Protein AF-A0A0G0YTD5-F1 (afdb_monomer_lite)

pLDDT: mean 90.12, std 12.74, range [32.41, 98.69]

Structure (mmCIF, N/CA/C/O backbone):
data_AF-A0A0G0YTD5-F1
#
_entry.id   AF-A0A0G0YTD5-F1
#
loop_
_atom_site.group_PDB
_atom_site.id
_atom_site.type_symbol
_atom_site.label_atom_id
_atom_site.label_alt_id
_atom_site.label_comp_id
_atom_site.label_asym_id
_atom_site.label_entity_id
_atom_site.label_seq_id
_atom_site.pdbx_PDB_ins_code
_atom_site.Cartn_x
_atom_site.Cartn_y
_atom_site.Cartn_z
_atom_site.occupancy
_atom_site.B_iso_or_equiv
_atom_site.auth_seq_id
_atom_site.auth_comp_id
_atom_site.auth_asym_id
_atom_site.auth_atom_id
_atom_site.pdbx_PDB_model_num
ATOM 1 N N . MET A 1 1 ? 0.284 -50.189 11.953 1.00 38.44 1 MET A N 1
ATOM 2 C CA . MET A 1 1 ? 1.566 -49.931 11.260 1.00 38.44 1 MET A CA 1
ATOM 3 C C . MET A 1 1 ? 2.025 -48.514 11.598 1.00 38.44 1 MET A C 1
ATOM 5 O O . MET A 1 1 ? 1.371 -47.568 11.178 1.00 38.44 1 MET A O 1
ATOM 9 N N . ARG A 1 2 ? 3.060 -48.342 12.434 1.00 32.41 2 ARG A N 1
ATOM 10 C CA . ARG A 1 2 ? 3.678 -47.027 12.683 1.00 32.41 2 ARG A CA 1
ATOM 11 C C . ARG A 1 2 ? 4.730 -46.815 11.596 1.00 32.41 2 ARG A C 1
ATOM 13 O O . ARG A 1 2 ? 5.692 -47.571 11.548 1.00 32.41 2 ARG A O 1
ATOM 20 N N . ILE A 1 3 ? 4.514 -45.845 10.711 1.00 34.03 3 ILE A 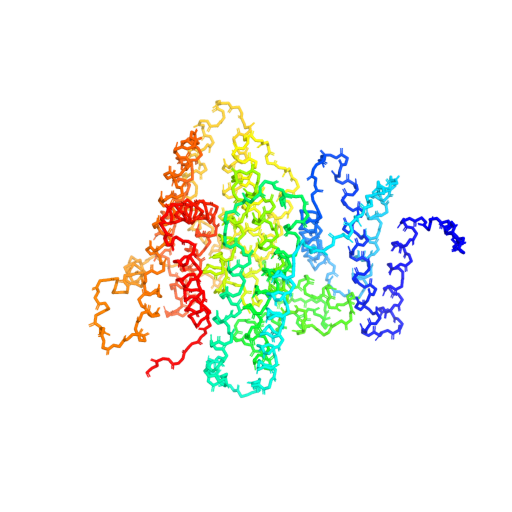N 1
ATOM 21 C CA . ILE A 1 3 ? 5.516 -45.447 9.717 1.00 34.03 3 ILE A CA 1
ATOM 22 C C . ILE A 1 3 ? 6.717 -44.890 10.499 1.00 34.03 3 ILE A C 1
ATOM 24 O O . ILE A 1 3 ? 6.512 -43.988 11.319 1.00 34.03 3 ILE A O 1
ATOM 28 N N . PRO A 1 4 ? 7.940 -45.417 10.316 1.00 35.38 4 PRO A N 1
ATOM 29 C CA . PRO A 1 4 ? 9.120 -44.849 10.945 1.00 35.38 4 PRO A CA 1
ATOM 30 C C . PRO A 1 4 ? 9.301 -43.421 10.428 1.00 35.38 4 PRO A C 1
ATOM 32 O O . PRO A 1 4 ? 9.495 -43.190 9.236 1.00 35.38 4 PRO A O 1
ATOM 35 N N . ILE A 1 5 ? 9.201 -42.451 11.336 1.00 36.78 5 ILE A N 1
ATOM 36 C CA . ILE A 1 5 ? 9.562 -41.067 11.047 1.00 36.78 5 ILE A CA 1
ATOM 37 C C . ILE A 1 5 ? 11.080 -41.068 10.898 1.00 36.78 5 ILE A C 1
ATOM 39 O O . ILE A 1 5 ? 11.810 -41.101 11.888 1.00 36.78 5 ILE A O 1
ATOM 43 N N . VAL A 1 6 ? 11.550 -41.092 9.653 1.00 32.97 6 VAL A N 1
ATOM 44 C CA . VAL A 1 6 ? 12.959 -40.878 9.334 1.00 32.97 6 VAL A CA 1
ATOM 45 C C . VAL A 1 6 ? 13.327 -39.503 9.886 1.00 32.97 6 VAL A C 1
ATOM 47 O O . VAL A 1 6 ? 12.803 -38.485 9.431 1.00 32.97 6 VAL A O 1
ATOM 50 N N . GLN A 1 7 ? 14.196 -39.468 10.900 1.00 37.16 7 GLN A N 1
ATOM 51 C CA . GLN A 1 7 ? 14.837 -38.233 11.341 1.00 37.16 7 GLN A CA 1
ATOM 52 C C . GLN A 1 7 ? 15.745 -37.756 10.207 1.00 37.16 7 GLN A C 1
ATOM 54 O O . GLN A 1 7 ? 16.910 -38.138 10.107 1.00 37.16 7 GLN A O 1
ATOM 59 N N . ILE A 1 8 ? 15.195 -36.940 9.311 1.00 42.12 8 ILE A N 1
ATOM 60 C CA . ILE A 1 8 ? 15.986 -36.193 8.340 1.00 42.12 8 ILE A CA 1
ATOM 61 C C . ILE A 1 8 ? 16.889 -35.277 9.170 1.00 42.12 8 ILE A C 1
ATOM 63 O O . ILE A 1 8 ? 16.388 -34.386 9.858 1.00 42.12 8 ILE A O 1
ATOM 67 N N . LYS A 1 9 ? 18.212 -35.511 9.146 1.00 48.00 9 LYS A N 1
ATOM 68 C CA . LYS A 1 9 ? 19.188 -34.562 9.701 1.00 48.00 9 LYS A CA 1
ATOM 69 C C . LYS A 1 9 ? 18.858 -33.194 9.114 1.00 48.00 9 LYS A C 1
ATOM 71 O O . LYS A 1 9 ? 18.883 -33.033 7.895 1.00 48.00 9 LYS A O 1
ATOM 76 N N . SER A 1 10 ? 18.502 -32.237 9.969 1.00 56.94 10 SER A N 1
ATOM 77 C CA . SER A 1 10 ? 18.113 -30.899 9.538 1.00 56.94 10 SER A CA 1
ATOM 78 C C . SER A 1 10 ? 19.255 -30.298 8.724 1.00 56.94 10 SER A C 1
ATOM 80 O O . SER A 1 10 ? 20.323 -30.017 9.273 1.00 56.94 10 SER A O 1
ATOM 82 N N . VAL A 1 11 ? 19.050 -30.133 7.415 1.00 64.00 11 VAL A N 1
ATOM 83 C CA . VAL A 1 11 ? 19.969 -29.371 6.565 1.00 64.00 11 VAL A CA 1
ATOM 84 C C . VAL A 1 11 ? 20.160 -28.014 7.232 1.00 64.00 11 VAL A C 1
ATOM 86 O O . VAL A 1 11 ? 19.181 -27.364 7.602 1.00 64.00 11 VAL A O 1
ATOM 89 N N . ASN A 1 12 ? 21.414 -27.607 7.435 1.00 84.69 12 ASN A N 1
ATOM 90 C CA . ASN A 1 12 ? 21.720 -26.330 8.067 1.00 84.69 12 ASN A CA 1
ATOM 91 C C . ASN A 1 12 ? 21.016 -25.209 7.280 1.00 84.69 12 ASN A C 1
ATOM 93 O O . ASN A 1 12 ? 21.238 -25.048 6.080 1.00 84.69 12 ASN A O 1
ATOM 97 N N . PHE A 1 13 ? 20.148 -24.452 7.955 1.00 85.44 13 PHE A N 1
ATOM 98 C CA . PHE A 1 13 ? 19.314 -23.412 7.351 1.00 85.44 13 PHE A CA 1
ATOM 99 C C . PHE A 1 13 ? 20.137 -22.377 6.560 1.00 85.44 13 PHE A C 1
ATOM 101 O O . PHE A 1 13 ? 19.677 -21.881 5.533 1.00 85.44 13 PHE A O 1
ATOM 108 N N . GLY A 1 14 ? 21.379 -22.096 6.975 1.00 89.44 14 GLY A N 1
ATOM 109 C CA . GLY A 1 14 ? 22.301 -21.241 6.220 1.00 89.44 14 GLY A CA 1
ATOM 110 C C . GLY A 1 14 ? 22.788 -21.869 4.906 1.00 89.44 14 GLY A C 1
ATOM 111 O O . GLY A 1 14 ? 22.855 -21.186 3.886 1.00 89.44 14 GLY A O 1
ATOM 112 N N . VAL A 1 15 ? 23.052 -23.182 4.894 1.00 91.88 15 VAL A N 1
ATOM 113 C CA . VAL A 1 15 ? 23.486 -23.921 3.691 1.00 91.88 15 VAL A CA 1
ATOM 114 C C . VAL A 1 15 ? 22.407 -23.877 2.612 1.00 91.88 15 VAL A C 1
ATOM 116 O O . VAL A 1 15 ? 22.723 -23.657 1.446 1.00 91.88 15 VAL A O 1
ATOM 119 N N . LEU A 1 16 ? 21.130 -23.997 2.993 1.00 91.50 16 LEU A N 1
ATOM 120 C CA . LEU A 1 16 ? 20.012 -23.870 2.052 1.00 91.50 16 LEU A CA 1
ATOM 121 C C . LEU A 1 16 ? 20.000 -22.496 1.355 1.00 91.50 16 LEU A C 1
ATOM 123 O O . LEU A 1 16 ? 19.803 -22.416 0.142 1.00 91.50 16 LEU A O 1
ATOM 127 N N . GLY A 1 17 ? 20.257 -21.421 2.101 1.00 93.94 17 GLY A N 1
ATOM 128 C CA . GLY A 1 17 ? 20.358 -20.067 1.554 1.00 93.94 17 GLY A CA 1
ATOM 129 C C . GLY A 1 17 ? 21.492 -19.886 0.555 1.00 93.94 17 GLY A C 1
ATOM 130 O O . GLY A 1 17 ? 21.302 -19.305 -0.510 1.00 93.94 17 GLY A O 1
ATOM 131 N N . VAL A 1 18 ? 22.667 -20.434 0.868 1.00 96.62 18 VAL A N 1
ATOM 132 C CA . VAL A 1 18 ? 23.833 -20.376 -0.027 1.00 96.62 18 VAL A CA 1
ATOM 133 C C . VAL A 1 18 ? 23.589 -21.179 -1.294 1.00 96.62 18 VAL A C 1
ATOM 135 O O . VAL A 1 18 ? 23.821 -20.668 -2.386 1.00 96.62 18 VAL A O 1
ATOM 138 N N . LEU A 1 19 ? 23.075 -22.405 -1.173 1.00 96.88 19 LEU A N 1
ATOM 139 C CA . LEU A 1 19 ? 22.784 -23.249 -2.331 1.00 96.88 19 LEU A CA 1
ATOM 140 C C . LEU A 1 19 ? 21.731 -22.611 -3.242 1.00 96.88 19 LEU A C 1
ATOM 142 O O . LEU A 1 19 ? 21.906 -22.604 -4.459 1.00 96.88 19 LEU A O 1
ATOM 146 N N . THR A 1 20 ? 20.671 -22.029 -2.674 1.00 96.38 20 THR A N 1
ATOM 147 C CA . THR A 1 20 ? 19.650 -21.316 -3.461 1.00 96.38 20 THR A CA 1
ATOM 148 C C . THR A 1 20 ? 20.210 -20.050 -4.115 1.00 96.38 20 THR A C 1
ATOM 150 O O . THR A 1 20 ? 19.963 -19.835 -5.300 1.00 96.38 20 THR A O 1
ATOM 153 N N . GLY A 1 21 ? 21.029 -19.264 -3.407 1.00 97.62 21 GLY A N 1
ATOM 154 C CA . GLY A 1 21 ? 21.710 -18.089 -3.963 1.00 97.62 21 GLY A CA 1
ATOM 155 C C . GLY A 1 21 ? 22.684 -18.430 -5.100 1.00 97.62 21 GLY A C 1
ATOM 156 O O . GLY A 1 21 ? 22.647 -17.800 -6.154 1.00 97.62 21 GLY A O 1
ATOM 157 N N . LEU A 1 22 ? 23.508 -19.471 -4.938 1.00 98.12 22 LEU A N 1
ATOM 158 C CA . LEU A 1 22 ? 24.411 -19.958 -5.990 1.00 98.12 22 LEU A CA 1
ATOM 159 C C . LEU A 1 22 ? 23.640 -20.521 -7.188 1.00 98.12 22 LEU A C 1
ATOM 161 O O . LEU A 1 22 ? 24.021 -20.271 -8.329 1.00 98.12 22 LEU A O 1
ATOM 165 N N . SER A 1 23 ? 22.531 -21.225 -6.945 1.00 98.19 23 SER A N 1
ATOM 166 C CA . SER A 1 23 ? 21.662 -21.737 -8.012 1.00 98.19 23 SER A CA 1
ATOM 167 C C . SER A 1 23 ? 21.022 -20.603 -8.815 1.00 98.19 23 SER A C 1
ATOM 169 O O . SER A 1 23 ? 20.915 -20.708 -10.035 1.00 98.19 23 SER A O 1
ATOM 171 N N . LEU A 1 24 ? 20.640 -19.497 -8.162 1.00 98.00 24 LEU A N 1
ATOM 172 C CA . LEU A 1 24 ? 20.171 -18.290 -8.849 1.00 98.00 24 LEU A CA 1
ATOM 173 C C . LEU A 1 24 ? 21.263 -17.691 -9.732 1.00 98.00 24 LEU A C 1
ATOM 175 O O . LEU A 1 24 ? 21.009 -17.405 -10.899 1.00 98.00 24 LEU A O 1
ATOM 179 N N . ILE A 1 25 ? 22.481 -17.544 -9.205 1.00 98.25 25 ILE A N 1
ATOM 180 C CA . ILE A 1 25 ? 23.622 -17.021 -9.968 1.00 98.25 25 ILE A CA 1
ATOM 181 C C . ILE A 1 25 ? 23.916 -17.919 -11.179 1.00 98.25 25 ILE A C 1
ATOM 183 O O . ILE A 1 25 ? 24.068 -17.413 -12.291 1.00 98.25 25 ILE A O 1
ATOM 187 N N . LEU A 1 26 ? 23.916 -19.243 -10.998 1.00 98.06 26 LEU A N 1
ATOM 188 C CA . LEU A 1 26 ? 24.080 -20.208 -12.088 1.00 98.06 26 LEU A CA 1
ATOM 189 C C . LEU A 1 26 ? 22.958 -20.091 -13.129 1.00 98.06 26 LEU A C 1
ATOM 191 O O . LEU A 1 26 ? 23.224 -20.146 -14.331 1.00 98.06 26 LEU A O 1
ATOM 195 N N . ASN A 1 27 ? 21.712 -19.895 -12.693 1.00 98.00 27 ASN A N 1
ATOM 196 C CA . ASN A 1 27 ? 20.595 -19.705 -13.611 1.00 98.00 27 ASN A CA 1
ATOM 197 C C . ASN A 1 27 ? 20.724 -18.402 -14.411 1.00 98.00 27 ASN A C 1
ATOM 199 O O . ASN A 1 27 ? 20.469 -18.406 -15.610 1.00 98.00 27 ASN A O 1
ATOM 203 N N . ILE A 1 28 ? 21.163 -17.310 -13.785 1.00 96.94 28 ILE A N 1
ATOM 204 C CA . ILE A 1 28 ? 21.374 -16.018 -14.457 1.00 96.94 28 ILE A CA 1
ATOM 205 C C . ILE A 1 28 ? 22.510 -16.109 -15.486 1.00 96.94 28 ILE A C 1
ATOM 207 O O . ILE A 1 28 ? 22.376 -15.604 -16.601 1.00 96.94 28 ILE A O 1
ATOM 211 N N . LEU A 1 29 ? 23.623 -16.750 -15.123 1.00 97.12 29 LEU A N 1
ATOM 212 C CA . LEU A 1 29 ? 24.815 -16.813 -15.970 1.00 97.12 29 LEU A CA 1
ATOM 213 C C . LEU A 1 29 ? 24.692 -17.839 -17.102 1.00 97.12 29 LEU A C 1
ATOM 215 O O . LEU A 1 29 ? 25.049 -17.525 -18.239 1.00 97.12 29 LEU A O 1
ATOM 219 N N . ALA A 1 30 ? 24.188 -19.039 -16.802 1.00 97.25 30 ALA A N 1
ATOM 220 C CA . ALA A 1 30 ? 24.264 -20.190 -17.701 1.00 97.25 30 ALA A CA 1
ATOM 221 C C . ALA A 1 30 ? 22.892 -20.705 -18.157 1.00 97.25 30 ALA A C 1
ATOM 223 O O . ALA A 1 30 ? 22.627 -20.737 -19.354 1.00 97.25 30 ALA A O 1
ATOM 224 N N . LEU A 1 31 ? 22.017 -21.111 -17.227 1.00 96.44 31 LEU A N 1
ATOM 225 C CA . LEU A 1 31 ? 20.825 -21.900 -17.585 1.00 96.44 31 LEU A CA 1
ATOM 226 C C . LEU A 1 31 ? 19.719 -21.067 -18.248 1.00 96.44 31 LEU A C 1
ATOM 228 O O . LEU A 1 31 ? 19.036 -21.553 -19.145 1.00 96.44 31 LEU A O 1
ATOM 232 N N . ARG A 1 32 ? 19.529 -19.824 -17.790 1.00 95.31 32 ARG A N 1
ATOM 233 C CA . ARG A 1 32 ? 18.530 -18.857 -18.274 1.00 95.31 32 ARG A CA 1
ATOM 234 C C . ARG A 1 32 ? 17.105 -19.422 -18.351 1.00 95.31 32 ARG A C 1
ATOM 236 O O . ARG A 1 32 ? 16.337 -19.046 -19.231 1.00 95.31 32 ARG A O 1
ATOM 243 N N . LEU A 1 33 ? 16.736 -20.308 -17.421 1.00 96.69 33 LEU A N 1
ATOM 244 C CA . LEU A 1 33 ? 15.407 -20.919 -17.361 1.00 96.69 33 LEU A CA 1
ATOM 245 C C . LEU A 1 33 ? 14.460 -20.036 -16.521 1.00 96.69 33 LEU A C 1
ATOM 247 O O . LEU A 1 33 ? 14.659 -19.935 -15.305 1.00 96.69 33 LEU A O 1
ATOM 251 N N . PRO A 1 34 ? 13.410 -19.418 -17.108 1.00 95.12 34 PRO A N 1
ATOM 252 C CA . PRO A 1 34 ? 12.546 -18.474 -16.387 1.00 95.12 34 PRO A CA 1
ATOM 253 C C . PRO A 1 34 ? 11.772 -19.113 -15.229 1.00 95.12 34 PRO A C 1
ATOM 255 O O . PRO A 1 34 ? 11.686 -18.557 -14.139 1.00 95.12 34 PRO A O 1
ATOM 258 N N . VAL A 1 35 ? 11.234 -20.319 -15.441 1.00 96.06 35 VAL A N 1
ATOM 259 C CA . VAL A 1 35 ? 10.453 -21.035 -14.417 1.00 96.06 35 VAL A CA 1
ATOM 260 C C . VAL A 1 35 ? 11.338 -21.421 -13.231 1.00 96.06 35 VAL A C 1
ATOM 262 O O . VAL A 1 35 ? 10.948 -21.228 -12.080 1.00 96.06 35 VAL A O 1
ATOM 265 N N . LEU A 1 36 ? 12.551 -21.914 -13.504 1.00 96.81 36 LEU A N 1
ATOM 266 C CA . LEU A 1 36 ? 13.523 -22.244 -12.465 1.00 96.81 36 LEU A CA 1
ATOM 267 C C . LEU A 1 36 ? 13.941 -20.990 -11.687 1.00 96.81 36 LEU A C 1
ATOM 269 O O . LEU A 1 36 ? 13.949 -21.017 -10.458 1.00 96.81 36 LEU A O 1
ATOM 273 N N . GLY A 1 37 ? 14.231 -19.888 -12.386 1.00 97.25 37 GLY A N 1
ATOM 274 C CA . GLY A 1 37 ? 14.576 -18.605 -11.771 1.00 97.25 37 GLY A CA 1
ATOM 275 C C . GLY A 1 37 ? 13.486 -18.096 -10.830 1.00 97.25 37 GLY A C 1
ATOM 276 O O . GLY A 1 37 ? 13.787 -17.699 -9.703 1.00 97.25 37 GLY A O 1
ATOM 277 N N . LEU A 1 38 ? 12.217 -18.185 -11.236 1.00 96.50 38 LEU A N 1
ATOM 278 C CA . LEU A 1 38 ? 11.080 -17.779 -10.414 1.00 96.50 38 LEU A CA 1
ATOM 279 C C . LEU A 1 38 ? 10.971 -18.631 -9.144 1.00 96.50 38 LEU A C 1
ATOM 281 O O . LEU A 1 38 ? 10.870 -18.085 -8.045 1.00 96.50 38 LEU A O 1
ATOM 285 N N . ILE A 1 39 ? 11.036 -19.958 -9.283 1.00 96.94 39 ILE A N 1
ATOM 286 C CA . ILE A 1 39 ? 10.968 -20.893 -8.151 1.00 96.94 39 ILE A CA 1
ATOM 287 C C . ILE A 1 39 ? 12.120 -20.632 -7.171 1.00 96.94 39 ILE A C 1
ATOM 289 O O . ILE A 1 39 ? 11.888 -20.456 -5.972 1.00 96.94 39 ILE A O 1
ATOM 293 N N . LEU A 1 40 ? 13.355 -20.553 -7.677 1.00 97.75 40 LEU A N 1
ATOM 294 C CA . LEU A 1 40 ? 14.539 -20.279 -6.864 1.00 97.75 40 LEU A CA 1
ATOM 295 C C . LEU A 1 40 ? 14.452 -18.913 -6.172 1.00 97.75 40 LEU A C 1
ATOM 297 O O . LEU A 1 40 ? 14.826 -18.804 -5.007 1.00 97.75 40 LEU A O 1
ATOM 301 N N . SER A 1 41 ? 13.909 -17.895 -6.843 1.00 97.38 41 SER A N 1
ATOM 302 C CA . SER A 1 41 ? 13.738 -16.552 -6.273 1.00 97.38 41 SER A CA 1
ATOM 303 C C . SER A 1 41 ? 12.755 -16.547 -5.115 1.00 97.38 41 SER A C 1
ATOM 305 O O . SER A 1 41 ? 13.023 -15.924 -4.091 1.00 97.38 41 SER A O 1
ATOM 307 N N . VAL A 1 42 ? 11.634 -17.264 -5.242 1.00 96.19 42 VAL A N 1
ATOM 308 C CA . VAL A 1 42 ? 10.650 -17.399 -4.160 1.00 96.19 42 VAL A CA 1
ATOM 309 C C . VAL A 1 42 ? 11.272 -18.100 -2.953 1.00 96.19 42 VAL A C 1
ATOM 311 O O . VAL A 1 42 ? 11.141 -17.604 -1.833 1.00 96.19 42 VAL A O 1
ATOM 314 N N . PHE A 1 43 ? 11.990 -19.207 -3.164 1.00 96.50 43 PHE A N 1
ATOM 315 C CA . PHE A 1 43 ? 12.671 -19.912 -2.074 1.00 96.50 43 PHE A CA 1
ATOM 316 C C . PHE A 1 43 ? 13.750 -19.055 -1.410 1.00 96.50 43 PHE A C 1
ATOM 318 O O . PHE A 1 43 ? 13.798 -18.975 -0.182 1.00 96.50 43 PHE A O 1
ATOM 325 N N . TRP A 1 44 ? 14.577 -18.382 -2.208 1.00 97.50 44 TRP A N 1
ATOM 326 C CA . TRP A 1 44 ? 15.647 -17.523 -1.715 1.00 97.50 44 TRP A CA 1
ATOM 327 C C . TRP A 1 44 ? 15.106 -16.313 -0.943 1.00 97.50 44 TRP A C 1
ATOM 329 O O . TRP A 1 44 ? 15.582 -16.026 0.154 1.00 97.50 44 TRP A O 1
ATOM 339 N N . LEU A 1 45 ? 14.055 -15.651 -1.439 1.00 96.38 45 LEU A N 1
ATOM 340 C CA . LEU A 1 45 ? 13.392 -14.551 -0.730 1.00 96.38 45 LEU A CA 1
ATOM 341 C C . LEU A 1 45 ? 12.736 -15.019 0.571 1.00 96.38 45 LEU A C 1
ATOM 343 O O . LEU A 1 45 ? 12.882 -14.357 1.599 1.00 96.38 45 LEU A O 1
ATOM 347 N N . ALA A 1 46 ? 12.037 -16.157 0.559 1.00 94.81 46 ALA A N 1
ATOM 348 C CA . ALA A 1 46 ? 11.426 -16.715 1.763 1.00 94.81 46 ALA A CA 1
ATOM 349 C C . ALA A 1 46 ? 12.484 -17.055 2.825 1.00 94.81 46 ALA A C 1
ATOM 351 O O . ALA A 1 46 ? 12.310 -16.723 4.003 1.00 94.81 46 ALA A O 1
ATOM 352 N N . TRP A 1 47 ? 13.602 -17.655 2.401 1.00 95.00 47 TRP A N 1
ATOM 353 C CA . TRP A 1 47 ? 14.759 -17.896 3.258 1.00 95.00 47 TRP A CA 1
ATOM 354 C C . TRP A 1 47 ? 15.333 -16.586 3.808 1.00 95.00 47 TRP A C 1
ATOM 356 O O . TRP A 1 47 ? 15.498 -16.462 5.023 1.00 95.00 47 TRP A O 1
ATOM 366 N N . PHE A 1 48 ? 15.567 -15.586 2.955 1.00 95.75 48 PHE A N 1
ATOM 367 C CA . PHE A 1 48 ? 16.151 -14.309 3.360 1.00 95.75 48 PHE A CA 1
ATOM 368 C C . PHE A 1 48 ? 15.257 -13.567 4.363 1.00 95.75 48 PHE A C 1
ATOM 370 O O . PHE A 1 48 ? 15.730 -13.118 5.406 1.00 95.75 48 PHE A O 1
ATOM 377 N N . VAL A 1 49 ? 13.941 -13.520 4.128 1.00 94.88 49 VAL A N 1
ATOM 378 C CA . VAL A 1 49 ? 12.972 -12.961 5.085 1.00 94.88 49 VAL A CA 1
ATOM 379 C C . VAL A 1 49 ? 13.026 -13.708 6.420 1.00 94.88 49 VAL A C 1
ATOM 381 O O . VAL A 1 49 ? 13.036 -13.076 7.477 1.00 94.88 49 VAL A O 1
ATOM 384 N N . ALA A 1 50 ? 13.081 -15.040 6.410 1.00 91.81 50 ALA A N 1
ATOM 385 C CA . ALA A 1 50 ? 13.183 -15.823 7.637 1.00 91.81 50 ALA A CA 1
ATOM 386 C C . ALA A 1 50 ? 14.512 -15.582 8.384 1.00 91.81 50 ALA A C 1
ATOM 388 O O . ALA A 1 50 ? 14.493 -15.432 9.609 1.00 91.81 50 ALA A O 1
ATOM 389 N N . ALA A 1 51 ? 15.630 -15.452 7.670 1.00 92.06 51 ALA A N 1
ATOM 390 C CA . ALA A 1 51 ? 16.935 -15.132 8.241 1.00 92.06 51 ALA A CA 1
ATOM 391 C C . ALA A 1 51 ? 16.970 -13.728 8.873 1.00 92.06 51 ALA A C 1
ATOM 393 O O . ALA A 1 51 ? 17.353 -13.569 10.034 1.00 92.06 51 ALA A O 1
ATOM 394 N N . ILE A 1 52 ? 16.472 -12.707 8.167 1.00 92.62 52 ILE A N 1
ATOM 395 C CA . ILE A 1 52 ? 16.360 -11.345 8.712 1.00 92.62 52 ILE A CA 1
ATOM 396 C C . ILE A 1 52 ? 15.397 -11.309 9.905 1.00 92.62 52 ILE A C 1
ATOM 398 O O . ILE A 1 52 ? 15.633 -10.583 10.873 1.00 92.62 52 ILE A O 1
ATOM 402 N N . LYS A 1 53 ? 14.334 -12.122 9.905 1.00 91.06 53 LYS A N 1
ATOM 403 C CA . LYS A 1 53 ? 13.418 -12.227 11.051 1.00 91.06 53 LYS A CA 1
ATOM 404 C C . LYS A 1 53 ? 14.142 -12.751 12.286 1.00 91.06 53 LYS A C 1
ATOM 406 O O . LYS A 1 53 ? 13.940 -12.204 13.367 1.00 91.06 53 LYS A O 1
ATOM 411 N N . GLN A 1 54 ? 14.958 -13.797 12.143 1.00 87.50 54 GLN A N 1
ATOM 412 C CA . GLN A 1 54 ? 15.757 -14.345 13.244 1.00 87.50 54 GLN A CA 1
ATOM 413 C C . GLN A 1 54 ? 16.735 -13.300 13.785 1.00 87.50 54 GLN A C 1
ATOM 415 O O . GLN A 1 54 ? 16.783 -13.083 14.997 1.00 87.50 54 GLN A O 1
ATOM 420 N N . TRP A 1 55 ? 17.419 -12.581 12.894 1.00 87.62 55 TRP A N 1
ATOM 421 C CA . TRP A 1 55 ? 18.321 -11.501 13.279 1.00 87.62 55 TRP A CA 1
ATOM 422 C C . TRP A 1 55 ? 17.605 -10.393 14.057 1.00 87.62 55 TRP A C 1
ATOM 424 O O . TRP A 1 55 ? 18.003 -10.039 15.167 1.00 87.62 55 TRP A O 1
ATOM 434 N N . LEU A 1 56 ? 16.495 -9.879 13.521 1.00 86.75 56 LEU A N 1
ATOM 435 C CA . LEU A 1 56 ? 15.769 -8.781 14.150 1.00 86.75 56 LEU A CA 1
ATOM 436 C C . LEU A 1 56 ? 15.028 -9.201 15.426 1.00 86.75 56 LEU A C 1
ATOM 438 O O . LEU A 1 56 ? 14.847 -8.362 16.310 1.00 86.75 56 LEU A O 1
ATOM 442 N N . LYS A 1 57 ? 14.633 -10.475 15.571 1.00 83.81 57 LYS A N 1
ATOM 443 C CA . LYS A 1 57 ? 14.045 -11.006 16.816 1.00 83.81 57 LYS A CA 1
ATOM 444 C C . LYS A 1 57 ? 14.965 -10.823 18.025 1.00 83.81 57 LYS A C 1
ATOM 446 O O . LYS A 1 57 ? 14.457 -10.648 19.130 1.00 83.81 57 LYS A O 1
ATOM 451 N N . LEU A 1 58 ? 16.288 -10.801 17.823 1.00 73.94 58 LEU A N 1
ATOM 452 C CA . LEU A 1 58 ? 17.257 -10.518 18.890 1.00 73.94 58 LEU A CA 1
ATOM 453 C C . LEU A 1 58 ? 17.066 -9.120 19.493 1.00 73.94 58 LEU A C 1
ATOM 455 O O . LEU A 1 58 ? 17.324 -8.924 20.677 1.00 73.94 58 LEU A O 1
ATOM 459 N N . LYS A 1 59 ? 16.588 -8.161 18.692 1.00 78.25 59 LYS A N 1
ATOM 460 C CA . LYS A 1 59 ? 16.368 -6.769 19.102 1.00 78.25 59 LYS A CA 1
ATOM 461 C C . LYS A 1 59 ? 14.895 -6.455 19.388 1.00 78.25 59 LYS A C 1
ATOM 463 O O . LYS A 1 59 ? 14.604 -5.631 20.251 1.00 78.25 59 LYS A O 1
ATOM 468 N N . TYR A 1 60 ? 13.963 -7.115 18.698 1.00 77.38 60 TYR A N 1
ATOM 469 C CA . TYR A 1 60 ? 12.523 -6.874 18.812 1.00 77.38 60 TYR A CA 1
ATOM 470 C C . TYR A 1 60 ? 11.764 -8.197 18.990 1.00 77.38 60 TYR A C 1
ATOM 472 O O . TYR A 1 60 ? 11.513 -8.925 18.029 1.00 77.38 60 TYR A O 1
ATOM 480 N N . LYS A 1 61 ? 11.340 -8.485 20.229 1.00 68.19 61 LYS A N 1
ATOM 481 C CA . LYS A 1 61 ? 10.738 -9.776 20.625 1.00 68.19 61 LYS A CA 1
ATOM 482 C C . LYS A 1 61 ? 9.503 -10.199 19.804 1.00 68.19 61 LYS A C 1
ATOM 484 O O . LYS A 1 61 ? 9.252 -11.390 19.678 1.00 68.19 61 LYS A O 1
ATOM 489 N N . ASN A 1 62 ? 8.767 -9.255 19.204 1.00 69.94 62 ASN A N 1
ATOM 490 C CA . ASN A 1 62 ? 7.463 -9.501 18.569 1.00 69.94 62 ASN A CA 1
ATOM 491 C C . ASN A 1 62 ? 7.401 -9.171 17.062 1.00 69.94 62 ASN A C 1
ATOM 493 O O . ASN A 1 62 ? 6.334 -8.825 16.554 1.00 69.94 62 ASN A O 1
ATOM 497 N N . LEU A 1 63 ? 8.514 -9.268 16.324 1.00 79.81 63 LEU A N 1
ATOM 498 C CA . LEU A 1 63 ? 8.495 -9.051 14.869 1.00 79.81 63 LEU A CA 1
ATOM 499 C C . LEU A 1 63 ? 7.751 -10.174 14.124 1.00 79.81 63 LEU A C 1
ATOM 501 O O . LEU A 1 63 ? 8.145 -11.347 14.136 1.00 79.81 63 LEU A O 1
ATOM 505 N N . GLY A 1 64 ? 6.666 -9.790 13.450 1.00 85.00 64 GLY A N 1
ATOM 506 C CA . GLY A 1 64 ? 5.900 -10.655 12.560 1.00 85.00 64 GLY A CA 1
ATOM 507 C C . GLY A 1 64 ? 6.607 -10.883 11.222 1.00 85.00 64 GLY A C 1
ATOM 508 O O . GLY A 1 64 ? 7.544 -10.178 10.859 1.00 85.00 64 GLY A O 1
ATOM 509 N N . ILE A 1 65 ? 6.139 -11.871 10.454 1.00 87.00 65 ILE A N 1
ATOM 510 C CA . ILE A 1 65 ? 6.668 -12.123 9.101 1.00 87.00 65 ILE A CA 1
ATOM 511 C C . ILE A 1 65 ? 6.416 -10.928 8.169 1.00 87.00 65 ILE A C 1
ATOM 513 O O . ILE A 1 65 ? 7.278 -10.572 7.373 1.00 87.00 65 ILE A O 1
ATOM 517 N N . THR A 1 66 ? 5.270 -10.261 8.322 1.00 88.12 66 THR A N 1
ATOM 518 C CA . THR A 1 66 ? 4.862 -9.123 7.493 1.00 88.12 66 THR A CA 1
ATOM 519 C C . THR A 1 66 ? 5.764 -7.910 7.700 1.00 88.12 66 THR A C 1
ATOM 521 O O . THR A 1 66 ? 6.232 -7.326 6.729 1.00 88.12 66 THR A O 1
ATOM 524 N N . THR A 1 67 ? 6.092 -7.573 8.952 1.00 90.38 67 THR A N 1
ATOM 525 C CA . THR A 1 67 ? 7.022 -6.476 9.263 1.00 90.38 67 THR A CA 1
ATOM 526 C C . THR A 1 67 ? 8.421 -6.767 8.742 1.00 90.38 67 THR A C 1
ATOM 528 O O . THR A 1 67 ? 9.048 -5.888 8.165 1.00 90.38 67 THR A O 1
ATOM 531 N N . THR A 1 68 ? 8.896 -8.009 8.876 1.00 92.25 68 THR A N 1
ATOM 532 C CA . THR A 1 68 ? 10.196 -8.393 8.315 1.00 92.25 68 THR A CA 1
ATOM 533 C C . THR A 1 68 ? 10.205 -8.335 6.790 1.00 92.25 68 THR A C 1
ATOM 535 O O . THR A 1 68 ? 11.169 -7.846 6.211 1.00 92.25 68 THR A O 1
ATOM 538 N N . SER A 1 69 ? 9.129 -8.783 6.138 1.00 93.50 69 SER A N 1
ATOM 539 C CA . SER A 1 69 ? 9.000 -8.716 4.677 1.00 93.50 69 SER A CA 1
ATOM 540 C C . SER A 1 69 ? 9.062 -7.269 4.187 1.00 93.50 69 SER A C 1
ATOM 542 O O . SER A 1 69 ? 9.742 -6.983 3.208 1.00 93.50 69 SER A O 1
ATOM 544 N N . LEU A 1 70 ? 8.435 -6.338 4.916 1.00 94.69 70 LEU A N 1
ATOM 545 C CA . LEU A 1 70 ? 8.523 -4.906 4.631 1.00 94.69 70 LEU A CA 1
ATOM 546 C C . LEU A 1 70 ? 9.944 -4.358 4.813 1.00 94.69 70 LEU A C 1
ATOM 548 O O . LEU A 1 70 ? 10.400 -3.573 3.983 1.00 94.69 70 LEU A O 1
ATOM 552 N N . THR A 1 71 ? 10.659 -4.763 5.870 1.00 94.31 71 THR A N 1
ATOM 553 C CA . THR A 1 71 ? 12.068 -4.375 6.057 1.00 94.31 71 THR A CA 1
ATOM 554 C C . THR A 1 71 ? 12.932 -4.865 4.896 1.00 94.31 71 THR A C 1
ATOM 556 O O . THR A 1 71 ? 13.716 -4.087 4.361 1.00 94.31 71 THR A O 1
ATOM 559 N N . VAL A 1 72 ? 12.756 -6.120 4.471 1.00 95.81 72 VAL A N 1
ATOM 560 C CA . VAL A 1 72 ? 13.467 -6.696 3.318 1.00 95.81 72 VAL A CA 1
ATOM 561 C C . VAL A 1 72 ? 13.142 -5.935 2.035 1.00 95.81 72 VAL A C 1
ATOM 563 O O . VAL A 1 72 ? 14.060 -5.528 1.330 1.00 95.81 72 VAL A O 1
ATOM 566 N N . LEU A 1 73 ? 11.862 -5.664 1.768 1.00 97.56 73 LEU A N 1
ATOM 567 C CA . LEU A 1 73 ? 11.437 -4.875 0.610 1.00 97.56 73 LEU A CA 1
ATOM 568 C C . LEU A 1 73 ? 12.065 -3.472 0.617 1.00 97.56 73 LEU A C 1
ATOM 570 O O . LEU A 1 73 ? 12.597 -3.025 -0.394 1.00 97.56 73 LEU A O 1
ATOM 574 N N . SER A 1 74 ? 12.063 -2.806 1.776 1.00 97.88 74 SER A N 1
ATOM 575 C CA . SER A 1 74 ? 12.681 -1.484 1.946 1.00 97.88 74 SER A CA 1
ATOM 576 C C . SER A 1 74 ? 14.186 -1.535 1.662 1.00 97.88 74 SER A C 1
ATOM 578 O O . SER A 1 74 ? 14.729 -0.653 1.001 1.00 97.88 74 SER A O 1
ATOM 580 N N . PHE A 1 75 ? 14.858 -2.596 2.117 1.00 96.38 75 PHE A N 1
ATOM 581 C CA . PHE A 1 75 ? 16.280 -2.805 1.866 1.00 96.38 75 PHE A CA 1
ATOM 582 C C . PHE A 1 75 ? 16.574 -3.049 0.381 1.00 96.38 75 PHE A C 1
ATOM 584 O O . PHE A 1 75 ? 17.534 -2.493 -0.142 1.00 96.38 75 PHE A O 1
ATOM 591 N N . PHE A 1 76 ? 15.724 -3.808 -0.317 1.00 97.62 76 PHE A N 1
ATOM 592 C CA . PHE A 1 76 ? 15.845 -4.046 -1.759 1.00 97.62 76 PHE A CA 1
ATOM 593 C C . PHE A 1 76 ? 15.741 -2.742 -2.553 1.00 97.62 76 PHE A C 1
ATOM 595 O O . PHE A 1 76 ? 16.573 -2.495 -3.422 1.00 97.62 76 PHE A O 1
ATOM 602 N N . ILE A 1 77 ? 14.771 -1.890 -2.211 1.00 98.31 77 ILE A N 1
ATOM 603 C CA . ILE A 1 77 ? 14.568 -0.581 -2.844 1.00 98.31 77 ILE A CA 1
ATOM 604 C C . ILE A 1 77 ? 15.791 0.322 -2.643 1.00 98.31 77 ILE A C 1
ATOM 606 O O . ILE A 1 77 ? 16.331 0.863 -3.608 1.00 98.31 77 ILE A O 1
ATOM 610 N N . ILE A 1 78 ? 16.251 0.474 -1.396 1.00 97.56 78 ILE A N 1
ATOM 611 C CA . ILE A 1 78 ? 17.381 1.356 -1.072 1.00 97.56 78 ILE A CA 1
ATOM 612 C C . ILE A 1 78 ? 18.662 0.837 -1.717 1.00 97.56 78 ILE A C 1
ATOM 614 O O . ILE A 1 78 ? 19.351 1.577 -2.414 1.00 97.56 78 ILE A O 1
ATOM 618 N N . PHE A 1 79 ? 18.986 -0.437 -1.500 1.00 97.12 79 PHE A N 1
ATOM 619 C CA . PHE A 1 79 ? 20.240 -1.000 -1.979 1.00 97.12 79 PHE A CA 1
ATOM 620 C C . PHE A 1 79 ? 20.265 -1.099 -3.509 1.00 97.12 79 PHE A C 1
ATOM 622 O O . PHE A 1 79 ? 21.283 -0.782 -4.117 1.00 97.12 79 PHE A O 1
ATOM 629 N N . GLY A 1 80 ? 19.136 -1.429 -4.145 1.00 97.00 80 GLY A N 1
ATOM 630 C CA . GLY A 1 80 ? 18.988 -1.372 -5.600 1.00 97.00 80 GLY A CA 1
ATOM 631 C C . GLY A 1 80 ? 19.200 0.032 -6.166 1.00 97.00 80 GLY A C 1
ATOM 632 O O . GLY A 1 80 ? 19.919 0.193 -7.152 1.00 97.00 80 GLY A O 1
ATOM 633 N N . SER A 1 81 ? 18.652 1.053 -5.503 1.00 97.06 81 SER A N 1
ATOM 634 C CA . SER A 1 81 ? 18.854 2.456 -5.889 1.00 97.06 81 SER A CA 1
ATOM 635 C C . SER A 1 81 ? 20.317 2.881 -5.745 1.00 97.06 81 SER A C 1
ATOM 637 O O . SER A 1 81 ? 20.872 3.503 -6.649 1.00 97.06 81 SER A O 1
ATOM 639 N N . ILE A 1 82 ? 20.970 2.508 -4.639 1.00 96.25 82 ILE A N 1
ATOM 640 C CA . ILE A 1 82 ? 22.392 2.801 -4.403 1.00 96.25 82 ILE A CA 1
ATOM 641 C C . ILE A 1 82 ? 23.265 2.133 -5.469 1.00 96.25 82 ILE A C 1
ATOM 643 O O . ILE A 1 82 ? 24.122 2.800 -6.049 1.00 96.25 82 ILE A O 1
ATOM 647 N N . LEU A 1 83 ? 23.034 0.848 -5.765 1.00 96.00 83 LEU A N 1
ATOM 648 C CA . LEU A 1 83 ? 23.772 0.135 -6.812 1.00 96.00 83 LEU A CA 1
ATOM 649 C C . LEU A 1 83 ? 23.599 0.806 -8.175 1.00 96.00 83 LEU A C 1
ATOM 651 O O . LEU A 1 83 ? 24.587 0.999 -8.875 1.00 96.00 83 LEU A O 1
ATOM 655 N N . PHE A 1 84 ? 22.382 1.228 -8.524 1.00 96.00 84 PHE A N 1
ATOM 656 C CA . PHE A 1 84 ? 22.144 1.974 -9.757 1.00 96.00 84 PHE A CA 1
ATOM 657 C C . PHE A 1 84 ? 22.971 3.267 -9.828 1.00 96.00 84 PHE A C 1
ATOM 659 O O . PHE A 1 84 ? 23.634 3.523 -10.837 1.00 96.00 84 PHE A O 1
ATOM 666 N N . TYR A 1 85 ? 22.961 4.090 -8.776 1.00 95.25 85 TYR A N 1
ATOM 667 C CA . TYR A 1 85 ? 23.707 5.349 -8.807 1.00 95.25 85 TYR A CA 1
ATOM 668 C C . TYR A 1 85 ? 25.214 5.125 -8.852 1.00 95.25 85 TYR A C 1
ATOM 670 O O . TYR A 1 85 ? 25.885 5.794 -9.640 1.00 95.25 85 TYR A O 1
ATOM 678 N N . ALA A 1 86 ? 25.721 4.190 -8.049 1.00 95.75 86 ALA A N 1
ATOM 679 C CA . ALA A 1 86 ? 27.151 3.960 -7.896 1.00 95.75 86 ALA A CA 1
ATOM 680 C C . ALA A 1 86 ? 27.761 3.171 -9.063 1.00 95.75 86 ALA A C 1
ATOM 682 O O . ALA A 1 86 ? 28.851 3.500 -9.517 1.00 95.75 86 ALA A O 1
ATOM 683 N N . LEU A 1 87 ? 27.076 2.125 -9.533 1.00 95.06 87 LEU A N 1
ATOM 684 C CA . LEU A 1 87 ? 27.664 1.082 -10.381 1.00 95.06 87 LEU A CA 1
ATOM 685 C C . LEU A 1 87 ? 26.804 0.704 -11.594 1.00 95.06 87 LEU A C 1
ATOM 687 O O . LEU A 1 87 ? 27.188 -0.215 -12.318 1.00 95.06 87 LEU A O 1
ATOM 691 N N . ASN A 1 88 ? 25.669 1.379 -11.823 1.00 95.00 88 ASN A N 1
ATOM 692 C CA . ASN A 1 88 ? 24.630 0.955 -12.768 1.00 95.00 88 ASN A CA 1
ATOM 693 C C . ASN A 1 88 ? 24.027 -0.421 -12.375 1.00 95.00 88 ASN A C 1
ATOM 695 O O . ASN A 1 88 ? 24.402 -1.032 -11.378 1.00 95.00 88 ASN A O 1
ATOM 699 N N . LEU A 1 89 ? 23.032 -0.909 -13.113 1.00 95.06 89 LEU A N 1
ATOM 700 C CA . LEU A 1 89 ? 22.251 -2.111 -12.782 1.00 95.06 89 LEU A CA 1
ATOM 701 C C . LEU A 1 89 ? 22.412 -3.224 -13.840 1.00 95.06 89 LEU A C 1
ATOM 703 O O . LEU A 1 89 ? 21.445 -3.789 -14.368 1.00 95.06 89 LEU A O 1
ATOM 707 N N . GLY A 1 90 ? 23.669 -3.527 -14.174 1.00 94.88 90 GLY A N 1
ATOM 708 C CA . GLY A 1 90 ? 24.058 -4.630 -15.057 1.00 94.88 90 GLY A CA 1
ATOM 709 C C . GLY A 1 90 ? 24.019 -6.001 -14.368 1.00 94.88 90 GLY A C 1
ATOM 710 O O . GLY A 1 90 ? 23.765 -6.113 -13.171 1.00 94.88 90 GLY A O 1
ATOM 711 N N . THR A 1 91 ? 24.278 -7.075 -15.123 1.00 95.12 91 THR A N 1
ATOM 712 C CA . THR A 1 91 ? 24.238 -8.464 -14.614 1.00 95.12 91 THR A CA 1
ATOM 713 C C . THR A 1 91 ? 25.206 -8.690 -13.451 1.00 95.12 91 THR A C 1
ATOM 715 O O . THR A 1 91 ? 24.840 -9.324 -12.462 1.00 95.12 91 THR A O 1
ATOM 718 N N . THR A 1 92 ? 26.410 -8.117 -13.518 1.00 95.81 92 THR A N 1
ATOM 719 C CA . THR A 1 92 ? 27.410 -8.198 -12.442 1.00 95.81 92 THR A CA 1
ATOM 720 C C . THR A 1 92 ? 26.887 -7.595 -11.140 1.00 95.81 92 THR A C 1
ATOM 722 O O . THR A 1 92 ? 27.075 -8.175 -10.073 1.00 95.81 92 THR A O 1
ATOM 725 N N . GLN A 1 93 ? 26.168 -6.472 -11.210 1.00 96.38 93 GLN A N 1
ATOM 726 C CA . GLN A 1 93 ? 25.586 -5.825 -10.035 1.00 96.38 93 GLN A CA 1
ATOM 727 C C . GLN A 1 93 ? 24.409 -6.623 -9.459 1.00 96.38 93 GLN A C 1
ATOM 729 O O . GLN A 1 93 ? 24.248 -6.653 -8.241 1.00 96.38 93 GLN A O 1
ATOM 734 N N . ILE A 1 94 ? 23.636 -7.339 -10.286 1.00 96.94 94 ILE A N 1
ATOM 735 C CA . ILE A 1 94 ? 22.615 -8.288 -9.801 1.00 96.94 94 ILE A CA 1
ATOM 736 C C . ILE A 1 94 ? 23.263 -9.457 -9.050 1.00 96.94 94 ILE A C 1
ATOM 738 O O . ILE A 1 94 ? 22.782 -9.854 -7.990 1.00 96.94 94 ILE A O 1
ATOM 742 N N . ILE A 1 95 ? 24.374 -9.994 -9.557 1.00 97.44 95 ILE A N 1
ATOM 743 C CA . ILE A 1 95 ? 25.112 -11.069 -8.876 1.00 97.44 95 ILE A CA 1
ATOM 744 C C . ILE A 1 95 ? 25.672 -10.563 -7.546 1.00 97.44 95 ILE A C 1
ATOM 746 O O . ILE A 1 95 ? 25.462 -11.202 -6.515 1.00 97.44 95 ILE A O 1
ATOM 750 N N . LEU A 1 96 ? 26.297 -9.380 -7.543 1.00 96.88 96 LEU A N 1
ATOM 751 C CA . LEU A 1 96 ? 26.778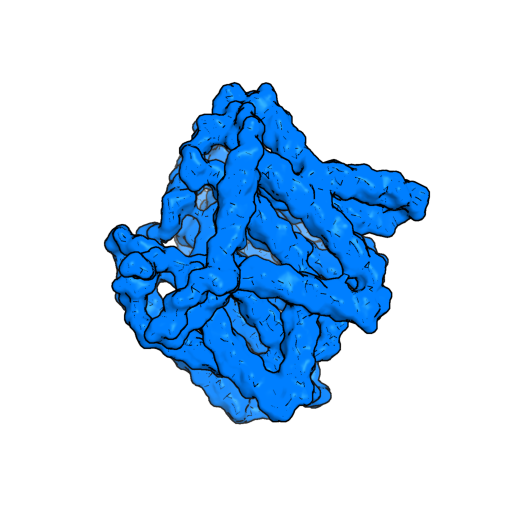 -8.730 -6.324 1.00 96.88 96 LEU A CA 1
ATOM 752 C C . LEU A 1 96 ? 25.638 -8.513 -5.320 1.00 96.88 96 LEU A C 1
ATOM 754 O O . LEU A 1 96 ? 25.820 -8.746 -4.124 1.00 96.88 96 LEU A O 1
ATOM 758 N N . PHE A 1 97 ? 24.454 -8.122 -5.797 1.00 97.25 97 PHE A N 1
ATOM 759 C CA . PHE A 1 97 ? 23.255 -7.992 -4.977 1.00 97.25 97 PHE A CA 1
ATOM 760 C C . PHE A 1 97 ? 22.873 -9.325 -4.324 1.00 97.25 97 PHE A C 1
ATOM 762 O O . PHE A 1 97 ? 22.758 -9.383 -3.099 1.00 97.25 97 PHE A O 1
ATOM 769 N N . ILE A 1 98 ? 22.738 -10.408 -5.099 1.00 97.88 98 ILE A N 1
ATOM 770 C CA . ILE A 1 98 ? 22.392 -11.741 -4.571 1.00 97.88 98 ILE A CA 1
ATOM 771 C C . ILE A 1 98 ? 23.439 -12.207 -3.556 1.00 97.88 98 ILE A C 1
ATOM 773 O O . ILE A 1 98 ? 23.073 -12.683 -2.479 1.00 97.88 98 ILE A O 1
ATOM 777 N N . MET A 1 99 ? 24.730 -12.044 -3.859 1.00 97.62 99 MET A N 1
ATOM 778 C CA . MET A 1 99 ? 25.822 -12.422 -2.956 1.00 97.62 99 MET A CA 1
ATOM 779 C C . MET A 1 99 ? 25.768 -11.632 -1.647 1.00 97.62 99 MET A C 1
ATOM 781 O O . MET A 1 99 ? 25.826 -12.228 -0.573 1.00 97.62 99 MET A O 1
ATOM 785 N N . THR A 1 100 ? 25.587 -10.312 -1.726 1.00 96.62 100 THR A N 1
ATOM 786 C CA . THR A 1 100 ? 25.503 -9.432 -0.551 1.00 96.62 100 THR A CA 1
ATOM 787 C C . THR A 1 100 ? 24.308 -9.796 0.324 1.00 96.62 100 THR A C 1
ATOM 789 O O . THR A 1 100 ? 24.455 -9.981 1.531 1.00 96.62 100 THR A O 1
ATOM 792 N N . MET A 1 101 ? 23.127 -9.968 -0.272 1.00 96.31 101 MET A N 1
ATOM 793 C CA . MET A 1 101 ? 21.920 -10.364 0.459 1.00 96.31 101 MET A CA 1
ATOM 794 C C . MET A 1 101 ? 22.056 -11.764 1.066 1.00 96.31 101 MET A C 1
ATOM 796 O O . MET A 1 101 ? 21.682 -11.976 2.216 1.00 96.31 101 MET A O 1
ATOM 800 N N . THR A 1 102 ? 22.653 -12.714 0.345 1.00 96.56 102 THR A N 1
ATOM 801 C CA . THR A 1 102 ? 22.904 -14.064 0.871 1.00 96.56 102 THR A CA 1
ATOM 802 C C . THR A 1 102 ? 23.876 -14.020 2.048 1.00 96.56 102 THR A C 1
ATOM 804 O O . THR A 1 102 ? 23.627 -14.638 3.079 1.00 96.56 102 THR A O 1
ATOM 807 N N . PHE A 1 103 ? 24.939 -13.224 1.957 1.00 95.94 103 PHE A N 1
ATOM 808 C CA . PHE A 1 103 ? 25.872 -13.028 3.063 1.00 95.94 103 PHE A CA 1
ATOM 809 C C . PHE A 1 103 ? 25.193 -12.400 4.293 1.00 95.94 103 PHE A C 1
ATOM 811 O O . PHE A 1 103 ? 25.342 -12.900 5.408 1.00 95.94 103 PHE A O 1
ATOM 818 N N . LEU A 1 104 ? 24.370 -11.364 4.102 1.00 94.06 104 LEU A N 1
ATOM 819 C CA . LEU A 1 104 ? 23.592 -10.761 5.192 1.00 94.06 104 LEU A CA 1
ATOM 820 C C . LEU A 1 104 ? 22.592 -11.752 5.812 1.00 94.06 104 LEU A C 1
ATOM 822 O O . LEU A 1 104 ? 22.425 -11.786 7.033 1.00 94.06 104 LEU A O 1
ATOM 826 N N . GLY A 1 105 ? 21.954 -12.591 4.992 1.00 93.31 105 GLY A N 1
ATOM 827 C CA . GLY A 1 105 ? 21.069 -13.658 5.456 1.00 93.31 105 GLY A CA 1
ATOM 828 C C . GLY A 1 105 ? 21.812 -14.705 6.289 1.00 93.31 105 GLY A C 1
ATOM 829 O O . GLY A 1 105 ? 21.318 -15.125 7.334 1.00 93.31 105 GLY A O 1
ATOM 830 N N . LEU A 1 106 ? 23.038 -15.069 5.902 1.00 93.25 106 LEU A N 1
ATOM 831 C CA . LEU A 1 106 ? 23.873 -15.989 6.678 1.00 93.25 106 LEU A CA 1
ATOM 832 C C . LEU A 1 106 ? 24.159 -15.467 8.088 1.00 93.25 106 LEU A C 1
ATOM 834 O O . LEU A 1 106 ? 23.977 -16.217 9.049 1.00 93.25 106 LEU A O 1
ATOM 838 N N . ILE A 1 107 ? 24.508 -14.183 8.225 1.00 90.62 107 ILE A N 1
ATOM 839 C CA . ILE A 1 107 ? 24.714 -13.539 9.535 1.00 90.62 107 ILE A CA 1
ATOM 840 C C . ILE A 1 107 ? 23.455 -13.671 10.408 1.00 90.62 107 ILE A C 1
ATOM 842 O O . ILE A 1 107 ? 23.548 -13.927 11.609 1.00 90.62 107 ILE A O 1
ATOM 846 N N . GLY A 1 108 ? 22.268 -13.542 9.807 1.00 85.81 108 GLY A N 1
ATOM 847 C CA . GLY A 1 108 ? 20.995 -13.679 10.514 1.00 85.81 108 GLY A CA 1
ATOM 848 C C . GLY A 1 108 ? 20.589 -15.113 10.866 1.00 85.81 108 GLY A C 1
ATOM 849 O O . GLY A 1 108 ? 19.822 -15.306 11.807 1.00 85.81 108 GLY A O 1
ATOM 850 N N . SER A 1 109 ? 21.115 -16.108 10.146 1.00 84.38 109 SER A N 1
ATOM 851 C CA . SER A 1 109 ? 20.727 -17.525 10.246 1.00 84.38 109 SER A CA 1
ATOM 852 C C . SER A 1 109 ? 21.380 -18.310 11.395 1.00 84.38 109 SER A C 1
ATOM 854 O O . SER A 1 109 ? 21.008 -19.453 11.649 1.00 84.38 109 SER A O 1
ATOM 856 N N . GLY A 1 110 ? 22.351 -17.719 12.103 1.00 70.19 110 GLY A N 1
ATOM 857 C CA . GLY A 1 110 ? 23.218 -18.412 13.069 1.00 70.19 110 GLY A CA 1
ATOM 858 C C . GLY A 1 110 ? 22.564 -18.899 14.372 1.00 70.19 110 GLY A C 1
ATOM 859 O O . GLY A 1 110 ? 23.280 -19.312 15.282 1.00 70.19 110 GLY A O 1
ATOM 860 N N . LYS A 1 111 ? 21.234 -18.839 14.518 1.00 64.94 111 LYS A N 1
ATOM 861 C CA . LYS A 1 111 ? 20.521 -19.296 15.722 1.00 64.94 111 LYS A CA 1
ATOM 862 C C . LYS A 1 111 ? 19.331 -20.154 15.315 1.00 64.94 111 LYS A C 1
ATOM 864 O O . LYS A 1 111 ? 18.480 -19.709 14.550 1.00 64.94 111 LYS A O 1
ATOM 869 N N . THR A 1 112 ? 19.310 -21.390 15.810 1.00 56.28 112 THR A N 1
ATOM 870 C CA . THR A 1 112 ? 18.325 -22.421 15.467 1.00 56.28 112 THR A CA 1
ATOM 871 C C . THR A 1 112 ? 16.898 -21.881 15.523 1.00 56.28 112 THR A C 1
ATOM 873 O O . THR A 1 112 ? 16.500 -21.185 16.459 1.00 56.28 112 THR A O 1
ATOM 876 N N . ALA A 1 113 ? 16.136 -22.175 14.468 1.00 56.44 113 ALA A N 1
ATOM 877 C CA . ALA A 1 113 ? 14.734 -21.816 14.376 1.00 56.44 113 ALA A CA 1
ATOM 878 C C . ALA A 1 113 ? 13.953 -22.535 15.482 1.00 56.44 113 ALA A C 1
ATOM 880 O O . ALA A 1 113 ? 14.075 -23.741 15.658 1.00 56.44 113 ALA A O 1
ATOM 881 N N . ASP A 1 114 ? 13.154 -21.775 1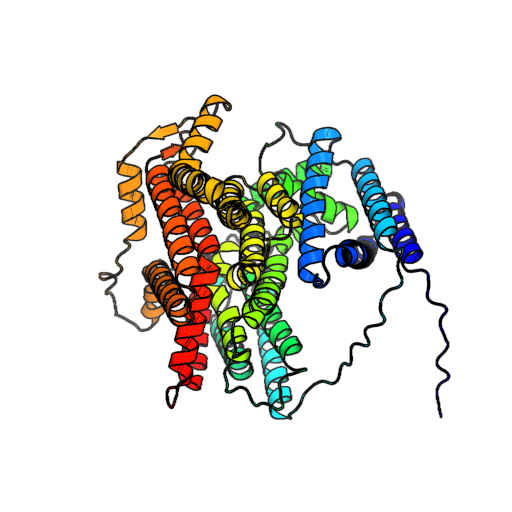6.221 1.00 56.91 114 ASP A N 1
ATOM 882 C CA . ASP A 1 114 ? 12.193 -22.323 17.169 1.00 56.91 114 ASP A CA 1
ATOM 883 C C . ASP A 1 114 ? 11.112 -23.070 16.367 1.00 56.91 114 ASP A C 1
ATOM 885 O O . ASP A 1 114 ? 10.418 -22.452 15.546 1.00 56.91 114 ASP A O 1
ATOM 889 N N . ASP A 1 115 ? 11.016 -24.391 16.550 1.00 50.94 115 ASP A N 1
ATOM 890 C CA . ASP A 1 115 ? 10.088 -25.278 15.838 1.00 50.94 115 ASP A CA 1
ATOM 891 C C . ASP A 1 115 ? 8.641 -24.975 16.250 1.00 50.94 115 ASP A C 1
ATOM 893 O O . ASP A 1 115 ? 8.020 -25.637 17.088 1.00 50.94 115 ASP A O 1
ATOM 897 N N . GLN A 1 116 ? 8.056 -23.945 15.641 1.00 52.31 116 GLN A N 1
ATOM 898 C CA . GLN A 1 116 ? 6.632 -23.683 15.778 1.00 52.31 116 GLN A CA 1
ATOM 899 C C . GLN A 1 116 ? 5.853 -24.697 14.941 1.00 52.31 116 GLN A C 1
ATOM 901 O O . GLN A 1 116 ? 5.673 -24.533 13.734 1.00 52.31 116 GLN A O 1
ATOM 906 N N . LYS A 1 117 ? 5.338 -25.740 15.601 1.00 48.81 117 LYS A N 1
ATOM 907 C CA . LYS A 1 117 ? 4.345 -26.644 15.011 1.00 48.81 117 LYS A CA 1
ATOM 908 C C . LYS A 1 117 ? 3.085 -25.854 14.655 1.00 48.81 117 LYS A C 1
ATOM 910 O O . LYS A 1 117 ? 2.295 -25.484 15.526 1.00 48.81 117 LYS A O 1
ATOM 915 N N . ILE A 1 118 ? 2.879 -25.603 13.364 1.00 48.59 118 ILE A N 1
ATOM 916 C CA . ILE A 1 118 ? 1.629 -25.033 12.862 1.00 48.59 118 ILE A CA 1
ATOM 917 C C . ILE A 1 118 ? 0.598 -26.163 12.815 1.00 48.59 118 ILE A C 1
ATOM 919 O O . ILE A 1 118 ? 0.591 -26.987 11.906 1.00 48.59 118 ILE A O 1
ATOM 923 N N . ASN A 1 119 ? -0.279 -26.223 13.814 1.00 43.59 119 ASN A N 1
ATOM 924 C CA . ASN A 1 119 ? -1.378 -27.186 13.827 1.00 43.59 119 ASN A CA 1
ATOM 925 C C . ASN A 1 119 ? -2.503 -26.730 12.880 1.00 43.59 119 ASN A C 1
ATOM 927 O O . ASN A 1 119 ? -3.379 -25.955 13.271 1.00 43.59 119 ASN A O 1
ATOM 931 N N . PHE A 1 120 ? -2.507 -27.252 11.651 1.00 49.00 120 PHE A N 1
ATOM 932 C CA . PHE A 1 120 ? -3.593 -27.099 10.676 1.00 49.00 120 PHE A CA 1
ATOM 933 C C . PHE A 1 120 ? -4.766 -28.021 11.045 1.00 49.00 120 PHE A C 1
ATOM 935 O O . PHE A 1 120 ? -4.883 -29.136 10.556 1.00 49.00 120 PHE A O 1
ATOM 942 N N . THR A 1 121 ? -5.648 -27.574 11.937 1.00 48.38 121 THR A N 1
ATOM 943 C CA . THR A 1 121 ? -6.946 -28.239 12.173 1.00 48.38 121 THR A CA 1
ATOM 944 C C . THR A 1 121 ? -8.038 -27.259 11.789 1.00 48.38 121 THR A C 1
ATOM 946 O O . THR A 1 121 ? 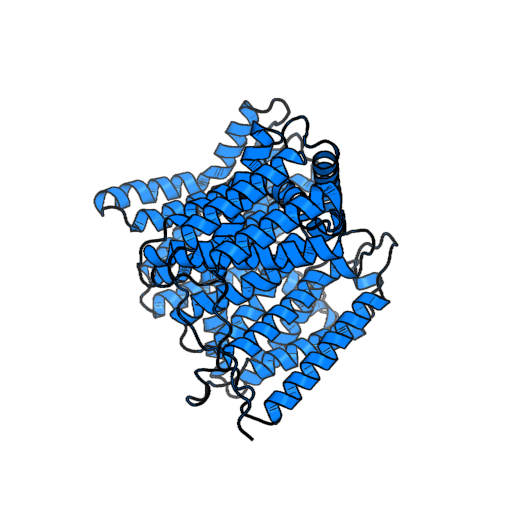-8.167 -26.203 12.410 1.00 48.38 121 THR A O 1
ATOM 949 N N . TYR A 1 122 ? -8.754 -27.572 10.710 1.00 61.31 122 TYR A N 1
ATOM 950 C CA . TYR A 1 122 ? -9.535 -26.596 9.963 1.00 61.31 122 TYR A CA 1
ATOM 951 C C . TYR A 1 122 ? -11.015 -26.988 9.849 1.00 61.31 122 TYR A C 1
ATOM 953 O O . TYR A 1 122 ? -11.346 -28.126 9.530 1.00 61.31 122 TYR A O 1
ATOM 961 N N . PHE A 1 123 ? -11.871 -25.981 10.073 1.00 58.69 123 PHE A N 1
ATOM 962 C CA . PHE A 1 123 ? -13.344 -25.959 10.034 1.00 58.69 123 PHE A CA 1
ATOM 963 C C . PHE A 1 123 ? -14.072 -26.508 11.265 1.00 58.69 123 PHE A C 1
ATOM 965 O O . PHE A 1 123 ? -13.947 -27.674 11.620 1.00 58.69 123 PHE A O 1
ATOM 972 N N . ALA A 1 124 ? -14.897 -25.650 11.878 1.00 62.25 124 ALA A N 1
ATOM 973 C CA . ALA A 1 124 ? -15.682 -25.984 13.066 1.00 62.25 124 ALA A CA 1
ATOM 974 C C . ALA A 1 124 ? -17.113 -26.449 12.733 1.00 62.25 124 ALA A C 1
ATOM 976 O O . ALA A 1 124 ? -17.731 -27.123 13.549 1.00 62.25 124 ALA A O 1
ATOM 977 N N . SER A 1 125 ? -17.658 -26.114 11.551 1.00 80.25 125 SER A N 1
ATOM 978 C CA . SER A 1 125 ? -19.036 -26.478 11.175 1.00 80.25 125 SER A CA 1
ATOM 979 C C . SER A 1 125 ? -19.232 -26.740 9.675 1.00 80.25 125 SER A C 1
ATOM 981 O O . SER A 1 125 ? -18.513 -26.204 8.831 1.00 80.25 125 SER A O 1
ATOM 983 N N . ILE A 1 126 ? -20.257 -27.532 9.340 1.00 86.31 126 ILE A N 1
ATOM 984 C CA . ILE A 1 126 ? -20.683 -27.823 7.957 1.00 86.31 126 ILE A CA 1
ATOM 985 C C . ILE A 1 126 ? -21.091 -26.539 7.219 1.00 86.31 126 ILE A C 1
ATOM 987 O O . ILE A 1 126 ? -20.680 -26.335 6.081 1.00 86.31 126 ILE A O 1
ATOM 991 N N . LYS A 1 127 ? -21.813 -25.623 7.885 1.00 86.06 127 LYS A N 1
ATOM 992 C CA . LYS A 1 127 ? -22.228 -24.331 7.305 1.00 86.06 127 LYS A CA 1
ATOM 993 C C . LYS A 1 127 ? -21.037 -23.518 6.787 1.00 86.06 127 LYS A C 1
ATOM 995 O O . LYS A 1 127 ? -21.091 -22.972 5.694 1.00 86.06 127 LYS A O 1
ATOM 1000 N N . GLN A 1 128 ? -19.934 -23.484 7.538 1.00 84.00 128 GLN A N 1
ATOM 1001 C CA . GLN A 1 128 ? -18.720 -22.771 7.126 1.00 84.00 128 GLN A CA 1
ATOM 1002 C C . GLN A 1 128 ? -18.054 -23.404 5.902 1.00 84.00 128 GLN A C 1
ATOM 1004 O O . GLN A 1 128 ? -17.555 -22.677 5.049 1.00 84.00 128 GLN A O 1
ATOM 1009 N N . LYS A 1 129 ? -18.064 -24.740 5.798 1.00 88.88 129 LYS A N 1
ATOM 1010 C CA . LYS A 1 129 ? -17.563 -25.438 4.605 1.00 88.88 129 LYS A CA 1
ATOM 1011 C C . LYS A 1 129 ? -18.415 -25.101 3.382 1.00 88.88 129 LYS A C 1
ATOM 1013 O O . LYS A 1 129 ? -17.857 -24.803 2.335 1.00 88.88 129 LYS A O 1
ATOM 1018 N N . ILE A 1 130 ? -19.740 -25.077 3.537 1.00 91.06 130 ILE A N 1
ATOM 1019 C CA . ILE A 1 130 ? -20.675 -24.701 2.468 1.00 91.06 130 ILE A CA 1
ATOM 1020 C C . ILE A 1 130 ? -20.405 -23.268 1.992 1.00 91.06 130 ILE A C 1
ATOM 1022 O O . ILE A 1 130 ? -20.204 -23.056 0.800 1.00 91.06 130 ILE A O 1
ATOM 1026 N N . TYR A 1 131 ? -20.319 -22.292 2.904 1.00 90.94 131 TYR A N 1
ATOM 1027 C CA . TYR A 1 131 ? -20.004 -20.909 2.526 1.00 90.94 131 TYR A CA 1
ATOM 1028 C C . TYR A 1 131 ? -18.634 -20.767 1.867 1.00 90.94 131 TYR A C 1
ATOM 1030 O O . TYR A 1 131 ? -18.508 -20.005 0.915 1.00 90.94 131 TYR A O 1
ATOM 1038 N N . LEU A 1 132 ? -17.622 -21.510 2.324 1.00 92.25 132 LEU A N 1
ATOM 1039 C CA . LEU A 1 132 ? -16.315 -21.519 1.672 1.00 92.25 132 LEU A CA 1
ATOM 1040 C C . LEU A 1 132 ? -16.400 -22.073 0.244 1.00 92.25 132 LEU A C 1
ATOM 1042 O O . LEU A 1 132 ? -15.818 -21.485 -0.660 1.00 92.25 132 LEU A O 1
ATOM 1046 N N . ILE A 1 133 ? -17.125 -23.174 0.031 1.00 94.88 133 ILE A N 1
ATOM 1047 C CA . ILE A 1 133 ? -17.321 -23.755 -1.305 1.00 94.88 133 ILE A CA 1
ATOM 1048 C C . ILE A 1 133 ? -18.016 -22.745 -2.221 1.00 94.88 133 ILE A C 1
ATOM 1050 O O . ILE A 1 133 ? -17.528 -22.498 -3.320 1.00 94.88 133 ILE A O 1
ATOM 1054 N N . PHE A 1 134 ? -19.100 -22.112 -1.760 1.00 96.19 134 PHE A N 1
ATOM 1055 C CA . PHE A 1 134 ? -19.782 -21.074 -2.538 1.00 96.19 134 PHE A CA 1
ATOM 1056 C C . PHE A 1 134 ? -18.880 -19.869 -2.809 1.00 96.19 134 PHE A C 1
ATOM 1058 O O . PHE A 1 134 ? -18.831 -19.397 -3.941 1.00 96.19 134 PHE A O 1
ATOM 1065 N N . TYR A 1 135 ? -18.122 -19.401 -1.813 1.00 96.94 135 TYR A N 1
ATOM 1066 C CA . TYR A 1 135 ? -17.156 -18.323 -2.008 1.00 96.94 135 TYR A CA 1
ATOM 1067 C C . TYR A 1 135 ? -16.148 -18.686 -3.102 1.00 96.94 135 TYR A C 1
ATOM 1069 O O . TYR A 1 135 ? -15.959 -17.911 -4.033 1.00 96.94 135 TYR A O 1
ATOM 1077 N N . LEU A 1 136 ? -15.531 -19.870 -3.024 1.00 97.62 136 LEU A N 1
ATOM 1078 C CA . LEU A 1 136 ? -14.552 -20.322 -4.013 1.00 97.62 136 LEU A CA 1
ATOM 1079 C C . LEU A 1 136 ? -15.184 -20.460 -5.402 1.00 97.62 136 LEU A C 1
ATOM 1081 O O . LEU A 1 136 ? -14.581 -20.024 -6.378 1.00 97.62 136 LEU A O 1
ATOM 1085 N N . LEU A 1 137 ? -16.405 -20.992 -5.496 1.00 97.94 137 LEU A N 1
ATOM 1086 C CA . LEU A 1 137 ? -17.142 -21.100 -6.755 1.00 97.94 137 LEU A CA 1
ATOM 1087 C C . LEU A 1 137 ? -17.338 -19.726 -7.412 1.00 97.94 137 LEU A C 1
ATOM 1089 O O . LEU A 1 137 ? -16.937 -19.540 -8.561 1.00 97.94 137 LEU A O 1
ATOM 1093 N N . PHE A 1 138 ? -17.899 -18.750 -6.691 1.00 98.44 138 PHE A N 1
ATOM 1094 C CA . PHE A 1 138 ? -18.104 -17.396 -7.223 1.00 98.44 138 PHE A CA 1
ATOM 1095 C C . PHE A 1 138 ? -16.778 -16.673 -7.488 1.00 98.44 138 PHE A C 1
ATOM 1097 O O . PHE A 1 138 ? -16.665 -15.964 -8.484 1.00 98.44 138 PHE A O 1
ATOM 1104 N N . TYR A 1 139 ? -15.755 -16.896 -6.661 1.00 98.56 139 TYR A N 1
ATOM 1105 C CA . TYR A 1 139 ? -14.417 -16.339 -6.849 1.00 98.56 139 TYR A CA 1
ATOM 1106 C C . TYR A 1 139 ? -13.777 -16.823 -8.154 1.00 98.56 139 TYR A C 1
ATOM 1108 O O . TYR A 1 139 ? -13.353 -16.009 -8.974 1.00 98.56 139 TYR A O 1
ATOM 1116 N N . PHE A 1 140 ? -13.742 -18.138 -8.389 1.00 98.44 140 PHE A N 1
ATOM 1117 C CA . PHE A 1 140 ? -13.198 -18.695 -9.629 1.00 98.44 140 PHE A CA 1
ATOM 1118 C C . PHE A 1 140 ? -14.055 -18.337 -10.843 1.00 98.44 140 PHE A C 1
ATOM 1120 O O . PHE A 1 140 ? -13.503 -18.075 -11.909 1.00 98.44 140 PHE A O 1
ATOM 1127 N N . THR A 1 141 ? -15.377 -18.243 -10.679 1.00 98.62 141 THR A N 1
ATOM 1128 C CA . THR A 1 141 ? -16.274 -17.759 -11.740 1.00 98.62 141 THR A CA 1
ATOM 1129 C C . THR A 1 141 ? -15.960 -16.305 -12.104 1.00 98.62 141 THR A C 1
ATOM 1131 O O . THR A 1 141 ? -15.877 -15.983 -13.285 1.00 98.62 141 THR A O 1
ATOM 1134 N N . ALA A 1 142 ? -15.714 -15.431 -11.122 1.00 98.56 142 ALA A N 1
ATOM 1135 C CA . ALA A 1 142 ? -15.322 -14.044 -11.371 1.00 98.56 142 ALA A CA 1
ATOM 1136 C C . ALA A 1 142 ? -14.012 -13.964 -12.167 1.00 98.56 142 ALA A C 1
ATOM 1138 O O . ALA A 1 142 ? -13.950 -13.272 -13.181 1.00 98.56 142 ALA A O 1
ATOM 1139 N N . TRP A 1 143 ? -12.988 -14.720 -11.758 1.00 98.56 143 TRP A N 1
ATOM 1140 C CA . TRP A 1 143 ? -11.725 -14.812 -12.496 1.00 98.56 143 TRP A CA 1
ATOM 1141 C C . TRP A 1 143 ? -11.915 -15.337 -13.918 1.00 98.56 143 TRP A C 1
ATOM 1143 O O . TRP A 1 143 ? -11.357 -14.774 -14.855 1.00 98.56 143 TRP A O 1
ATOM 1153 N N . PHE A 1 144 ? -12.721 -16.383 -14.092 1.00 98.44 144 PHE A N 1
ATOM 1154 C CA . PHE A 1 144 ? -13.040 -16.939 -15.403 1.00 98.44 144 PHE A CA 1
ATOM 1155 C C . PHE A 1 144 ? -13.684 -15.894 -16.326 1.00 98.44 144 PHE A C 1
ATOM 1157 O O . PHE A 1 144 ? -13.245 -15.741 -17.466 1.00 98.44 144 PHE A O 1
ATOM 1164 N N . VAL A 1 145 ? -14.645 -15.113 -15.817 1.00 98.50 145 VAL A N 1
ATOM 1165 C CA . VAL A 1 145 ? -15.242 -13.989 -16.556 1.00 98.50 145 VAL A CA 1
ATOM 1166 C C . VAL A 1 145 ? -14.174 -12.955 -16.928 1.00 98.50 145 VAL A C 1
ATOM 1168 O O . VAL A 1 145 ? -14.077 -12.594 -18.097 1.00 98.50 145 VAL A O 1
ATOM 1171 N N . LEU A 1 146 ? -13.316 -12.529 -15.992 1.00 98.12 146 LEU A N 1
ATOM 1172 C CA . LEU A 1 146 ? -12.239 -11.575 -16.301 1.00 98.12 146 LEU A CA 1
ATOM 1173 C C . LEU A 1 146 ? -11.307 -12.079 -17.417 1.00 98.12 146 LEU A C 1
ATOM 1175 O O . LEU A 1 146 ? -10.924 -11.307 -18.294 1.00 98.12 146 LEU A O 1
ATOM 1179 N N . PHE A 1 147 ? -10.947 -13.366 -17.408 1.00 97.94 147 PHE A N 1
ATOM 1180 C CA . PHE A 1 147 ? -10.048 -13.940 -18.412 1.00 97.94 147 PHE A CA 1
ATOM 1181 C C . PHE A 1 147 ? -10.689 -14.092 -19.795 1.00 97.94 147 PHE A C 1
ATOM 1183 O O . PHE A 1 147 ? -9.994 -13.884 -20.791 1.00 97.94 147 PHE A O 1
ATOM 1190 N N . ILE A 1 148 ? -11.977 -14.443 -19.870 1.00 98.25 148 ILE A N 1
ATOM 1191 C CA . ILE A 1 148 ? -12.696 -14.580 -21.148 1.00 98.25 148 ILE A CA 1
ATOM 1192 C C . ILE A 1 148 ? -12.885 -13.226 -21.829 1.00 98.25 148 ILE A C 1
ATOM 1194 O O . ILE A 1 148 ? -12.707 -13.124 -23.039 1.00 98.25 148 ILE A O 1
ATOM 1198 N N . TYR A 1 149 ? -13.209 -12.191 -21.057 1.00 97.88 149 TYR A N 1
ATOM 1199 C CA . TYR A 1 149 ? -13.562 -10.869 -21.583 1.00 97.88 149 TYR A CA 1
ATOM 1200 C C . TYR A 1 149 ? -12.376 -9.902 -21.664 1.00 97.88 149 TYR A C 1
ATOM 1202 O O . TYR A 1 149 ? -12.553 -8.698 -21.830 1.00 97.88 149 TYR A O 1
ATOM 1210 N N . ARG A 1 150 ? -11.143 -10.407 -21.572 1.00 97.38 150 ARG A N 1
ATOM 1211 C CA . ARG A 1 150 ? -9.955 -9.576 -21.774 1.00 97.38 150 ARG A CA 1
ATOM 1212 C C . ARG A 1 150 ? -9.851 -9.103 -23.223 1.00 97.38 150 ARG A C 1
ATOM 1214 O O . ARG A 1 150 ? -10.138 -9.853 -24.155 1.00 97.38 150 ARG A O 1
ATOM 1221 N N . THR A 1 151 ? -9.313 -7.909 -23.429 1.00 97.12 151 THR A N 1
ATOM 1222 C CA . THR A 1 151 ? -9.150 -7.334 -24.765 1.00 97.12 151 THR A CA 1
ATOM 1223 C C . THR A 1 151 ? -7.755 -6.759 -24.994 1.00 97.12 151 THR A C 1
ATOM 1225 O O . THR A 1 151 ? -7.015 -6.433 -24.062 1.00 97.12 151 THR A O 1
ATOM 1228 N N . ALA A 1 152 ? -7.378 -6.677 -26.269 1.00 96.56 152 ALA A N 1
ATOM 1229 C CA . ALA A 1 152 ? -6.235 -5.901 -26.744 1.00 96.56 152 ALA A CA 1
ATOM 1230 C C . ALA A 1 152 ? -6.664 -4.568 -27.383 1.00 96.56 152 ALA A C 1
ATOM 1232 O O . ALA A 1 152 ? -5.800 -3.777 -27.751 1.00 96.56 152 ALA A O 1
ATOM 1233 N N . ALA A 1 153 ? -7.973 -4.338 -27.534 1.00 95.44 153 ALA A N 1
ATOM 1234 C CA . ALA A 1 153 ? -8.507 -3.101 -28.079 1.00 95.44 153 ALA A CA 1
ATOM 1235 C C . ALA A 1 153 ? -8.278 -1.925 -27.108 1.00 95.44 153 ALA A C 1
ATOM 1237 O O . ALA A 1 153 ? -8.279 -2.134 -25.889 1.00 95.44 153 ALA A O 1
ATOM 1238 N N . PRO A 1 154 ? -8.106 -0.697 -27.627 1.00 93.12 154 PRO A N 1
ATOM 1239 C CA . PRO A 1 154 ? -7.943 0.506 -26.816 1.00 93.12 154 PRO A CA 1
ATOM 1240 C C . PRO A 1 154 ? -9.298 0.973 -26.257 1.00 93.12 154 PRO A C 1
ATOM 1242 O O . PRO A 1 154 ? -9.865 1.960 -26.714 1.00 93.12 154 PRO A O 1
ATOM 1245 N N . ILE A 1 155 ? -9.834 0.233 -25.286 1.00 94.69 155 ILE A N 1
ATOM 1246 C CA . ILE A 1 155 ? -11.075 0.584 -24.575 1.00 94.69 155 ILE A CA 1
ATOM 1247 C C . ILE A 1 155 ? -10.801 1.618 -23.474 1.00 94.69 155 ILE A C 1
ATOM 1249 O O . ILE A 1 155 ? -9.731 1.603 -22.854 1.00 94.69 155 ILE A O 1
ATOM 1253 N N . ARG A 1 156 ? -11.766 2.499 -23.198 1.00 92.56 156 ARG A N 1
ATOM 1254 C CA . ARG A 1 156 ? -11.636 3.558 -22.181 1.00 92.56 156 ARG A CA 1
ATOM 1255 C C . ARG A 1 156 ? -11.879 3.013 -20.778 1.00 92.56 156 ARG A C 1
ATOM 1257 O O . ARG A 1 156 ? -11.182 3.410 -19.848 1.00 92.56 156 ARG A O 1
ATOM 1264 N N . ALA A 1 157 ? -12.788 2.050 -20.641 1.00 94.81 157 ALA A N 1
ATOM 1265 C CA . ALA A 1 157 ? -13.141 1.425 -19.370 1.00 94.81 157 ALA A CA 1
ATOM 1266 C C . ALA A 1 157 ? -13.123 -0.112 -19.449 1.00 94.81 157 ALA A C 1
ATOM 1268 O O . ALA A 1 157 ? -13.605 -0.668 -20.436 1.00 94.81 157 ALA A O 1
ATOM 1269 N N . PRO A 1 158 ? -12.695 -0.841 -18.391 1.00 95.25 158 PRO A N 1
ATOM 1270 C CA . PRO A 1 158 ? -12.801 -2.306 -18.367 1.00 95.25 158 PRO A CA 1
ATOM 1271 C C . PRO A 1 158 ? -14.261 -2.781 -18.471 1.00 95.25 158 PRO A C 1
ATOM 1273 O O . PRO A 1 158 ? -14.537 -3.902 -18.899 1.00 95.25 158 PRO A O 1
ATOM 1276 N N . TRP A 1 159 ? -15.204 -1.909 -18.115 1.00 96.12 159 TRP A N 1
ATOM 1277 C CA . TRP A 1 159 ? -16.641 -2.156 -18.138 1.00 96.12 159 TRP A CA 1
ATOM 1278 C C . TRP A 1 159 ? -17.236 -2.248 -19.548 1.00 96.12 159 TRP A C 1
ATOM 1280 O O . TRP A 1 159 ? -18.310 -2.818 -19.695 1.00 96.12 159 TRP A O 1
ATOM 1290 N N . GLU A 1 160 ? -16.542 -1.760 -20.584 1.00 95.56 160 GLU A N 1
ATOM 1291 C CA . GLU A 1 160 ? -16.991 -1.883 -21.983 1.00 95.56 160 GLU A CA 1
ATOM 1292 C C . GLU A 1 160 ? -16.982 -3.334 -22.478 1.00 95.56 160 GLU A C 1
ATOM 1294 O O . GLU A 1 160 ? -17.732 -3.701 -23.380 1.00 95.56 160 GLU A O 1
ATOM 1299 N N . THR A 1 161 ? -16.123 -4.169 -21.892 1.00 95.94 161 THR A N 1
ATOM 1300 C CA . THR A 1 161 ? -15.972 -5.577 -22.284 1.00 95.94 161 THR A CA 1
ATOM 1301 C C . THR A 1 161 ? -16.547 -6.531 -21.253 1.00 95.94 161 THR A C 1
ATOM 1303 O O . THR A 1 161 ? -17.058 -7.587 -21.618 1.00 95.94 161 THR A O 1
ATOM 1306 N N . LEU A 1 162 ? -16.501 -6.176 -19.967 1.00 97.31 162 LEU A N 1
ATOM 1307 C CA . LEU A 1 162 ? -17.024 -7.036 -18.916 1.00 97.31 162 LEU A CA 1
ATOM 1308 C C . LEU A 1 162 ? -18.559 -7.060 -18.909 1.00 97.31 162 LEU A C 1
ATOM 1310 O O . LEU A 1 162 ? -19.202 -6.014 -18.826 1.00 97.31 162 LEU A O 1
ATOM 1314 N N . PRO A 1 163 ? -19.185 -8.250 -18.909 1.00 97.06 163 PRO A N 1
ATOM 1315 C CA . PRO A 1 163 ? -20.634 -8.350 -18.865 1.00 97.06 163 PRO A CA 1
ATOM 1316 C C . PRO A 1 163 ? -21.166 -7.917 -17.493 1.00 97.06 163 PRO A C 1
ATOM 1318 O O . PRO A 1 163 ? -20.564 -8.203 -16.456 1.00 97.06 163 PRO A O 1
ATOM 1321 N N . LYS A 1 164 ? -22.369 -7.326 -17.462 1.00 95.44 164 LYS A N 1
ATOM 1322 C CA . LYS A 1 164 ? -23.031 -6.853 -16.225 1.00 95.44 164 LYS A CA 1
ATOM 1323 C C . LYS A 1 164 ? -23.154 -7.933 -15.136 1.00 95.44 164 LYS A C 1
ATOM 1325 O O . LYS A 1 164 ? -23.141 -7.612 -13.950 1.00 95.44 164 LYS A O 1
ATOM 1330 N N . ILE A 1 165 ? -23.219 -9.213 -15.522 1.00 97.56 165 ILE A N 1
ATOM 1331 C CA . ILE A 1 165 ? -23.241 -10.357 -14.594 1.00 97.56 165 ILE A CA 1
ATOM 1332 C C . ILE A 1 165 ? -22.007 -10.402 -13.678 1.00 97.56 165 ILE A C 1
ATOM 1334 O O . ILE A 1 165 ? -22.102 -10.915 -12.565 1.00 97.56 165 ILE A O 1
ATOM 1338 N N . PHE A 1 166 ? -20.875 -9.819 -14.089 1.00 98.12 166 PHE A N 1
ATOM 1339 C CA . PHE A 1 166 ? -19.684 -9.702 -13.251 1.00 98.12 166 PHE A CA 1
ATOM 1340 C C . PHE A 1 166 ? -19.976 -8.960 -11.940 1.00 98.12 166 PHE A C 1
ATOM 1342 O O . PHE A 1 166 ? -19.566 -9.423 -10.880 1.00 98.12 166 PHE A O 1
ATOM 1349 N N . PHE A 1 167 ? -20.753 -7.872 -11.978 1.00 96.94 167 PHE A N 1
ATOM 1350 C CA . PHE A 1 167 ? -21.121 -7.126 -10.770 1.00 96.94 167 PHE A CA 1
ATOM 1351 C C . PHE A 1 167 ? -22.067 -7.913 -9.862 1.00 96.94 167 PHE A C 1
ATOM 1353 O O . PHE A 1 167 ? -21.972 -7.800 -8.645 1.00 96.94 167 PHE A O 1
ATOM 1360 N N . VAL A 1 168 ? -22.935 -8.757 -10.429 1.00 97.94 168 VAL A N 1
ATOM 1361 C CA . VAL A 1 168 ? -23.799 -9.662 -9.650 1.00 97.94 168 VAL A CA 1
ATOM 1362 C C . VAL A 1 168 ? -22.959 -10.738 -8.960 1.00 97.94 168 VAL A C 1
ATOM 1364 O O . VAL A 1 168 ? -23.125 -10.981 -7.767 1.00 97.94 168 VAL A O 1
ATOM 1367 N N . ILE A 1 169 ? -22.017 -11.345 -9.688 1.00 98.38 169 ILE A N 1
ATOM 1368 C CA . ILE A 1 169 ? -21.055 -12.314 -9.144 1.00 98.38 169 ILE A CA 1
ATOM 1369 C C . ILE A 1 169 ? -20.236 -11.668 -8.023 1.00 98.38 169 ILE A C 1
ATOM 1371 O O . ILE A 1 169 ? -20.110 -12.253 -6.948 1.00 98.38 169 ILE A O 1
ATOM 1375 N N . TYR A 1 170 ? -19.715 -10.462 -8.258 1.00 98.19 170 TYR A N 1
ATOM 1376 C CA . TYR A 1 170 ? -18.940 -9.715 -7.275 1.00 98.19 170 TYR A CA 1
ATOM 1377 C C . TYR A 1 170 ? -19.779 -9.394 -6.037 1.00 98.19 170 TYR A C 1
ATOM 1379 O O . TYR A 1 170 ? -19.359 -9.720 -4.934 1.00 98.19 170 TYR A O 1
ATOM 1387 N N . PHE A 1 171 ? -20.999 -8.879 -6.206 1.00 98.06 171 PHE A N 1
ATOM 1388 C CA . PHE A 1 171 ? -21.922 -8.603 -5.106 1.00 98.06 171 PHE A CA 1
ATOM 1389 C C . PHE A 1 171 ? -22.210 -9.849 -4.256 1.00 98.06 171 PHE A C 1
ATOM 1391 O O . PHE A 1 171 ? -22.132 -9.789 -3.029 1.00 98.06 171 PHE A O 1
ATOM 1398 N N . ILE A 1 172 ? -22.504 -10.994 -4.887 1.00 98.31 172 ILE A N 1
ATOM 1399 C CA . ILE A 1 172 ? -22.744 -12.261 -4.176 1.00 98.31 172 ILE A CA 1
ATOM 1400 C C . ILE A 1 172 ? -21.476 -12.719 -3.446 1.00 98.31 172 ILE A C 1
ATOM 1402 O O . ILE A 1 172 ? -21.548 -13.152 -2.294 1.00 98.31 172 ILE A O 1
ATOM 1406 N N . LEU A 1 173 ? -20.308 -12.591 -4.078 1.00 97.69 173 LEU A N 1
ATOM 1407 C CA . LEU A 1 173 ? -19.023 -12.910 -3.461 1.00 97.69 173 LEU A CA 1
ATOM 1408 C C . LEU A 1 173 ? -18.775 -12.050 -2.212 1.00 97.69 173 LEU A C 1
ATOM 1410 O O . LEU A 1 173 ? -18.393 -12.584 -1.165 1.00 97.69 173 LEU A O 1
ATOM 1414 N N . THR A 1 174 ? -19.035 -10.742 -2.294 1.00 97.62 174 THR A N 1
ATOM 1415 C CA . THR A 1 174 ? -18.948 -9.819 -1.158 1.00 97.62 174 THR A CA 1
ATOM 1416 C C . THR A 1 174 ? -19.943 -10.189 -0.067 1.00 97.62 174 THR A C 1
ATOM 1418 O O . THR A 1 174 ? -19.578 -10.227 1.107 1.00 97.62 174 THR A O 1
ATOM 1421 N N . LEU A 1 175 ? -21.173 -10.539 -0.441 1.00 97.44 175 LEU A N 1
ATOM 1422 C CA . LEU A 1 175 ? -22.225 -10.945 0.485 1.00 97.44 175 LEU A CA 1
ATOM 1423 C C . LEU A 1 175 ? -21.826 -12.201 1.262 1.00 97.44 175 LEU A C 1
ATOM 1425 O O . LEU A 1 175 ? -21.931 -12.215 2.488 1.00 97.44 175 LEU A O 1
ATOM 1429 N N . ILE A 1 176 ? -21.287 -13.223 0.591 1.00 95.88 176 ILE A N 1
ATOM 1430 C CA . ILE A 1 176 ? -20.782 -14.440 1.247 1.00 95.88 176 ILE A CA 1
ATOM 1431 C C . ILE A 1 176 ? -19.602 -14.106 2.169 1.00 95.88 176 ILE A C 1
ATOM 1433 O O . ILE A 1 176 ? -19.560 -14.573 3.311 1.00 95.88 176 ILE A O 1
ATOM 1437 N N . LEU A 1 177 ? -18.661 -13.273 1.708 1.00 95.25 177 LEU A N 1
ATOM 1438 C CA . LEU A 1 177 ? -17.516 -12.839 2.510 1.00 95.25 177 LEU A CA 1
ATOM 1439 C C . LEU A 1 177 ? -17.968 -12.107 3.780 1.00 95.25 177 LEU A C 1
ATOM 1441 O O . LEU A 1 177 ? -17.443 -12.369 4.865 1.00 95.25 177 LEU A O 1
ATOM 1445 N N . LEU A 1 178 ? -18.949 -11.211 3.665 1.00 94.75 178 LEU A N 1
ATOM 1446 C CA . LEU A 1 178 ? -19.501 -10.486 4.801 1.00 94.75 178 LEU A CA 1
ATOM 1447 C C . LEU A 1 178 ? -20.343 -11.393 5.696 1.00 94.75 178 LEU A C 1
ATOM 1449 O O . LEU A 1 178 ? -20.220 -11.256 6.900 1.00 94.75 178 LEU A O 1
ATOM 1453 N N . ILE A 1 179 ? -21.093 -12.378 5.195 1.00 92.25 179 ILE A N 1
ATOM 1454 C CA . ILE A 1 179 ? -21.740 -13.398 6.051 1.00 92.25 179 ILE A CA 1
ATOM 1455 C C . ILE A 1 179 ? -20.694 -14.155 6.880 1.00 92.25 179 ILE A C 1
ATOM 1457 O O . ILE A 1 179 ? -20.908 -14.442 8.058 1.00 92.25 179 ILE A O 1
ATOM 1461 N N . PHE A 1 180 ? -19.543 -14.463 6.280 1.00 87.44 180 PHE A N 1
ATOM 1462 C CA . PHE A 1 180 ? -18.467 -15.189 6.951 1.00 87.44 180 PHE A CA 1
ATOM 1463 C C . PHE A 1 180 ? -17.805 -14.377 8.078 1.00 87.44 180 PHE A C 1
ATOM 1465 O O . PHE A 1 180 ? -17.298 -14.950 9.048 1.00 87.44 180 PHE A O 1
ATOM 1472 N N . ASN A 1 181 ? -17.808 -13.044 7.956 1.00 87.62 181 ASN A N 1
ATOM 1473 C CA . ASN A 1 181 ? -17.083 -12.127 8.840 1.00 87.62 181 ASN A CA 1
ATOM 1474 C C . ASN A 1 181 ? -17.980 -11.265 9.741 1.00 87.62 181 ASN A C 1
ATOM 1476 O O . ASN A 1 181 ? -17.532 -10.851 10.804 1.00 87.62 181 ASN A O 1
ATOM 1480 N N . ALA A 1 182 ? -19.227 -11.007 9.365 1.00 82.00 182 ALA A N 1
ATOM 1481 C CA . ALA A 1 182 ? -20.205 -10.257 10.138 1.00 82.00 182 ALA A CA 1
ATOM 1482 C C . ALA A 1 182 ? -20.985 -11.238 11.011 1.00 82.00 182 ALA A C 1
ATOM 1484 O O . ALA A 1 182 ? -21.666 -12.129 10.513 1.00 82.00 182 ALA A O 1
ATOM 1485 N N . GLY A 1 183 ? -20.877 -11.094 12.325 1.00 71.38 183 GLY A N 1
ATOM 1486 C CA . GLY A 1 183 ? -21.635 -11.879 13.292 1.00 71.38 183 GLY A CA 1
ATOM 1487 C C . GLY A 1 183 ? -21.048 -11.732 14.685 1.00 71.38 183 GLY A C 1
ATOM 1488 O O . GLY A 1 183 ? -19.899 -11.309 14.836 1.00 71.38 183 GLY A O 1
ATOM 1489 N N . GLU A 1 184 ? -21.824 -12.095 15.700 1.00 64.50 184 GLU A N 1
ATOM 1490 C CA . GLU A 1 184 ? -21.340 -12.056 17.075 1.00 64.50 184 GLU A CA 1
ATOM 1491 C C . GLU A 1 184 ? -20.182 -13.039 17.287 1.00 64.50 184 GLU A C 1
ATOM 1493 O O . GLU A 1 184 ? -20.048 -14.090 16.636 1.00 64.50 184 GLU A O 1
ATOM 1498 N N . GLU A 1 185 ? -19.260 -12.629 18.148 1.00 64.56 185 GLU A N 1
ATOM 1499 C CA . GLU A 1 185 ? -18.080 -13.400 18.499 1.00 64.56 185 GLU A CA 1
ATOM 1500 C C . GLU A 1 185 ? -18.503 -14.438 19.544 1.00 64.56 185 GLU A C 1
ATOM 1502 O O . GLU A 1 185 ? -18.822 -14.094 20.673 1.00 64.56 185 GLU A O 1
ATOM 1507 N N . SER A 1 186 ? -18.567 -15.716 19.159 1.00 56.41 186 SER A N 1
ATOM 1508 C CA . SER A 1 186 ? -18.771 -16.798 20.127 1.00 56.41 186 SER A CA 1
ATOM 1509 C C . SER A 1 186 ? -17.434 -17.123 20.794 1.00 56.41 186 SER A C 1
ATOM 1511 O O . SER A 1 186 ? -16.461 -17.427 20.090 1.00 56.41 186 SER A O 1
ATOM 1513 N N . GLU A 1 187 ? -17.404 -17.104 22.131 1.00 54.72 187 GLU A N 1
ATOM 1514 C CA . GLU A 1 187 ? -16.218 -17.326 22.981 1.00 54.72 187 GLU A CA 1
ATOM 1515 C C . GLU A 1 187 ? -15.427 -18.602 22.628 1.00 54.72 187 GLU A C 1
ATOM 1517 O O . GLU A 1 187 ? -14.207 -18.645 22.761 1.00 54.72 187 GLU A O 1
ATOM 1522 N N . ARG A 1 188 ? -16.072 -19.645 22.085 1.00 51.38 188 ARG A N 1
ATOM 1523 C CA . ARG A 1 188 ? -15.391 -20.901 21.703 1.00 51.38 188 ARG A CA 1
ATOM 1524 C C . ARG A 1 188 ? -14.576 -20.825 20.403 1.00 51.38 188 ARG A C 1
ATOM 1526 O O . ARG A 1 188 ? -13.792 -21.731 20.124 1.00 51.38 188 ARG A O 1
ATOM 1533 N N . THR A 1 189 ? -14.718 -19.770 19.601 1.00 53.16 189 THR A N 1
ATOM 1534 C CA . THR A 1 189 ? -14.136 -19.686 18.239 1.00 53.16 189 THR A CA 1
ATOM 1535 C C . THR A 1 189 ? -12.776 -18.968 18.171 1.00 53.16 189 THR A C 1
ATOM 1537 O O . THR A 1 189 ? -12.188 -18.845 17.094 1.00 53.16 189 THR A O 1
ATOM 1540 N N . GLU A 1 190 ? -12.245 -18.508 19.308 1.00 50.91 190 GLU A N 1
ATOM 1541 C CA . GLU A 1 190 ? -11.219 -17.456 19.400 1.00 50.91 190 GLU A CA 1
ATOM 1542 C C . GLU A 1 190 ? -9.842 -17.728 18.767 1.00 50.91 190 GLU A C 1
ATOM 1544 O O . GLU A 1 190 ? -9.155 -16.768 18.402 1.00 50.91 190 GLU A O 1
ATOM 1549 N N . LYS A 1 191 ? -9.379 -18.985 18.674 1.00 52.16 191 LYS A N 1
ATOM 1550 C CA . LYS A 1 191 ? -7.934 -19.253 18.481 1.00 52.16 191 LYS A CA 1
ATOM 1551 C C . LYS A 1 191 ? -7.496 -19.672 17.074 1.00 52.16 191 LYS A C 1
ATOM 1553 O O . LYS A 1 191 ? -6.327 -19.491 16.751 1.00 52.16 191 LYS A O 1
ATOM 1558 N N . LYS A 1 192 ? -8.382 -20.213 16.227 1.00 55.16 192 LYS A N 1
ATOM 1559 C CA . LYS A 1 192 ? -7.982 -20.826 14.933 1.00 55.16 192 LYS A CA 1
ATOM 1560 C C . LYS A 1 192 ? -8.681 -20.249 13.696 1.00 55.16 192 LYS A C 1
ATOM 1562 O O . LYS A 1 192 ? -8.246 -20.499 12.579 1.00 55.16 192 LYS A O 1
ATOM 1567 N N . PHE A 1 193 ? -9.719 -19.435 13.887 1.00 58.31 193 PHE A N 1
ATOM 1568 C CA . PHE A 1 193 ? -10.549 -18.904 12.804 1.00 58.31 193 PHE A CA 1
ATOM 1569 C C . PHE A 1 193 ? -10.000 -17.721 11.972 1.00 58.31 193 PHE A C 1
ATOM 1571 O O . PHE A 1 193 ? -10.422 -17.578 10.827 1.00 58.31 193 PHE A O 1
ATOM 1578 N N . PRO A 1 194 ? -9.060 -16.873 12.440 1.00 70.38 194 PRO A N 1
ATOM 1579 C CA . PRO A 1 194 ? -8.765 -15.639 11.714 1.00 70.38 194 PRO A CA 1
ATOM 1580 C C . PRO A 1 194 ? -7.925 -15.836 10.447 1.00 70.38 194 PRO A C 1
ATOM 1582 O O . PRO A 1 194 ? -7.915 -14.949 9.606 1.00 70.38 194 PRO A O 1
ATOM 1585 N N . ILE A 1 195 ? -7.231 -16.968 10.284 1.00 81.69 195 ILE A N 1
ATOM 1586 C CA . ILE A 1 195 ? -6.325 -17.176 9.143 1.00 81.69 195 ILE A CA 1
ATOM 1587 C C . ILE A 1 195 ? -7.101 -17.440 7.846 1.00 81.69 195 ILE A C 1
ATOM 1589 O O . ILE A 1 195 ? -6.783 -16.811 6.843 1.00 81.69 195 ILE A O 1
ATOM 1593 N N . ILE A 1 196 ? -8.136 -18.300 7.855 1.00 86.06 196 ILE A N 1
ATOM 1594 C CA . ILE A 1 196 ? -8.986 -18.485 6.660 1.00 86.06 196 ILE A CA 1
ATOM 1595 C C . ILE A 1 196 ? -9.662 -17.174 6.307 1.00 86.06 196 ILE A C 1
ATOM 1597 O O . ILE A 1 196 ? -9.569 -16.758 5.162 1.00 86.06 196 ILE A O 1
ATOM 1601 N N . ASN A 1 197 ? -10.322 -16.522 7.270 1.00 88.69 197 ASN A N 1
ATOM 1602 C CA . ASN A 1 197 ? -11.036 -15.274 7.011 1.00 88.69 197 ASN A CA 1
ATOM 1603 C C . ASN A 1 197 ? -10.111 -14.246 6.363 1.00 88.69 197 ASN A C 1
ATOM 1605 O O . ASN A 1 197 ? -10.469 -13.637 5.363 1.00 88.69 197 ASN A O 1
ATOM 1609 N N . LEU A 1 198 ? -8.899 -14.108 6.895 1.00 90.69 198 LEU A N 1
ATOM 1610 C CA . LEU A 1 198 ? -7.897 -13.213 6.347 1.00 90.69 198 LEU A CA 1
ATOM 1611 C C . LEU A 1 198 ? -7.436 -13.647 4.949 1.00 90.69 198 LEU A C 1
ATOM 1613 O O . LEU A 1 198 ? -7.281 -12.792 4.087 1.00 90.69 198 LEU A O 1
ATOM 1617 N N . GLY A 1 199 ? -7.292 -14.950 4.694 1.00 93.50 199 GLY A N 1
ATOM 1618 C CA . GLY A 1 199 ? -7.037 -15.494 3.358 1.00 93.50 199 GLY A CA 1
ATOM 1619 C C . GLY A 1 199 ? -8.146 -15.168 2.352 1.00 93.50 199 GLY A C 1
ATOM 1620 O O . GLY A 1 199 ? -7.837 -14.765 1.236 1.00 93.50 199 GLY A O 1
ATOM 1621 N N . LEU A 1 200 ? -9.418 -15.257 2.760 1.00 94.88 200 LEU A N 1
ATOM 1622 C CA . LEU A 1 200 ? -10.571 -14.879 1.931 1.00 94.88 200 LEU A CA 1
ATOM 1623 C C . LEU A 1 200 ? -10.610 -13.371 1.654 1.00 94.88 200 LEU A C 1
ATOM 1625 O O . LEU A 1 200 ? -10.962 -12.940 0.560 1.00 94.88 200 LEU A O 1
ATOM 1629 N N . ILE A 1 201 ? -10.234 -12.547 2.633 1.00 95.88 201 ILE A N 1
ATOM 1630 C CA . ILE A 1 201 ? -10.126 -11.096 2.435 1.00 95.88 201 ILE A CA 1
ATOM 1631 C C . ILE A 1 201 ? -8.978 -10.780 1.475 1.00 95.88 201 ILE A C 1
ATOM 1633 O O . ILE A 1 201 ? -9.167 -10.004 0.547 1.00 95.88 201 ILE A O 1
ATOM 1637 N N . VAL A 1 202 ? -7.816 -11.414 1.643 1.00 96.88 202 VAL A N 1
ATOM 1638 C CA . VAL A 1 202 ? -6.670 -11.265 0.732 1.00 96.88 202 VAL A CA 1
ATOM 1639 C C . VAL A 1 202 ? -7.044 -11.673 -0.694 1.00 96.88 202 VAL A C 1
ATOM 1641 O O . VAL A 1 202 ? -6.749 -10.931 -1.628 1.00 96.88 202 VAL A O 1
ATOM 1644 N N . SER A 1 203 ? -7.732 -12.805 -0.891 1.00 97.75 203 SER A N 1
ATOM 1645 C CA . SER A 1 203 ? -8.188 -13.208 -2.228 1.00 97.75 203 SER A CA 1
ATOM 1646 C C . SER A 1 203 ? -9.206 -12.224 -2.802 1.00 97.75 203 SER A C 1
ATOM 1648 O O . SER A 1 203 ? -9.128 -11.877 -3.976 1.00 97.75 203 SER A O 1
ATOM 1650 N N . TYR A 1 204 ? -10.120 -11.706 -1.980 1.00 98.00 204 TYR A N 1
ATOM 1651 C CA . TYR A 1 204 ? -11.086 -10.694 -2.411 1.00 98.00 204 TYR A CA 1
ATOM 1652 C C . TYR A 1 204 ? -10.418 -9.373 -2.828 1.00 98.00 204 TYR A C 1
ATOM 1654 O O . TYR A 1 204 ? -10.762 -8.811 -3.870 1.00 98.00 204 TYR A O 1
ATOM 1662 N N . PHE A 1 205 ? -9.425 -8.904 -2.066 1.00 98.19 205 PHE A N 1
ATOM 1663 C CA . PHE A 1 205 ? -8.592 -7.764 -2.454 1.00 98.19 205 PHE A CA 1
ATOM 1664 C C . PHE A 1 205 ? -7.864 -8.041 -3.771 1.00 98.19 205 PHE A C 1
ATOM 1666 O O . PHE A 1 205 ? -7.849 -7.180 -4.646 1.00 98.19 205 PHE A O 1
ATOM 1673 N N . LEU A 1 206 ? -7.300 -9.241 -3.933 1.00 98.25 206 LEU A N 1
ATOM 1674 C CA . LEU A 1 206 ? -6.592 -9.622 -5.151 1.00 98.25 206 LEU A CA 1
ATOM 1675 C C . LEU A 1 206 ? -7.512 -9.553 -6.374 1.00 98.25 206 LEU A C 1
ATOM 1677 O O . LEU A 1 206 ? -7.138 -8.939 -7.365 1.00 98.25 206 LEU A O 1
ATOM 1681 N N . LEU A 1 207 ? -8.724 -10.113 -6.293 1.00 98.31 207 LEU A N 1
ATOM 1682 C CA . LEU A 1 207 ? -9.718 -9.991 -7.365 1.00 98.31 207 LEU A CA 1
ATOM 1683 C C . LEU A 1 207 ? -10.041 -8.519 -7.660 1.00 98.31 207 LEU A C 1
ATOM 1685 O O . LEU A 1 207 ? -10.071 -8.124 -8.818 1.00 98.31 207 LEU A O 1
ATOM 1689 N N . THR A 1 208 ? -10.248 -7.711 -6.617 1.00 98.19 208 THR A N 1
ATOM 1690 C CA . THR A 1 208 ? -10.652 -6.299 -6.737 1.00 98.19 208 THR A CA 1
ATOM 1691 C C . THR A 1 208 ? -9.570 -5.432 -7.385 1.00 98.19 208 THR A C 1
ATOM 1693 O O . THR A 1 208 ? -9.893 -4.584 -8.211 1.00 98.19 208 THR A O 1
ATOM 1696 N N . LEU A 1 209 ? -8.295 -5.641 -7.045 1.00 97.94 209 LEU A N 1
ATOM 1697 C CA . LEU A 1 209 ? -7.173 -4.826 -7.532 1.00 97.94 209 LEU A CA 1
ATOM 1698 C C . LEU A 1 209 ? -6.587 -5.314 -8.868 1.00 97.94 209 LEU A C 1
ATOM 1700 O O . LEU A 1 209 ? -5.823 -4.588 -9.492 1.00 97.94 209 LEU A O 1
ATOM 1704 N N . MET A 1 210 ? -6.920 -6.530 -9.317 1.00 97.56 210 MET A N 1
ATOM 1705 C CA . MET A 1 210 ? -6.344 -7.126 -10.533 1.00 97.56 210 MET A CA 1
ATOM 1706 C C . MET A 1 210 ? -7.196 -6.947 -11.797 1.00 97.56 210 MET A C 1
ATOM 1708 O O . MET A 1 210 ? -6.766 -7.375 -12.867 1.00 97.56 210 MET A O 1
ATOM 1712 N N . ILE A 1 211 ? -8.373 -6.315 -11.726 1.00 97.69 211 ILE A N 1
ATOM 1713 C CA . ILE A 1 211 ? -9.302 -6.235 -12.870 1.00 97.69 211 ILE A CA 1
ATOM 1714 C C . ILE A 1 211 ? -8.637 -5.580 -14.082 1.00 97.69 211 ILE A C 1
ATOM 1716 O O . ILE A 1 211 ? -8.606 -6.194 -15.147 1.00 97.69 211 ILE A O 1
ATOM 1720 N N . ALA A 1 212 ? -8.036 -4.393 -13.931 1.00 95.06 212 ALA A N 1
ATOM 1721 C CA . ALA A 1 212 ? -7.373 -3.731 -15.059 1.00 95.06 212 ALA A CA 1
ATOM 1722 C C . ALA A 1 212 ? -6.219 -4.573 -15.628 1.00 95.06 212 ALA A C 1
ATOM 1724 O O . ALA A 1 212 ? -6.058 -4.674 -16.840 1.00 95.06 212 ALA A O 1
ATOM 1725 N N . ILE A 1 213 ? -5.438 -5.234 -14.775 1.00 94.75 213 ILE A N 1
ATOM 1726 C CA . ILE A 1 213 ? -4.299 -6.051 -15.217 1.00 94.75 213 ILE A CA 1
ATOM 1727 C C . ILE A 1 213 ? -4.746 -7.240 -16.068 1.00 94.75 213 ILE A C 1
ATOM 1729 O O . ILE A 1 213 ? -4.049 -7.615 -17.013 1.00 94.75 213 ILE A O 1
ATOM 1733 N N . VAL A 1 214 ? -5.884 -7.842 -15.725 1.00 97.00 214 VAL A N 1
ATOM 1734 C CA . VAL A 1 214 ? -6.405 -9.028 -16.411 1.00 97.00 214 VAL A CA 1
ATOM 1735 C C . VAL A 1 214 ? -7.157 -8.645 -17.681 1.00 97.00 214 VAL A C 1
ATOM 1737 O O . VAL A 1 214 ? -6.921 -9.254 -18.726 1.00 97.00 214 VAL A O 1
ATOM 1740 N N . VAL A 1 215 ? -8.031 -7.636 -17.600 1.00 97.19 215 VAL A N 1
ATOM 1741 C CA . VAL A 1 215 ? -8.883 -7.200 -18.717 1.00 97.19 215 VAL A CA 1
ATOM 1742 C C . VAL A 1 215 ? -8.048 -6.556 -19.822 1.00 97.19 215 VAL A C 1
ATOM 1744 O O . VAL A 1 215 ? -8.221 -6.891 -20.994 1.00 97.19 215 VAL A O 1
ATOM 1747 N N . TYR A 1 216 ? -7.093 -5.689 -19.473 1.00 95.88 216 TYR A N 1
ATOM 1748 C CA . TYR A 1 216 ? -6.213 -5.051 -20.450 1.00 95.88 216 TYR A CA 1
ATOM 1749 C C . TYR A 1 216 ? -4.994 -5.930 -20.743 1.00 95.88 216 TYR A C 1
ATOM 1751 O O . TYR A 1 216 ? -3.954 -5.862 -20.075 1.00 95.88 216 TYR A O 1
ATOM 1759 N N . LYS A 1 217 ? -5.084 -6.735 -21.809 1.00 93.12 217 LYS A N 1
ATOM 1760 C CA . LYS A 1 217 ? -4.035 -7.696 -22.196 1.00 93.12 217 LYS A CA 1
ATOM 1761 C C . LYS A 1 217 ? -2.663 -7.026 -22.364 1.00 93.12 217 LYS A C 1
ATOM 1763 O O . LYS A 1 217 ? -1.648 -7.571 -21.922 1.00 93.12 217 LYS A O 1
ATOM 1768 N N . ILE A 1 218 ? -2.625 -5.843 -22.981 1.00 90.19 218 ILE A N 1
ATOM 1769 C CA . ILE A 1 218 ? -1.382 -5.111 -23.274 1.00 90.19 218 ILE A CA 1
ATOM 1770 C C . ILE A 1 218 ? -0.923 -4.303 -22.057 1.00 90.19 218 ILE A C 1
ATOM 1772 O O . ILE A 1 218 ? 0.203 -4.472 -21.584 1.00 90.19 218 ILE A O 1
ATOM 1776 N N . GLY A 1 219 ? -1.798 -3.482 -21.491 1.00 88.19 219 GLY A N 1
ATOM 1777 C CA . GLY A 1 219 ? -1.515 -2.621 -20.348 1.00 88.19 219 GLY A CA 1
ATOM 1778 C C . GLY A 1 219 ? -2.612 -1.579 -20.179 1.00 88.19 219 GLY A C 1
ATOM 1779 O O . GLY A 1 219 ? -3.489 -1.469 -21.029 1.00 88.19 219 GLY A O 1
ATOM 1780 N N . TYR A 1 220 ? -2.557 -0.848 -19.075 1.00 89.69 220 TYR A N 1
ATOM 1781 C CA . TYR A 1 220 ? -3.596 0.082 -18.663 1.00 89.69 220 TYR A CA 1
ATOM 1782 C C . TYR A 1 220 ? -2.964 1.413 -18.237 1.00 89.69 220 TYR A C 1
ATOM 1784 O O . TYR A 1 220 ? -1.969 1.394 -17.513 1.00 89.69 220 TYR A O 1
ATOM 1792 N N . GLY A 1 221 ? -3.573 2.529 -18.654 1.00 89.56 221 GLY A N 1
ATOM 1793 C CA . GLY A 1 221 ? -3.151 3.894 -18.321 1.00 89.56 221 GLY A CA 1
ATOM 1794 C C . GLY A 1 221 ? -1.905 4.368 -19.077 1.00 89.56 221 GLY A C 1
ATOM 1795 O O . GLY A 1 221 ? -1.107 3.554 -19.528 1.00 89.56 221 GLY A O 1
ATOM 1796 N N . PHE A 1 222 ? -1.732 5.686 -19.204 1.00 89.94 222 PHE A N 1
ATOM 1797 C CA . PHE A 1 222 ? -0.551 6.301 -19.826 1.00 89.94 222 PHE A CA 1
ATOM 1798 C C . PHE A 1 222 ? 0.697 6.180 -18.933 1.00 89.94 222 PHE A C 1
ATOM 1800 O O . PHE A 1 222 ? 1.703 5.616 -19.369 1.00 89.94 222 PHE A O 1
ATOM 1807 N N . ASP A 1 223 ? 0.608 6.615 -17.667 1.00 90.75 223 ASP A N 1
ATOM 1808 C CA . ASP A 1 223 ? 1.738 6.644 -16.723 1.00 90.75 223 ASP A CA 1
ATOM 1809 C C . ASP A 1 223 ? 2.483 5.296 -16.616 1.00 90.75 223 ASP A C 1
ATOM 1811 O O . ASP A 1 223 ? 3.715 5.291 -16.722 1.00 90.75 223 ASP A O 1
ATOM 1815 N N . PRO A 1 224 ? 1.812 4.128 -16.484 1.00 94.56 224 PRO A N 1
ATOM 1816 C CA . PRO A 1 224 ? 2.518 2.849 -16.412 1.00 94.56 224 PRO A CA 1
ATOM 1817 C C . PRO A 1 224 ? 3.371 2.538 -17.648 1.00 94.56 224 PRO A C 1
ATOM 1819 O O . PRO A 1 224 ? 4.416 1.904 -17.516 1.00 94.56 224 PRO A O 1
ATOM 1822 N N . PHE A 1 225 ? 2.983 2.979 -18.852 1.00 94.62 225 PHE A N 1
ATOM 1823 C CA . PHE A 1 225 ? 3.814 2.773 -20.045 1.00 94.62 225 PHE A CA 1
ATOM 1824 C C . PHE A 1 225 ? 5.074 3.639 -20.028 1.00 94.62 225 PHE A C 1
ATOM 1826 O O . PHE A 1 225 ? 6.138 3.146 -20.405 1.00 94.62 225 PHE A O 1
ATOM 1833 N N . VAL A 1 226 ? 4.979 4.886 -19.555 1.00 94.12 226 VAL A N 1
ATOM 1834 C CA . VAL A 1 226 ? 6.136 5.789 -19.423 1.00 94.12 226 VAL A CA 1
ATOM 1835 C C . VAL A 1 226 ? 7.154 5.207 -18.441 1.00 94.12 226 VAL A C 1
ATOM 1837 O O . VAL A 1 226 ? 8.340 5.093 -18.757 1.00 94.12 226 VAL A O 1
ATOM 1840 N N . HIS A 1 227 ? 6.688 4.756 -17.276 1.00 96.06 227 HIS A N 1
ATOM 1841 C CA . HIS A 1 227 ? 7.550 4.133 -16.272 1.00 96.06 227 HIS A CA 1
ATOM 1842 C C . HIS A 1 227 ? 8.154 2.815 -16.770 1.00 96.06 227 HIS A C 1
ATOM 1844 O O . HIS A 1 227 ? 9.365 2.613 -16.656 1.00 96.06 227 HIS A O 1
ATOM 1850 N N . ARG A 1 228 ? 7.358 1.963 -17.427 1.00 96.00 228 ARG A N 1
ATOM 1851 C CA . ARG A 1 228 ? 7.853 0.706 -18.002 1.00 96.00 228 ARG A CA 1
ATOM 1852 C C . ARG A 1 228 ? 8.902 0.930 -19.090 1.00 96.00 228 ARG A C 1
ATOM 1854 O O . ARG A 1 228 ? 9.812 0.115 -19.224 1.00 96.00 228 ARG A O 1
ATOM 1861 N N . ALA A 1 229 ? 8.805 2.007 -19.870 1.00 96.12 229 ALA A N 1
ATOM 1862 C CA . ALA A 1 229 ? 9.825 2.344 -20.860 1.00 96.12 229 ALA A CA 1
ATOM 1863 C C . ALA A 1 229 ? 11.177 2.639 -20.187 1.00 96.12 229 ALA A C 1
ATOM 1865 O O . ALA A 1 229 ? 12.198 2.092 -20.605 1.00 96.12 229 ALA A O 1
ATOM 1866 N N . ALA A 1 230 ? 11.182 3.415 -19.098 1.00 96.19 230 ALA A N 1
ATOM 1867 C CA . ALA A 1 230 ? 12.391 3.659 -18.311 1.00 96.19 230 ALA A CA 1
ATOM 1868 C C . ALA A 1 230 ? 12.930 2.367 -17.669 1.00 96.19 230 ALA A C 1
ATOM 1870 O O . ALA A 1 230 ? 14.126 2.088 -17.729 1.00 96.19 230 ALA A O 1
ATOM 1871 N N . GLU A 1 231 ? 12.058 1.531 -17.109 1.00 97.62 231 GLU A N 1
ATOM 1872 C CA . GLU A 1 231 ? 12.442 0.232 -16.546 1.00 97.62 231 GLU A CA 1
ATOM 1873 C C . GLU A 1 231 ? 13.039 -0.704 -17.603 1.00 97.62 231 GLU A C 1
ATOM 1875 O O . GLU A 1 231 ? 14.014 -1.402 -17.324 1.00 97.62 231 GLU A O 1
ATOM 1880 N N . LYS A 1 232 ? 12.501 -0.696 -18.829 1.00 97.31 232 LYS A N 1
ATOM 1881 C CA . LYS A 1 232 ? 13.025 -1.470 -19.958 1.00 97.31 232 LYS A CA 1
ATOM 1882 C C . LYS A 1 232 ? 14.413 -0.982 -20.369 1.00 97.31 232 LYS A C 1
ATOM 1884 O O . LYS A 1 232 ? 15.324 -1.803 -20.461 1.00 97.31 232 LYS A O 1
ATOM 1889 N N . SER A 1 233 ? 14.602 0.328 -20.527 1.00 96.50 233 SER A N 1
ATOM 1890 C CA . SER A 1 233 ? 15.920 0.909 -20.813 1.00 96.50 233 SER A CA 1
ATOM 1891 C C . SER A 1 233 ? 16.935 0.566 -19.720 1.00 96.50 233 SER A C 1
ATOM 1893 O O . SER A 1 233 ? 18.048 0.139 -20.020 1.00 96.50 233 SER A O 1
ATOM 1895 N N . LEU A 1 234 ? 16.538 0.654 -18.445 1.00 96.81 234 LEU A N 1
ATOM 1896 C CA . LEU A 1 234 ? 17.384 0.257 -17.319 1.00 96.81 234 LEU A CA 1
ATOM 1897 C C . LEU A 1 234 ? 17.697 -1.248 -17.328 1.00 96.81 234 LEU A C 1
ATOM 1899 O O . LEU A 1 234 ? 18.815 -1.653 -17.011 1.00 96.81 234 LEU A O 1
ATOM 1903 N N . PHE A 1 235 ? 16.726 -2.089 -17.680 1.00 97.69 235 PHE A N 1
ATOM 1904 C CA . PHE A 1 235 ? 16.908 -3.535 -17.767 1.00 97.69 235 PHE A CA 1
ATOM 1905 C C . PHE A 1 235 ? 17.923 -3.916 -18.853 1.00 97.69 235 PHE A C 1
ATOM 1907 O O . PHE A 1 235 ? 18.823 -4.716 -18.576 1.00 97.69 235 PHE A O 1
ATOM 1914 N N . GLU A 1 236 ? 17.795 -3.326 -20.044 1.00 96.81 236 GLU A N 1
ATOM 1915 C CA . GLU A 1 236 ? 18.607 -3.623 -21.231 1.00 96.81 236 GLU A CA 1
ATOM 1916 C C . GLU A 1 236 ? 20.009 -3.005 -21.150 1.00 96.81 236 GLU A C 1
ATOM 1918 O O . GLU A 1 236 ? 21.001 -3.704 -21.348 1.00 96.81 236 GLU A O 1
ATOM 1923 N N . LEU A 1 237 ? 20.104 -1.718 -20.808 1.00 96.25 237 LEU A N 1
ATOM 1924 C CA . LEU A 1 237 ? 21.364 -0.965 -20.818 1.00 96.25 237 LEU A CA 1
ATOM 1925 C C . LEU A 1 237 ? 22.086 -0.987 -19.466 1.00 96.25 237 LEU A C 1
ATOM 1927 O O . LEU A 1 237 ? 23.287 -0.738 -19.386 1.00 96.25 237 LEU A O 1
ATOM 1931 N N . GLY A 1 238 ? 21.359 -1.245 -18.378 1.00 95.19 238 GLY A N 1
ATOM 1932 C CA . GLY A 1 238 ? 21.867 -1.120 -17.014 1.00 95.19 238 GLY A CA 1
ATOM 1933 C C . GLY A 1 238 ? 21.891 0.317 -16.485 1.00 95.19 238 GLY A C 1
ATOM 1934 O O . GLY A 1 238 ? 22.139 0.498 -15.299 1.00 95.19 238 GLY A O 1
ATOM 1935 N N . TYR A 1 239 ? 21.607 1.344 -17.288 1.00 94.12 239 TYR A N 1
ATOM 1936 C CA . TYR A 1 239 ? 21.626 2.746 -16.851 1.00 94.12 239 TYR A CA 1
ATOM 1937 C C . TYR A 1 239 ? 20.480 3.573 -17.455 1.00 94.12 239 TYR A C 1
ATOM 1939 O O . TYR A 1 239 ? 19.798 3.132 -18.375 1.00 94.12 239 TYR A O 1
ATOM 1947 N N . LEU A 1 240 ? 20.282 4.784 -16.920 1.00 94.06 240 LEU A N 1
ATOM 1948 C CA . LEU A 1 240 ? 19.348 5.804 -17.411 1.00 94.06 240 LEU A CA 1
ATOM 1949 C C . LEU A 1 240 ? 20.043 7.171 -17.400 1.00 94.06 240 LEU A C 1
ATOM 1951 O O . LEU A 1 240 ? 20.682 7.510 -16.401 1.00 94.06 240 LEU A O 1
ATOM 1955 N N . TRP A 1 241 ? 19.901 7.944 -18.480 1.00 88.62 241 TRP A N 1
ATOM 1956 C CA . TRP A 1 241 ? 20.394 9.322 -18.579 1.00 88.62 241 TRP A CA 1
ATOM 1957 C C . TRP A 1 241 ? 19.267 10.279 -19.005 1.00 88.62 241 TRP A C 1
ATOM 1959 O O . TRP A 1 241 ? 18.568 9.964 -19.967 1.00 88.62 241 TRP A O 1
ATOM 1969 N N . PRO A 1 242 ? 19.103 11.435 -18.330 1.00 89.44 242 PRO A N 1
ATOM 1970 C CA . PRO A 1 242 ? 19.741 11.793 -17.058 1.00 89.44 242 PRO A CA 1
ATOM 1971 C C . PRO A 1 242 ? 19.317 10.840 -15.927 1.00 89.44 242 PRO A C 1
ATOM 1973 O O . PRO A 1 242 ? 18.234 10.259 -15.973 1.00 89.44 242 PRO A O 1
ATOM 1976 N N . LYS A 1 243 ? 20.173 10.646 -14.911 1.00 88.88 243 LYS A N 1
ATOM 1977 C CA . LYS A 1 243 ? 19.815 9.805 -13.757 1.00 88.88 243 LYS A CA 1
ATOM 1978 C C . LYS A 1 243 ? 18.681 10.495 -12.988 1.00 88.88 243 LYS A C 1
ATOM 1980 O O . LYS A 1 243 ? 18.921 11.567 -12.429 1.00 88.88 243 LYS A O 1
ATOM 1985 N N . PRO A 1 244 ? 17.465 9.924 -12.940 1.00 86.75 244 PRO A N 1
ATOM 1986 C CA . PRO A 1 244 ? 16.348 10.591 -12.290 1.00 86.75 244 PRO A CA 1
ATOM 1987 C C . PRO A 1 244 ? 16.581 10.600 -10.779 1.00 86.75 244 PRO A C 1
ATOM 1989 O O . PRO A 1 244 ? 17.055 9.608 -10.233 1.00 86.75 244 PRO A O 1
ATOM 1992 N N . PHE A 1 245 ? 16.263 11.704 -10.099 1.00 80.56 245 PHE A N 1
ATOM 1993 C CA . PHE A 1 245 ? 16.349 11.791 -8.632 1.00 80.56 245 PHE A CA 1
ATOM 1994 C C . PHE A 1 245 ? 15.218 11.031 -7.928 1.00 80.56 245 PHE A C 1
ATOM 1996 O O . PHE A 1 245 ? 15.382 10.552 -6.810 1.00 80.56 245 PHE A O 1
ATOM 2003 N N . TYR A 1 246 ? 14.067 10.928 -8.588 1.00 82.81 246 TYR A N 1
ATOM 2004 C CA . TYR A 1 246 ? 12.858 10.272 -8.104 1.00 82.81 246 TYR A CA 1
ATOM 2005 C C . TYR A 1 246 ? 12.547 9.023 -8.952 1.00 82.81 246 TYR A C 1
ATOM 2007 O O . TYR A 1 246 ? 13.112 8.832 -10.026 1.00 82.81 246 TYR A O 1
ATOM 2015 N N . TYR A 1 247 ? 11.674 8.141 -8.461 1.00 95.25 247 TYR A N 1
ATOM 2016 C CA . TYR A 1 247 ? 11.205 6.894 -9.103 1.00 95.25 247 TYR A CA 1
ATOM 2017 C C . TYR A 1 247 ? 12.204 5.737 -9.149 1.00 95.25 247 TYR A C 1
ATOM 2019 O O . TYR A 1 247 ? 11.795 4.580 -9.286 1.00 95.25 247 TYR A O 1
ATOM 2027 N N . ILE A 1 248 ? 13.496 6.007 -8.956 1.00 96.50 248 ILE A N 1
ATOM 2028 C CA . ILE A 1 248 ? 14.546 4.992 -9.063 1.00 96.50 248 ILE A CA 1
ATOM 2029 C C . ILE A 1 248 ? 14.375 3.822 -8.089 1.00 96.50 248 ILE A C 1
ATOM 2031 O O . ILE A 1 248 ? 14.740 2.688 -8.408 1.00 96.50 248 ILE A O 1
ATOM 2035 N N . GLY A 1 249 ? 13.750 4.065 -6.936 1.00 97.50 249 GLY A N 1
ATOM 2036 C CA . GLY A 1 249 ? 13.397 3.021 -5.984 1.00 97.50 249 GLY A CA 1
ATOM 2037 C C . GLY A 1 249 ? 12.480 1.950 -6.572 1.00 97.50 249 GLY A C 1
ATOM 2038 O O . GLY A 1 249 ? 12.721 0.764 -6.357 1.00 97.50 249 GLY A O 1
ATOM 2039 N N . GLN A 1 250 ? 11.470 2.342 -7.357 1.00 97.94 250 GLN A N 1
ATOM 2040 C CA . GLN A 1 250 ? 10.625 1.372 -8.057 1.00 97.94 250 GLN A CA 1
ATOM 2041 C C . GLN A 1 250 ? 11.381 0.749 -9.231 1.00 97.94 250 GLN A C 1
ATOM 2043 O O . GLN A 1 250 ? 11.380 -0.473 -9.360 1.00 97.94 250 GLN A O 1
ATOM 2048 N N . TYR A 1 251 ? 12.044 1.560 -10.061 1.00 98.06 251 TYR A N 1
ATOM 2049 C CA . TYR A 1 251 ? 12.685 1.048 -11.275 1.00 98.06 251 TYR A CA 1
ATOM 2050 C C . TYR A 1 251 ? 13.751 -0.001 -10.955 1.00 98.06 251 TYR A C 1
ATOM 2052 O O . TYR A 1 251 ? 13.778 -1.077 -11.553 1.00 98.06 251 TYR A O 1
ATOM 2060 N N . SER A 1 252 ? 14.600 0.281 -9.965 1.00 97.62 252 SER A N 1
ATOM 2061 C CA . SER A 1 252 ? 15.618 -0.665 -9.509 1.00 97.62 252 SER A CA 1
ATOM 2062 C C . SER A 1 252 ? 14.994 -1.930 -8.924 1.00 97.62 252 SER A C 1
ATOM 2064 O O . SER A 1 252 ? 15.465 -3.023 -9.231 1.00 97.62 252 SER A O 1
ATOM 2066 N N . LEU A 1 253 ? 13.906 -1.814 -8.155 1.00 98.50 253 LEU A N 1
ATOM 2067 C CA . LEU A 1 253 ? 13.183 -2.963 -7.614 1.00 98.50 253 LEU A CA 1
ATOM 2068 C C . LEU A 1 253 ? 12.599 -3.849 -8.726 1.00 98.50 253 LEU A C 1
ATOM 2070 O O . LEU A 1 253 ? 12.803 -5.063 -8.692 1.00 98.50 253 LEU A O 1
ATOM 2074 N N . VAL A 1 254 ? 11.914 -3.271 -9.717 1.00 98.44 254 VAL A N 1
ATOM 2075 C CA . VAL A 1 254 ? 11.327 -4.022 -10.841 1.00 98.44 254 VAL A CA 1
ATOM 2076 C C . VAL A 1 254 ? 12.417 -4.734 -11.644 1.00 98.44 254 VAL A C 1
ATOM 2078 O O . VAL A 1 254 ? 12.303 -5.933 -11.911 1.00 98.44 254 VAL A O 1
ATOM 2081 N N . VAL A 1 255 ? 13.508 -4.037 -11.977 1.00 98.19 255 VAL A N 1
ATOM 2082 C CA . VAL A 1 255 ? 14.625 -4.625 -12.731 1.00 98.19 255 VAL A CA 1
ATOM 2083 C C . VAL A 1 255 ? 15.340 -5.711 -11.924 1.00 98.19 255 VAL A C 1
ATOM 2085 O O . VAL A 1 255 ? 15.642 -6.764 -12.485 1.00 98.19 255 VAL A O 1
ATOM 2088 N N . LEU A 1 256 ? 15.561 -5.509 -10.620 1.00 98.00 256 LEU A N 1
ATOM 2089 C CA . LEU A 1 256 ? 16.123 -6.529 -9.729 1.00 98.00 256 LEU A CA 1
ATOM 2090 C C . LEU A 1 256 ? 15.253 -7.784 -9.716 1.00 98.00 256 LEU A C 1
ATOM 2092 O O . LEU A 1 256 ? 15.746 -8.874 -9.992 1.00 98.00 256 LEU A O 1
ATOM 2096 N N . LEU A 1 257 ? 13.957 -7.639 -9.441 1.00 98.00 257 LEU A N 1
ATOM 2097 C CA . LEU A 1 257 ? 13.034 -8.771 -9.385 1.00 98.00 257 LEU A CA 1
ATOM 2098 C C . LEU A 1 257 ? 12.963 -9.506 -10.730 1.00 98.00 257 LEU A C 1
ATOM 2100 O O . LEU A 1 257 ? 13.007 -10.736 -10.748 1.00 98.00 257 LEU A O 1
ATOM 2104 N N . SER A 1 258 ? 12.923 -8.774 -11.844 1.00 98.06 258 SER A N 1
ATOM 2105 C CA . SER A 1 258 ? 12.937 -9.333 -13.201 1.00 98.06 258 SER A CA 1
ATOM 2106 C C . SER A 1 258 ? 14.226 -10.115 -13.487 1.00 98.06 258 SER A C 1
ATOM 2108 O O . SER A 1 258 ? 14.167 -11.284 -13.865 1.00 98.06 258 SER A O 1
ATOM 2110 N N . LYS A 1 259 ? 15.408 -9.535 -13.224 1.00 97.38 259 LYS A N 1
ATOM 2111 C CA . LYS A 1 259 ? 16.701 -10.194 -13.490 1.00 97.38 259 LYS A CA 1
ATOM 2112 C C . LYS A 1 259 ? 16.979 -11.379 -12.560 1.00 97.38 259 LYS A C 1
ATOM 2114 O O . LYS A 1 259 ? 17.555 -12.361 -13.013 1.00 97.38 259 LYS A O 1
ATOM 2119 N N . ILE A 1 260 ? 16.570 -11.310 -11.290 1.00 97.31 260 ILE A N 1
ATOM 2120 C CA . ILE A 1 260 ? 16.758 -12.408 -10.325 1.00 97.31 260 ILE A CA 1
ATOM 2121 C C . ILE A 1 260 ? 15.824 -13.582 -10.661 1.00 97.31 260 ILE A C 1
ATOM 2123 O O . ILE A 1 260 ? 16.263 -14.730 -10.691 1.00 97.31 260 ILE A O 1
ATOM 2127 N N . SER A 1 261 ? 14.551 -13.300 -10.959 1.00 97.25 261 SER A N 1
ATOM 2128 C CA . SER A 1 261 ? 13.555 -14.343 -11.245 1.00 97.25 261 SER A CA 1
ATOM 2129 C C . SER A 1 261 ? 13.568 -14.858 -12.678 1.00 97.25 261 SER A C 1
ATOM 2131 O O . SER A 1 261 ? 13.073 -15.952 -12.931 1.00 97.25 261 SER A O 1
ATOM 2133 N N . GLY A 1 262 ? 14.093 -14.091 -13.630 1.00 96.19 262 GLY A N 1
ATOM 2134 C CA . GLY A 1 262 ? 13.916 -14.365 -15.055 1.00 96.19 262 GLY A CA 1
ATOM 2135 C C . GLY A 1 262 ? 12.476 -14.158 -15.543 1.00 96.19 262 GLY A C 1
ATOM 2136 O O . GLY A 1 262 ? 12.172 -14.502 -16.685 1.00 96.19 262 GLY A O 1
ATOM 2137 N N . ALA A 1 263 ? 11.577 -13.622 -14.709 1.00 96.75 263 ALA A N 1
ATOM 2138 C CA . ALA A 1 263 ? 10.221 -13.290 -15.123 1.00 96.75 263 ALA A CA 1
ATOM 2139 C C . ALA A 1 263 ? 10.225 -12.070 -16.063 1.00 96.75 263 ALA A C 1
ATOM 2141 O O . ALA A 1 263 ? 11.024 -11.155 -15.869 1.00 96.75 263 ALA A O 1
ATOM 2142 N N . PRO A 1 264 ? 9.312 -11.999 -17.051 1.00 96.56 264 PRO A N 1
ATOM 2143 C CA . PRO A 1 264 ? 9.200 -10.830 -17.914 1.00 96.56 264 PRO A CA 1
ATOM 2144 C C . PRO A 1 264 ? 9.004 -9.538 -17.112 1.00 96.56 264 PRO A C 1
ATOM 2146 O O . PRO A 1 264 ? 8.108 -9.462 -16.268 1.00 96.56 264 PRO A O 1
ATOM 2149 N N . LEU A 1 265 ? 9.780 -8.499 -17.442 1.00 96.81 265 LEU A N 1
ATOM 2150 C CA . LEU A 1 265 ? 9.725 -7.181 -16.794 1.00 96.81 265 LEU A CA 1
ATOM 2151 C C . LEU A 1 265 ? 8.286 -6.652 -16.686 1.00 96.81 265 LEU A C 1
ATOM 2153 O O . LEU A 1 265 ? 7.853 -6.240 -15.618 1.00 96.81 265 LEU A O 1
ATOM 2157 N N . ALA A 1 266 ? 7.521 -6.746 -17.778 1.00 95.62 266 ALA A N 1
ATOM 2158 C CA . ALA A 1 266 ? 6.140 -6.275 -17.829 1.00 95.62 266 ALA A CA 1
ATOM 2159 C C . ALA A 1 266 ? 5.201 -7.007 -16.852 1.00 95.62 266 ALA A C 1
ATOM 2161 O O . ALA A 1 266 ? 4.203 -6.429 -16.434 1.00 95.62 266 ALA A O 1
ATOM 2162 N N . ILE A 1 267 ? 5.483 -8.267 -16.498 1.00 95.69 267 ILE A N 1
ATOM 2163 C CA . ILE A 1 267 ? 4.690 -9.009 -15.507 1.00 95.69 267 ILE A CA 1
ATOM 2164 C C . ILE A 1 267 ? 5.020 -8.509 -14.101 1.00 95.69 267 ILE A C 1
ATOM 2166 O O . ILE A 1 267 ? 4.101 -8.275 -13.319 1.00 95.69 267 ILE A O 1
ATOM 2170 N N . ILE A 1 268 ? 6.308 -8.318 -13.796 1.00 97.38 268 ILE A N 1
ATOM 2171 C CA . ILE A 1 268 ? 6.746 -7.774 -12.505 1.00 97.38 268 ILE A CA 1
ATOM 2172 C C . ILE A 1 268 ? 6.167 -6.376 -12.298 1.00 97.38 268 ILE A C 1
ATOM 2174 O O . ILE A 1 268 ? 5.519 -6.154 -11.281 1.00 97.38 268 ILE A O 1
ATOM 2178 N N . ASP A 1 269 ? 6.338 -5.480 -13.272 1.00 96.56 269 ASP A N 1
ATOM 2179 C CA . ASP A 1 269 ? 5.790 -4.122 -13.240 1.00 96.56 269 ASP A CA 1
ATOM 2180 C C . ASP A 1 269 ? 4.275 -4.145 -12.988 1.00 96.56 269 ASP A C 1
ATOM 2182 O O . ASP A 1 269 ? 3.816 -3.658 -11.959 1.00 96.56 269 ASP A O 1
ATOM 2186 N N . LYS A 1 270 ? 3.489 -4.825 -13.837 1.00 95.56 270 LYS A N 1
ATOM 2187 C CA . LYS A 1 270 ? 2.026 -4.882 -13.672 1.00 95.56 270 LYS A CA 1
ATOM 2188 C C . LYS A 1 270 ? 1.604 -5.406 -12.302 1.00 95.56 270 LYS A C 1
ATOM 2190 O O . LYS A 1 270 ? 0.706 -4.839 -11.696 1.00 95.56 270 LYS A O 1
ATOM 2195 N N . LEU A 1 271 ? 2.214 -6.487 -11.818 1.00 96.94 271 LEU A N 1
ATOM 2196 C CA . LEU A 1 271 ? 1.747 -7.159 -10.604 1.00 96.94 271 LEU A CA 1
ATOM 2197 C C . LEU A 1 271 ? 2.246 -6.515 -9.311 1.00 96.94 271 LEU A C 1
ATOM 2199 O O . LEU A 1 271 ? 1.616 -6.739 -8.279 1.00 96.94 271 LEU A O 1
ATOM 2203 N N . LEU A 1 272 ? 3.347 -5.755 -9.339 1.00 98.00 272 LEU A N 1
ATOM 2204 C CA . LEU A 1 272 ? 4.065 -5.337 -8.133 1.00 98.00 272 LEU A CA 1
ATOM 2205 C C . LEU A 1 272 ? 3.150 -4.683 -7.092 1.00 98.00 272 LEU A C 1
ATOM 2207 O O . LEU A 1 272 ? 3.021 -5.204 -5.983 1.00 98.00 272 LEU A O 1
ATOM 2211 N N . VAL A 1 273 ? 2.510 -3.562 -7.427 1.00 98.19 273 VAL A N 1
ATOM 2212 C CA . VAL A 1 273 ? 1.694 -2.826 -6.453 1.00 98.19 273 VAL A CA 1
ATOM 2213 C C . VAL A 1 273 ? 0.386 -3.551 -6.139 1.00 98.19 273 VAL A C 1
ATOM 2215 O O . VAL A 1 273 ? 0.132 -3.757 -4.951 1.00 98.19 273 VAL A O 1
ATOM 2218 N N . PRO A 1 274 ? -0.420 -4.009 -7.116 1.00 98.00 274 PRO A N 1
ATOM 2219 C CA . PRO A 1 274 ? -1.716 -4.616 -6.804 1.00 98.00 274 PRO A CA 1
ATOM 2220 C C . PRO A 1 274 ? -1.595 -5.909 -5.997 1.00 98.00 274 PRO A C 1
ATOM 2222 O O . PRO A 1 274 ? -2.389 -6.150 -5.084 1.00 98.00 274 PRO A O 1
ATOM 2225 N N . LEU A 1 275 ? -0.556 -6.714 -6.254 1.00 97.81 275 LEU A N 1
ATOM 2226 C CA . LEU A 1 275 ? -0.282 -7.919 -5.473 1.00 97.81 275 LEU A CA 1
ATOM 2227 C C . LEU A 1 275 ? 0.180 -7.574 -4.053 1.00 97.81 275 LEU A C 1
ATOM 2229 O O . LEU A 1 275 ? -0.336 -8.138 -3.084 1.00 97.81 275 LEU A O 1
ATOM 2233 N N . LEU A 1 276 ? 1.130 -6.642 -3.908 1.00 98.19 276 LEU A N 1
ATOM 2234 C CA . LEU A 1 276 ? 1.605 -6.220 -2.589 1.00 98.19 276 LEU A CA 1
ATOM 2235 C C . LEU A 1 276 ? 0.490 -5.559 -1.774 1.00 98.19 276 LEU A C 1
ATOM 2237 O O . LEU A 1 276 ? 0.389 -5.825 -0.580 1.00 98.19 276 LEU A O 1
ATOM 2241 N N . ALA A 1 277 ? -0.367 -4.748 -2.390 1.00 98.38 277 ALA A N 1
ATOM 2242 C CA . ALA A 1 277 ? -1.501 -4.113 -1.729 1.00 98.38 277 ALA A CA 1
ATOM 2243 C C . ALA A 1 277 ? -2.533 -5.147 -1.262 1.00 98.38 277 ALA A C 1
ATOM 2245 O O . ALA A 1 277 ? -2.941 -5.114 -0.098 1.00 98.38 277 ALA A O 1
ATOM 2246 N N . ALA A 1 278 ? -2.886 -6.112 -2.120 1.00 97.81 278 ALA A N 1
ATOM 2247 C CA . ALA A 1 278 ? -3.827 -7.174 -1.773 1.00 97.81 278 ALA A CA 1
ATOM 2248 C C . ALA A 1 278 ? -3.349 -8.048 -0.607 1.00 97.81 278 ALA A C 1
ATOM 2250 O O . ALA A 1 278 ? -4.155 -8.507 0.204 1.00 97.81 278 ALA A O 1
ATOM 2251 N N . LEU A 1 279 ? -2.035 -8.254 -0.499 1.00 96.00 279 LEU A N 1
ATOM 2252 C CA . LEU A 1 279 ? -1.426 -8.994 0.599 1.00 96.00 279 LEU A CA 1
ATOM 2253 C C . LEU A 1 279 ? -1.269 -8.119 1.848 1.00 96.00 279 LEU A C 1
ATOM 2255 O O . LEU A 1 279 ? -1.774 -8.452 2.916 1.00 96.00 279 LEU A O 1
ATOM 2259 N N . LEU A 1 280 ? -0.544 -7.008 1.752 1.00 96.62 280 LEU A N 1
ATOM 2260 C CA . LEU A 1 280 ? -0.065 -6.272 2.919 1.00 96.62 280 LEU A CA 1
ATOM 2261 C C . LEU A 1 280 ? -1.175 -5.492 3.625 1.00 96.62 280 LEU A C 1
ATOM 2263 O O . LEU A 1 280 ? -1.189 -5.492 4.856 1.00 96.62 280 LEU A O 1
ATOM 2267 N N . ILE A 1 281 ? -2.106 -4.867 2.898 1.00 96.75 281 ILE A N 1
ATOM 2268 C CA . ILE A 1 281 ? -3.134 -4.006 3.506 1.00 96.75 281 ILE A CA 1
ATOM 2269 C C . ILE A 1 281 ? -3.998 -4.788 4.508 1.00 96.75 281 ILE A C 1
ATOM 2271 O O . ILE A 1 281 ? -3.977 -4.432 5.691 1.00 96.75 281 ILE A O 1
ATOM 2275 N N . PRO A 1 282 ? -4.708 -5.868 4.120 1.00 95.19 282 PRO A N 1
ATOM 2276 C CA . PRO A 1 282 ? -5.553 -6.594 5.065 1.00 95.19 282 PRO A CA 1
ATOM 2277 C C . PRO A 1 282 ? -4.735 -7.298 6.155 1.00 95.19 282 PRO A C 1
ATOM 2279 O O . PRO A 1 282 ? -5.153 -7.305 7.316 1.00 95.19 282 PRO A O 1
ATOM 2282 N N . LEU A 1 283 ? -3.553 -7.845 5.828 1.00 93.44 283 LEU A N 1
ATOM 2283 C CA . LEU A 1 283 ? -2.688 -8.517 6.806 1.00 93.44 283 LEU A CA 1
ATOM 2284 C C . LEU A 1 283 ? -2.234 -7.560 7.915 1.00 93.44 283 LEU A C 1
ATOM 2286 O O . LEU A 1 283 ? -2.332 -7.900 9.097 1.00 93.44 283 LEU A O 1
ATOM 2290 N N . VAL A 1 284 ? -1.743 -6.376 7.545 1.00 94.38 284 VAL A N 1
ATOM 2291 C CA . VAL A 1 284 ? -1.223 -5.382 8.492 1.00 94.38 284 VAL A CA 1
ATOM 2292 C C . VAL A 1 284 ? -2.362 -4.709 9.248 1.00 94.38 284 VAL A C 1
ATOM 2294 O O . VAL A 1 284 ? -2.289 -4.623 10.475 1.00 94.38 284 VAL A O 1
ATOM 2297 N N . ALA A 1 285 ? -3.441 -4.317 8.562 1.00 94.19 285 ALA A N 1
ATOM 2298 C CA . ALA A 1 285 ? -4.624 -3.751 9.209 1.00 94.19 285 ALA A CA 1
ATOM 2299 C C . ALA A 1 285 ? -5.165 -4.702 10.285 1.00 94.19 285 ALA A C 1
ATOM 2301 O O . ALA A 1 285 ? -5.310 -4.328 11.449 1.00 94.19 285 ALA A O 1
ATOM 2302 N N . TYR A 1 286 ? -5.378 -5.975 9.950 1.00 92.25 286 TYR A N 1
ATOM 2303 C CA . TYR A 1 286 ? -5.847 -6.939 10.938 1.00 92.25 286 TYR A CA 1
ATOM 2304 C C . TYR A 1 286 ? -4.828 -7.151 12.068 1.00 92.25 286 TYR A C 1
ATOM 2306 O O . TYR A 1 286 ? -5.198 -7.154 13.244 1.00 92.25 286 TYR A O 1
ATOM 2314 N N . ALA A 1 287 ? -3.541 -7.323 11.745 1.00 89.81 287 ALA A N 1
ATOM 2315 C CA . ALA A 1 287 ? -2.508 -7.612 12.737 1.00 89.81 287 ALA A CA 1
ATOM 2316 C C . ALA A 1 287 ? -2.326 -6.496 13.777 1.00 89.81 287 ALA A C 1
ATOM 2318 O O . ALA A 1 287 ? -2.087 -6.804 14.949 1.00 89.81 287 ALA A O 1
ATOM 2319 N N . GLU A 1 288 ? -2.447 -5.238 13.363 1.00 90.31 288 GLU A N 1
ATOM 2320 C CA . GLU A 1 288 ? -2.203 -4.075 14.214 1.00 90.31 288 GLU A CA 1
ATOM 2321 C C . GLU A 1 288 ? -3.443 -3.651 14.988 1.00 90.31 288 GLU A C 1
ATOM 2323 O O . GLU A 1 288 ? -3.387 -3.486 16.209 1.00 90.31 288 GLU A O 1
ATOM 2328 N N . PHE A 1 289 ? -4.591 -3.572 14.320 1.00 92.19 289 PHE A N 1
ATOM 2329 C CA . PHE A 1 289 ? -5.809 -3.068 14.943 1.00 92.19 289 PHE A CA 1
ATOM 2330 C C . PHE A 1 289 ? -6.484 -4.097 15.858 1.00 92.19 289 PHE A C 1
ATOM 2332 O O . PHE A 1 289 ? -7.145 -3.706 16.822 1.00 92.19 289 PHE A O 1
ATOM 2339 N N . LYS A 1 290 ? -6.246 -5.408 15.674 1.00 90.50 290 LYS A N 1
ATOM 2340 C CA . LYS A 1 290 ? -6.749 -6.438 16.612 1.00 90.50 290 LYS A CA 1
ATOM 2341 C C . LYS A 1 290 ? -6.152 -6.311 18.015 1.00 90.50 290 LYS A C 1
ATOM 2343 O O . LYS A 1 290 ? -6.668 -6.900 18.955 1.00 90.50 290 LYS A O 1
ATOM 2348 N N . LYS A 1 291 ? -5.027 -5.595 18.155 1.00 88.00 291 LYS A N 1
ATOM 2349 C CA . LYS A 1 291 ? -4.393 -5.318 19.453 1.00 88.00 291 LYS A CA 1
ATOM 2350 C C . LYS A 1 291 ? -5.164 -4.258 20.247 1.00 88.00 291 LYS A C 1
ATOM 2352 O O . LYS A 1 291 ? -4.915 -4.121 21.440 1.00 88.00 291 LYS A O 1
ATOM 2357 N N . PHE A 1 292 ? -6.037 -3.497 19.586 1.00 87.69 292 PHE A N 1
ATOM 2358 C CA . PHE A 1 292 ? -6.782 -2.378 20.161 1.00 87.69 292 PHE A CA 1
ATOM 2359 C C . PHE A 1 292 ? -8.293 -2.627 20.193 1.00 87.69 292 PHE A C 1
ATOM 2361 O O . PHE A 1 292 ? -8.972 -2.270 21.157 1.00 87.69 292 PHE A O 1
ATOM 2368 N N . PHE A 1 293 ? -8.836 -3.249 19.149 1.00 88.12 293 PHE A N 1
ATOM 2369 C CA . PHE A 1 293 ? -10.257 -3.546 19.059 1.00 88.12 293 PHE A CA 1
ATOM 2370 C C . PHE A 1 293 ? -10.599 -4.901 19.670 1.00 88.12 293 PHE A C 1
ATOM 2372 O O . PHE A 1 293 ? -9.926 -5.895 19.423 1.00 88.12 293 PHE A O 1
ATOM 2379 N N . GLY A 1 294 ? -11.690 -4.931 20.439 1.00 81.62 294 GLY A N 1
ATOM 2380 C CA . GLY A 1 294 ? -12.162 -6.145 21.104 1.00 81.62 294 GLY A CA 1
ATOM 2381 C C . GLY A 1 294 ? -12.846 -7.144 20.170 1.00 81.62 294 GLY A C 1
ATOM 2382 O O . GLY A 1 294 ? -12.657 -8.335 20.360 1.00 81.62 294 GLY A O 1
ATOM 2383 N N . ASN A 1 295 ? -13.602 -6.679 19.163 1.00 85.44 295 ASN A N 1
ATOM 2384 C CA . ASN A 1 295 ? -14.340 -7.568 18.262 1.00 85.44 295 ASN A CA 1
ATOM 2385 C C . ASN A 1 295 ? -13.552 -7.832 16.969 1.00 85.44 295 ASN A C 1
ATOM 2387 O O . ASN A 1 295 ? -13.479 -6.969 16.084 1.00 85.44 295 ASN A O 1
ATOM 2391 N N . LYS A 1 296 ? -12.978 -9.034 16.842 1.00 87.19 296 LYS A N 1
ATOM 2392 C CA . LYS A 1 296 ? -12.121 -9.395 15.694 1.00 87.19 296 LYS A CA 1
ATOM 2393 C C . LYS A 1 296 ? -12.906 -9.508 14.387 1.00 87.19 296 LYS A C 1
ATOM 2395 O O . LYS A 1 296 ? -12.381 -9.168 13.331 1.00 87.19 296 LYS A O 1
ATOM 2400 N N . LYS A 1 297 ? -14.159 -9.960 14.451 1.00 85.31 297 LYS A N 1
ATOM 2401 C CA . LYS A 1 297 ? -15.057 -10.105 13.296 1.00 85.31 297 LYS A CA 1
ATOM 2402 C C . LYS A 1 297 ? -15.446 -8.750 12.707 1.00 85.31 297 LYS A C 1
ATOM 2404 O O . LYS A 1 297 ? -15.275 -8.525 11.512 1.00 85.31 297 LYS A O 1
ATOM 2409 N N . THR A 1 298 ? -15.857 -7.807 13.555 1.00 87.19 298 THR A N 1
ATOM 2410 C CA . THR A 1 298 ? -16.122 -6.421 13.139 1.00 87.19 298 THR A CA 1
ATOM 2411 C C . THR A 1 298 ? -14.877 -5.773 12.542 1.00 8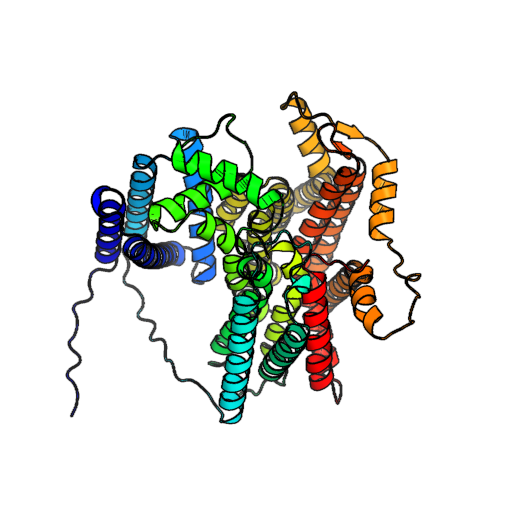7.19 298 THR A C 1
ATOM 2413 O O . THR A 1 298 ? -14.985 -5.049 11.558 1.00 87.19 298 THR A O 1
ATOM 2416 N N . LEU A 1 299 ? -13.688 -6.063 13.083 1.00 88.62 299 LEU A N 1
ATOM 2417 C CA . LEU A 1 299 ? -12.438 -5.595 12.490 1.00 88.62 299 LEU A CA 1
ATOM 2418 C C . LEU A 1 299 ? -12.179 -6.206 11.106 1.00 88.62 299 LEU A C 1
ATOM 2420 O O . LEU A 1 299 ? -11.737 -5.492 10.217 1.00 88.62 299 LEU A O 1
ATOM 2424 N N . LEU A 1 300 ? -12.458 -7.492 10.891 1.00 89.06 300 LEU A N 1
ATOM 2425 C CA . LEU A 1 300 ? -12.319 -8.109 9.567 1.00 89.06 300 LEU A CA 1
ATOM 2426 C C . LEU A 1 300 ? -13.259 -7.451 8.544 1.00 89.06 300 LEU A C 1
ATOM 2428 O O . LEU A 1 300 ? -12.830 -7.156 7.433 1.00 89.06 300 LEU A O 1
ATOM 2432 N N . VAL A 1 301 ? -14.496 -7.125 8.937 1.00 89.25 301 VAL A N 1
ATOM 2433 C CA . VAL A 1 301 ? -15.417 -6.340 8.093 1.00 89.25 301 VAL A CA 1
ATOM 2434 C C . VAL A 1 301 ? -14.871 -4.933 7.833 1.00 89.25 301 VAL A C 1
ATOM 2436 O O . VAL A 1 301 ? -14.853 -4.487 6.689 1.00 89.25 301 VAL A O 1
ATOM 2439 N N . ALA A 1 302 ? -14.377 -4.243 8.864 1.00 91.00 302 ALA A N 1
ATOM 2440 C CA . ALA A 1 302 ? -13.767 -2.924 8.708 1.00 91.00 302 ALA A CA 1
ATOM 2441 C C . ALA A 1 302 ? -12.542 -2.971 7.774 1.00 91.00 302 ALA A C 1
ATOM 2443 O O . ALA A 1 302 ? -12.366 -2.078 6.952 1.00 91.00 302 ALA A O 1
ATOM 2444 N N . ALA A 1 303 ? -11.739 -4.038 7.847 1.00 90.19 303 ALA A N 1
ATOM 2445 C CA . ALA A 1 303 ? -10.602 -4.262 6.963 1.00 90.19 303 ALA A CA 1
ATOM 2446 C C . ALA A 1 303 ? -11.034 -4.474 5.503 1.00 90.19 303 ALA A C 1
ATOM 2448 O O . ALA A 1 303 ? -10.358 -3.973 4.610 1.00 90.19 303 ALA A O 1
ATOM 2449 N N . CYS A 1 304 ? -12.170 -5.134 5.243 1.00 91.56 304 CYS A N 1
ATOM 2450 C CA . CYS A 1 304 ? -12.749 -5.190 3.894 1.00 91.56 304 CYS A CA 1
ATOM 2451 C C . CYS A 1 304 ? -13.112 -3.798 3.368 1.00 91.56 304 CYS A C 1
ATOM 2453 O O . CYS A 1 304 ? -12.828 -3.483 2.216 1.00 91.56 304 CYS A O 1
ATOM 2455 N N . LEU A 1 305 ? -13.700 -2.950 4.217 1.00 92.81 305 LEU A N 1
ATOM 2456 C CA . LEU A 1 305 ? -14.115 -1.594 3.842 1.00 92.81 305 LEU A CA 1
ATOM 2457 C C . LEU A 1 305 ? -12.939 -0.642 3.574 1.00 92.81 305 LEU A C 1
ATOM 2459 O O . LEU A 1 305 ? -13.155 0.429 3.019 1.00 92.81 305 LEU A O 1
ATOM 2463 N N . ILE A 1 306 ? -11.693 -1.034 3.864 1.00 93.06 306 ILE A N 1
ATOM 2464 C CA . ILE A 1 306 ? -10.507 -0.284 3.415 1.00 93.06 306 ILE A CA 1
ATOM 2465 C C . ILE A 1 306 ? -10.451 -0.204 1.880 1.00 93.06 306 ILE A C 1
ATOM 2467 O O . ILE A 1 306 ? -9.911 0.765 1.349 1.00 93.06 306 ILE A O 1
ATOM 2471 N N . LEU A 1 307 ? -11.048 -1.161 1.155 1.00 93.56 307 LEU A N 1
ATOM 2472 C CA . LEU A 1 307 ? -11.129 -1.122 -0.312 1.00 93.56 307 LEU A CA 1
ATOM 2473 C C . LEU A 1 307 ? -11.819 0.130 -0.858 1.00 93.56 307 LEU A C 1
ATOM 2475 O O . LEU A 1 307 ? -11.503 0.515 -1.981 1.00 93.56 307 LEU A O 1
ATOM 2479 N N . LEU A 1 308 ? -12.666 0.792 -0.059 1.00 91.12 308 LEU A N 1
ATOM 2480 C CA . LEU A 1 308 ? -13.283 2.071 -0.421 1.00 91.12 308 LEU A CA 1
ATOM 2481 C C . LEU A 1 308 ? -12.246 3.153 -0.738 1.00 91.12 308 LEU A C 1
ATOM 2483 O O . LEU A 1 308 ? -12.487 3.996 -1.593 1.00 91.12 308 LEU A O 1
ATOM 2487 N N . PHE A 1 309 ? -11.089 3.087 -0.080 1.00 91.88 309 PHE A N 1
ATOM 2488 C CA . PHE A 1 309 ? -9.998 4.053 -0.219 1.00 91.88 309 PHE A CA 1
ATOM 2489 C C . PHE A 1 309 ? -8.798 3.457 -0.960 1.00 91.88 309 PHE A C 1
ATOM 2491 O O . PHE A 1 309 ? -8.063 4.161 -1.644 1.00 91.88 309 PHE A O 1
ATOM 2498 N N . ALA A 1 310 ? -8.575 2.148 -0.822 1.00 91.25 310 ALA A N 1
ATOM 2499 C CA . ALA A 1 310 ? -7.411 1.474 -1.382 1.00 91.25 310 ALA A CA 1
ATOM 2500 C C . ALA A 1 310 ? -7.537 1.209 -2.888 1.00 91.25 310 ALA A C 1
ATOM 2502 O O . ALA A 1 310 ? -6.532 1.286 -3.593 1.00 91.25 310 ALA A O 1
ATOM 2503 N N . THR A 1 311 ? -8.739 0.891 -3.386 1.00 91.25 311 THR A N 1
ATOM 2504 C CA . THR A 1 311 ? -8.902 0.458 -4.783 1.00 91.25 311 THR A CA 1
ATOM 2505 C C . THR A 1 311 ? -8.416 1.512 -5.773 1.00 91.25 311 THR A C 1
ATOM 2507 O O . THR A 1 311 ? -7.556 1.140 -6.563 1.00 91.25 311 THR A O 1
ATOM 2510 N N . PRO A 1 312 ? -8.812 2.802 -5.692 1.00 91.50 312 PRO A N 1
ATOM 2511 C CA . PRO A 1 312 ? -8.354 3.827 -6.638 1.00 91.50 312 PRO A CA 1
ATOM 2512 C C . PRO A 1 312 ? -6.835 4.069 -6.633 1.00 91.50 312 PRO A C 1
ATOM 2514 O O . PRO A 1 312 ? -6.291 4.584 -7.603 1.00 91.50 312 PRO A O 1
ATOM 2517 N N . LEU A 1 313 ? -6.138 3.705 -5.552 1.00 94.69 313 LEU A N 1
ATOM 2518 C CA . LEU A 1 313 ? -4.715 4.007 -5.362 1.00 94.69 313 LEU A CA 1
ATOM 2519 C C . LEU A 1 313 ? -3.784 2.877 -5.813 1.00 94.69 313 LEU A C 1
ATOM 2521 O O . LEU A 1 313 ? -2.628 3.134 -6.157 1.00 94.69 313 LEU A O 1
ATOM 2525 N N . PHE A 1 314 ? -4.254 1.627 -5.760 1.00 97.44 314 PHE A N 1
ATOM 2526 C CA . PHE A 1 314 ? -3.378 0.451 -5.800 1.00 97.44 314 PHE A CA 1
ATOM 2527 C C . PHE A 1 314 ? -3.783 -0.606 -6.830 1.00 97.44 314 PHE A C 1
ATOM 2529 O O . PHE A 1 314 ? -3.323 -1.739 -6.732 1.00 97.44 314 PHE A O 1
ATOM 2536 N N . PHE A 1 315 ? -4.637 -0.272 -7.799 1.00 95.56 315 PHE A N 1
ATOM 2537 C CA . PHE A 1 315 ? -5.037 -1.195 -8.872 1.00 95.56 315 PHE A CA 1
ATOM 2538 C C . PHE A 1 315 ? -4.063 -1.228 -10.067 1.00 95.56 315 PHE A C 1
ATOM 2540 O O . PHE A 1 315 ? -4.216 -2.033 -10.985 1.00 95.56 315 PHE A O 1
ATOM 2547 N N . TYR A 1 316 ? -3.042 -0.368 -10.056 1.00 95.31 316 TYR A N 1
ATOM 2548 C CA . TYR A 1 316 ? -1.973 -0.325 -11.049 1.00 95.31 316 TYR A CA 1
ATOM 2549 C C . TYR A 1 316 ? -0.635 0.046 -10.392 1.00 95.31 316 TYR A C 1
ATOM 2551 O O . TYR A 1 316 ? -0.592 0.560 -9.271 1.00 95.31 316 TYR A O 1
ATOM 2559 N N . THR A 1 317 ? 0.467 -0.241 -11.086 1.00 97.00 317 THR A N 1
ATOM 2560 C CA . THR A 1 317 ? 1.820 0.078 -10.620 1.00 97.00 317 THR A CA 1
ATOM 2561 C C . THR A 1 317 ? 2.304 1.372 -11.258 1.00 97.00 317 THR A C 1
ATOM 2563 O O . THR A 1 317 ? 2.465 1.462 -12.470 1.00 97.00 317 THR A O 1
ATOM 2566 N N . VAL A 1 318 ? 2.574 2.357 -10.408 1.00 96.75 318 VAL A N 1
ATOM 2567 C CA . VAL A 1 318 ? 3.393 3.543 -10.683 1.00 96.75 318 VAL A CA 1
ATOM 2568 C C . VAL A 1 318 ? 4.182 3.876 -9.414 1.00 96.75 318 VAL A C 1
ATOM 2570 O O . VAL A 1 318 ? 3.739 3.491 -8.320 1.00 96.75 318 VAL A O 1
ATOM 2573 N N . PRO A 1 319 ? 5.301 4.623 -9.505 1.00 97.81 319 PRO A N 1
ATOM 2574 C CA . PRO A 1 319 ? 6.128 4.952 -8.345 1.00 97.81 319 PRO A CA 1
ATOM 2575 C C . PRO A 1 319 ? 5.318 5.536 -7.188 1.00 97.81 319 PRO A C 1
ATOM 2577 O O . PRO A 1 319 ? 5.474 5.130 -6.036 1.00 97.81 319 PRO A O 1
ATOM 2580 N N . GLN A 1 320 ? 4.381 6.434 -7.485 1.00 96.81 320 GLN A N 1
ATOM 2581 C CA . GLN A 1 320 ? 3.537 7.027 -6.456 1.00 96.81 320 GLN A CA 1
ATOM 2582 C C . GLN A 1 320 ? 2.663 5.994 -5.729 1.00 96.81 320 GLN A C 1
ATOM 2584 O O . GLN A 1 320 ? 2.579 6.036 -4.504 1.00 96.81 320 GLN A O 1
ATOM 2589 N N . SER A 1 321 ? 2.055 5.039 -6.438 1.00 97.50 321 SER A N 1
ATOM 2590 C CA . SER A 1 321 ? 1.224 3.996 -5.829 1.00 97.50 321 SER A CA 1
ATOM 2591 C C . SER A 1 321 ? 2.044 3.072 -4.928 1.00 97.50 321 SER A C 1
ATOM 2593 O O . SER A 1 321 ? 1.593 2.736 -3.832 1.00 97.50 321 SER A O 1
ATOM 2595 N N . LEU A 1 322 ? 3.277 2.721 -5.317 1.00 98.56 322 LEU A N 1
ATOM 2596 C CA . LEU A 1 322 ? 4.178 1.948 -4.454 1.00 98.56 322 LEU A CA 1
ATOM 2597 C C . LEU A 1 322 ? 4.584 2.743 -3.204 1.00 98.56 322 LEU A C 1
ATOM 2599 O O . LEU A 1 322 ? 4.534 2.213 -2.093 1.00 98.56 322 LEU A O 1
ATOM 2603 N N . ALA A 1 323 ? 4.946 4.019 -3.361 1.00 98.50 323 ALA A N 1
ATOM 2604 C CA . ALA A 1 323 ? 5.296 4.897 -2.246 1.00 98.50 323 ALA A CA 1
ATOM 2605 C C . ALA A 1 323 ? 4.119 5.088 -1.272 1.00 98.50 323 ALA A C 1
ATOM 2607 O O . ALA A 1 323 ? 4.290 4.966 -0.057 1.00 98.50 323 ALA A O 1
ATOM 2608 N N . ASN A 1 324 ? 2.915 5.308 -1.804 1.00 98.56 324 ASN A N 1
ATOM 2609 C CA . ASN A 1 324 ? 1.672 5.415 -1.044 1.00 98.56 324 ASN A CA 1
ATOM 2610 C C . ASN A 1 324 ? 1.342 4.115 -0.301 1.00 98.56 324 ASN A C 1
ATOM 2612 O O . ASN A 1 324 ? 0.929 4.164 0.857 1.00 98.56 324 ASN A O 1
ATOM 2616 N N . LEU A 1 325 ? 1.568 2.954 -0.924 1.00 98.69 325 LEU A N 1
ATOM 2617 C CA . LEU A 1 325 ? 1.360 1.662 -0.276 1.00 98.69 325 LEU A CA 1
ATOM 2618 C C . LEU A 1 325 ? 2.309 1.496 0.915 1.00 98.69 325 LE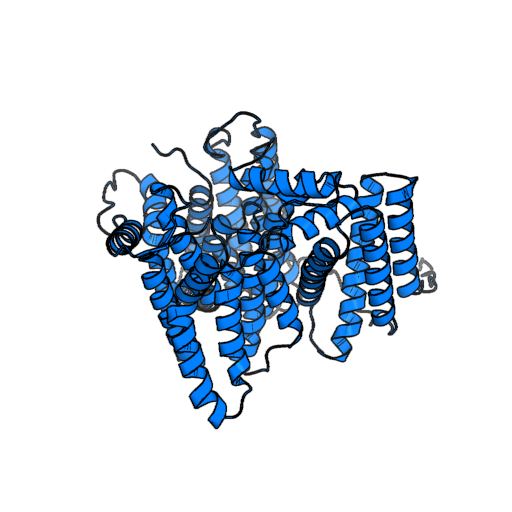U A C 1
ATOM 2620 O O . LEU A 1 325 ? 1.867 1.171 2.016 1.00 98.69 325 LEU A O 1
ATOM 2624 N N . LEU A 1 326 ? 3.605 1.751 0.726 1.00 98.50 326 LEU A N 1
ATOM 2625 C CA . LEU A 1 326 ? 4.582 1.663 1.815 1.00 98.50 326 LEU A CA 1
ATOM 2626 C C . LEU A 1 326 ? 4.273 2.657 2.942 1.00 98.50 326 LEU A C 1
ATOM 2628 O O . LEU A 1 326 ? 4.398 2.295 4.114 1.00 98.50 326 LEU A O 1
ATOM 2632 N N . LEU A 1 327 ? 3.821 3.870 2.606 1.00 98.50 327 LEU A N 1
ATOM 2633 C CA . LEU A 1 327 ? 3.378 4.867 3.581 1.00 98.50 327 LEU A CA 1
ATOM 2634 C C . LEU A 1 327 ? 2.172 4.369 4.385 1.00 98.50 327 LEU A C 1
ATOM 2636 O O . LEU A 1 327 ? 2.186 4.430 5.614 1.00 98.50 327 LEU A O 1
ATOM 2640 N N . LEU A 1 328 ? 1.160 3.820 3.713 1.00 98.31 328 LEU A N 1
ATOM 2641 C CA . LEU A 1 328 ? -0.020 3.262 4.366 1.00 98.31 328 LEU A CA 1
ATOM 2642 C C . LEU A 1 328 ? 0.354 2.144 5.349 1.00 98.31 328 LEU A C 1
ATOM 2644 O O . LEU A 1 328 ? -0.075 2.144 6.507 1.00 98.31 328 LEU A O 1
ATOM 2648 N N . ILE A 1 329 ? 1.196 1.207 4.909 1.00 97.56 329 ILE A N 1
ATOM 2649 C CA . ILE A 1 329 ? 1.661 0.110 5.760 1.00 97.56 329 ILE A CA 1
ATOM 2650 C C . ILE A 1 329 ? 2.457 0.641 6.962 1.00 97.56 329 ILE A C 1
ATOM 2652 O O . ILE A 1 329 ? 2.249 0.173 8.084 1.00 97.56 329 ILE A O 1
ATOM 2656 N N . LEU A 1 330 ? 3.328 1.633 6.760 1.00 96.69 330 LEU A N 1
ATOM 2657 C CA . LEU A 1 330 ? 4.089 2.278 7.833 1.00 96.69 330 LEU A CA 1
ATOM 2658 C C . LEU A 1 330 ? 3.166 2.912 8.886 1.00 96.69 330 LEU A C 1
ATOM 2660 O O . LEU A 1 330 ? 3.371 2.731 10.090 1.00 96.69 330 LEU A O 1
ATOM 2664 N N . VAL A 1 331 ? 2.134 3.626 8.439 1.00 96.94 331 VAL A N 1
ATOM 2665 C CA . VAL A 1 331 ? 1.146 4.283 9.303 1.00 96.94 331 VAL A CA 1
ATOM 2666 C C . VAL A 1 331 ? 0.353 3.251 10.116 1.00 96.94 331 VAL A C 1
ATOM 2668 O O . VAL A 1 331 ? 0.216 3.398 11.335 1.00 96.94 331 VAL A O 1
ATOM 2671 N N . PHE A 1 332 ? -0.099 2.159 9.492 1.00 95.75 332 PHE A N 1
ATOM 2672 C CA . PHE A 1 332 ? -0.809 1.081 10.191 1.00 95.75 332 PHE A CA 1
ATOM 2673 C C . PHE A 1 332 ? 0.057 0.370 11.234 1.00 95.75 332 PHE A C 1
ATOM 2675 O O . PHE A 1 332 ? -0.399 0.160 12.360 1.00 95.75 332 PHE A O 1
ATOM 2682 N N . LEU A 1 333 ? 1.311 0.047 10.899 1.00 93.19 333 LEU A N 1
ATOM 2683 C CA . LEU A 1 333 ? 2.256 -0.594 11.822 1.00 93.19 333 LEU A CA 1
ATOM 2684 C C . LEU A 1 333 ? 2.514 0.226 13.083 1.00 93.19 333 LEU A C 1
ATOM 2686 O O . LEU A 1 333 ? 2.734 -0.335 14.154 1.00 93.19 333 LEU A O 1
ATOM 2690 N N . ASN A 1 334 ? 2.467 1.546 12.966 1.00 93.19 334 ASN A N 1
ATOM 2691 C CA . ASN A 1 334 ? 2.710 2.436 14.088 1.00 93.19 334 ASN A CA 1
ATOM 2692 C C . ASN A 1 334 ? 1.493 2.676 14.960 1.00 93.19 334 ASN A C 1
ATOM 2694 O O . ASN A 1 334 ? 1.661 2.991 16.137 1.00 93.19 334 ASN A O 1
ATOM 2698 N N . PHE A 1 335 ? 0.282 2.505 14.435 1.00 93.12 335 PHE A N 1
ATOM 2699 C CA . PHE A 1 335 ? -0.932 2.841 15.169 1.00 93.12 335 PHE A CA 1
ATOM 2700 C C . PHE A 1 335 ? -1.023 2.129 16.528 1.00 93.12 335 PHE A C 1
ATOM 2702 O O . PHE A 1 335 ? -1.340 2.761 17.538 1.00 93.12 335 PHE A O 1
ATOM 2709 N N . SER A 1 336 ? -0.661 0.842 16.589 1.00 89.56 336 SER A N 1
ATOM 2710 C CA . SER A 1 336 ? -0.676 0.100 17.855 1.00 89.56 336 SER A CA 1
ATOM 2711 C C . SER A 1 336 ? 0.371 0.610 18.853 1.00 89.56 336 SER A C 1
ATOM 2713 O O . SER A 1 336 ? 0.074 0.692 20.047 1.00 89.56 336 SER A O 1
ATOM 2715 N N . CYS A 1 337 ? 1.555 1.018 18.382 1.00 90.69 337 CYS A N 1
ATOM 2716 C CA . CYS A 1 337 ? 2.578 1.642 19.221 1.00 90.69 337 CYS A CA 1
ATOM 2717 C C . CYS A 1 337 ? 2.100 2.990 19.770 1.00 90.69 337 CYS A C 1
ATOM 2719 O O . CYS A 1 337 ? 2.326 3.277 20.944 1.00 90.69 337 CYS A O 1
ATOM 2721 N N . LEU A 1 338 ? 1.401 3.794 18.960 1.00 92.75 338 LEU A N 1
ATOM 2722 C CA . LEU A 1 338 ? 0.884 5.097 19.389 1.00 92.75 338 LEU A CA 1
ATOM 2723 C C . LEU A 1 338 ? -0.134 4.965 20.524 1.00 92.75 338 LEU A C 1
ATOM 2725 O O . LEU A 1 338 ? -0.030 5.683 21.517 1.00 92.75 338 LEU A O 1
ATOM 2729 N N . ILE A 1 339 ? -1.070 4.022 20.402 1.00 90.62 339 ILE A N 1
ATOM 2730 C CA . ILE A 1 339 ? -2.077 3.752 21.437 1.00 90.62 339 ILE A CA 1
ATOM 2731 C C . ILE A 1 339 ? -1.416 3.228 22.712 1.00 90.62 339 ILE A C 1
ATOM 2733 O O . ILE A 1 339 ? -1.672 3.723 23.806 1.00 90.62 339 ILE A O 1
ATOM 2737 N N . LYS A 1 340 ? -0.516 2.247 22.584 1.00 90.06 340 LYS A N 1
ATOM 2738 C CA . LYS A 1 340 ? 0.185 1.668 23.740 1.00 90.06 340 LYS A CA 1
ATOM 2739 C C . LYS A 1 340 ? 1.269 2.578 24.318 1.00 90.06 340 LYS A C 1
ATOM 2741 O O . LYS A 1 340 ? 1.887 2.220 25.316 1.00 90.06 340 LYS A O 1
ATOM 2746 N N . LYS A 1 341 ? 1.503 3.746 23.705 1.00 89.50 341 LYS A N 1
ATOM 2747 C CA . LYS A 1 341 ? 2.562 4.704 24.064 1.00 89.50 341 LYS A CA 1
ATOM 2748 C C . LYS A 1 341 ? 3.954 4.054 24.047 1.00 89.50 341 LYS A C 1
ATOM 2750 O O . LYS A 1 341 ? 4.848 4.444 24.796 1.00 89.50 341 LYS A O 1
ATOM 2755 N N . GLU A 1 342 ? 4.136 3.064 23.176 1.00 89.81 342 GLU A N 1
ATOM 2756 C CA . GLU A 1 342 ? 5.402 2.374 22.948 1.00 89.81 342 GLU A CA 1
ATOM 2757 C C . GLU A 1 342 ? 6.293 3.186 21.997 1.00 89.81 342 GLU A C 1
ATOM 2759 O O . GLU A 1 342 ? 5.824 3.996 21.193 1.00 89.81 342 GLU A O 1
ATOM 2764 N N . LYS A 1 343 ? 7.611 2.966 22.071 1.00 89.31 343 LYS A N 1
ATOM 2765 C CA . LYS A 1 343 ? 8.555 3.602 21.146 1.00 89.31 343 LYS A CA 1
ATOM 2766 C C . LYS A 1 343 ? 8.377 3.029 19.742 1.00 89.31 343 LYS A C 1
ATOM 2768 O O . LYS A 1 343 ? 8.366 1.812 19.566 1.00 89.31 343 LYS A O 1
ATOM 2773 N N . ILE A 1 344 ? 8.329 3.914 18.750 1.00 91.12 344 ILE A N 1
ATOM 2774 C CA . ILE A 1 344 ? 8.342 3.525 17.341 1.00 91.12 344 ILE A CA 1
ATOM 2775 C C . ILE A 1 344 ? 9.669 2.804 17.028 1.00 91.12 344 ILE A C 1
ATOM 2777 O O . ILE A 1 344 ? 10.741 3.335 17.339 1.00 91.12 344 ILE A O 1
ATOM 2781 N N . PRO A 1 345 ? 9.638 1.598 16.433 1.00 90.44 345 PRO A N 1
ATOM 2782 C CA . PRO A 1 345 ? 10.849 0.856 16.106 1.00 90.44 345 PRO A CA 1
ATOM 2783 C C . PRO A 1 345 ? 11.744 1.582 15.092 1.00 90.44 345 PRO A C 1
ATOM 2785 O O . PRO A 1 345 ? 11.302 1.968 14.014 1.00 90.44 345 PRO A O 1
ATOM 2788 N N . SER A 1 346 ? 13.044 1.676 15.382 1.00 89.75 346 SER A N 1
ATOM 2789 C CA . SER A 1 346 ? 14.002 2.397 14.530 1.00 89.75 346 SER A CA 1
ATOM 2790 C C . SER A 1 346 ? 14.191 1.808 13.125 1.00 89.75 346 SER A C 1
ATOM 2792 O O . SER A 1 346 ? 14.656 2.515 12.241 1.00 89.75 346 SER A O 1
ATOM 2794 N N . TRP A 1 347 ? 13.856 0.533 12.887 1.00 90.31 347 TRP A N 1
ATOM 2795 C CA . TRP A 1 347 ? 13.971 -0.069 11.550 1.00 90.31 347 TRP A CA 1
ATOM 2796 C C . TRP A 1 347 ? 13.051 0.607 10.525 1.00 90.31 347 TRP A C 1
ATOM 2798 O O . TRP A 1 347 ? 13.321 0.548 9.331 1.00 90.31 347 TRP A O 1
ATOM 2808 N N . GLN A 1 348 ? 11.994 1.283 10.974 1.00 94.06 348 GLN A N 1
ATOM 2809 C CA . GLN A 1 348 ? 11.048 1.963 10.096 1.00 94.06 348 GLN A CA 1
ATOM 2810 C C . GLN A 1 348 ? 11.634 3.188 9.381 1.00 94.06 348 GLN A C 1
ATOM 2812 O O . GLN A 1 348 ? 11.113 3.580 8.339 1.00 94.06 348 GLN A O 1
ATOM 2817 N N . TRP A 1 349 ? 12.760 3.730 9.865 1.00 95.31 349 TRP A N 1
ATOM 2818 C CA . TRP A 1 349 ? 13.553 4.704 9.110 1.00 95.31 349 TRP A CA 1
ATOM 2819 C C . TRP A 1 349 ? 13.981 4.157 7.743 1.00 95.31 349 TRP A C 1
ATOM 2821 O O . TRP A 1 349 ? 14.041 4.913 6.779 1.00 95.31 349 TRP A O 1
ATOM 2831 N N . LEU A 1 350 ? 14.207 2.841 7.629 1.00 95.94 350 LEU A N 1
ATOM 2832 C CA . LEU A 1 350 ? 14.504 2.200 6.347 1.00 95.94 350 LEU A CA 1
ATOM 2833 C C . LEU A 1 350 ? 13.296 2.244 5.409 1.00 95.94 350 LEU A C 1
ATOM 2835 O O . LEU A 1 350 ? 13.448 2.535 4.232 1.00 95.94 350 LEU A O 1
ATOM 2839 N N . THR A 1 351 ? 12.084 1.997 5.905 1.00 97.12 351 THR A N 1
ATOM 2840 C CA . THR A 1 351 ? 10.878 2.101 5.068 1.00 97.12 351 THR A CA 1
ATOM 2841 C C . THR A 1 351 ? 10.664 3.531 4.592 1.00 97.12 351 THR A C 1
ATOM 2843 O O . THR A 1 351 ? 10.359 3.750 3.426 1.00 97.12 351 THR A O 1
ATOM 2846 N N . LEU A 1 352 ? 10.910 4.509 5.458 1.00 97.19 352 LEU A N 1
ATOM 2847 C CA . LEU A 1 352 ? 10.821 5.923 5.113 1.00 97.19 352 LEU A CA 1
ATOM 2848 C C . LEU A 1 352 ? 11.850 6.336 4.047 1.00 97.19 352 LEU A C 1
ATOM 2850 O O . LEU A 1 352 ? 11.504 7.019 3.085 1.00 97.19 352 LEU A O 1
ATOM 2854 N N . ALA A 1 353 ? 13.092 5.862 4.173 1.00 97.12 353 ALA A N 1
ATOM 2855 C CA . ALA A 1 353 ? 14.125 6.062 3.162 1.00 97.12 353 ALA A CA 1
ATOM 2856 C C . ALA A 1 353 ? 13.755 5.389 1.827 1.00 97.12 353 ALA A C 1
ATOM 2858 O O . ALA A 1 353 ? 13.934 5.991 0.773 1.00 97.12 353 ALA A O 1
ATOM 2859 N N . ALA A 1 354 ? 13.170 4.187 1.851 1.00 97.94 354 ALA A N 1
ATOM 2860 C CA . ALA A 1 354 ? 12.676 3.530 0.642 1.00 97.94 354 ALA A CA 1
ATOM 2861 C C . ALA A 1 354 ? 11.569 4.346 -0.050 1.00 97.94 354 ALA A C 1
ATOM 2863 O O . ALA A 1 354 ? 11.626 4.528 -1.264 1.00 97.94 354 ALA A O 1
ATOM 2864 N N . ILE A 1 355 ? 10.611 4.898 0.708 1.00 98.25 355 ILE A N 1
ATOM 2865 C CA . ILE A 1 355 ? 9.572 5.797 0.171 1.00 98.25 355 ILE A CA 1
ATOM 2866 C C . ILE A 1 355 ? 10.218 7.018 -0.497 1.00 98.25 355 ILE A C 1
ATOM 2868 O O . ILE A 1 355 ? 9.796 7.392 -1.586 1.00 98.25 355 ILE A O 1
ATOM 2872 N N . PHE A 1 356 ? 11.265 7.595 0.100 1.00 96.00 356 PHE A N 1
ATOM 2873 C CA . PHE A 1 356 ? 11.998 8.729 -0.475 1.00 96.00 356 PHE A CA 1
ATOM 2874 C C . PHE A 1 356 ? 12.641 8.410 -1.832 1.00 96.00 356 PHE A C 1
ATOM 2876 O O . PHE A 1 356 ? 12.470 9.181 -2.773 1.00 96.00 356 PHE A O 1
ATOM 2883 N N . PHE A 1 357 ? 13.300 7.253 -1.970 1.00 96.31 357 PHE A N 1
ATOM 2884 C CA . PHE A 1 357 ? 13.860 6.806 -3.258 1.00 96.31 357 PHE A CA 1
ATOM 2885 C C . PHE A 1 357 ? 12.793 6.516 -4.322 1.00 96.31 357 PHE A C 1
ATOM 2887 O O . PHE A 1 357 ? 13.093 6.523 -5.517 1.00 96.31 357 PHE A O 1
ATOM 2894 N N . ILE A 1 358 ? 11.555 6.234 -3.910 1.00 97.81 358 ILE A N 1
ATOM 2895 C CA . ILE A 1 358 ? 10.451 5.999 -4.838 1.00 97.81 358 ILE A CA 1
ATOM 2896 C C . ILE A 1 358 ? 9.781 7.320 -5.218 1.00 97.81 358 ILE A C 1
ATOM 2898 O O . ILE A 1 358 ? 9.736 7.642 -6.400 1.00 97.81 358 ILE A O 1
ATOM 2902 N N . HIS A 1 359 ? 9.236 8.077 -4.263 1.00 95.94 359 HIS A N 1
ATOM 2903 C CA . HIS A 1 359 ? 8.448 9.269 -4.572 1.00 95.94 359 HIS A CA 1
ATOM 2904 C C . HIS A 1 359 ? 8.478 10.326 -3.447 1.00 95.94 359 HIS A C 1
ATOM 2906 O O . HIS A 1 359 ? 7.966 10.072 -2.350 1.00 95.94 359 HIS A O 1
ATOM 2912 N N . PRO A 1 360 ? 8.971 11.556 -3.709 1.00 93.06 360 PRO A N 1
ATOM 2913 C CA . PRO A 1 360 ? 9.106 12.588 -2.679 1.00 93.06 360 PRO A CA 1
ATOM 2914 C C . PRO A 1 360 ? 7.762 13.089 -2.138 1.00 93.06 360 PRO A C 1
ATOM 2916 O O . PRO A 1 360 ? 7.657 13.347 -0.942 1.00 93.06 360 PRO A O 1
ATOM 2919 N N . LEU A 1 361 ? 6.720 13.160 -2.981 1.00 94.06 361 LEU A N 1
ATOM 2920 C CA . LEU A 1 361 ? 5.389 13.625 -2.560 1.00 94.06 361 LEU A CA 1
ATOM 2921 C C . LEU A 1 361 ? 4.810 12.796 -1.403 1.00 94.06 361 LEU A C 1
ATOM 2923 O O . LEU A 1 361 ? 4.188 13.366 -0.521 1.00 94.06 361 LEU A O 1
ATOM 2927 N N . SER A 1 362 ? 5.048 11.480 -1.362 1.00 97.25 362 SER A N 1
ATOM 2928 C CA . SER A 1 362 ? 4.637 10.623 -0.238 1.00 97.25 362 SER A CA 1
ATOM 2929 C C . SER A 1 362 ? 5.670 10.647 0.896 1.00 97.25 362 SER A C 1
ATOM 2931 O O . SER A 1 362 ? 5.315 10.557 2.072 1.00 97.25 362 SER A O 1
ATOM 2933 N N . ALA A 1 363 ? 6.957 10.775 0.557 1.00 97.06 363 ALA A N 1
ATOM 2934 C CA . ALA A 1 363 ? 8.052 10.742 1.521 1.00 97.06 363 ALA A CA 1
ATOM 2935 C C . ALA A 1 363 ? 8.068 11.952 2.460 1.00 97.06 363 ALA A C 1
ATOM 2937 O O . ALA A 1 363 ? 8.291 11.772 3.654 1.00 97.06 363 ALA A O 1
ATOM 2938 N N . VAL A 1 364 ? 7.823 13.165 1.950 1.00 96.88 364 VAL A N 1
ATOM 2939 C CA . VAL A 1 364 ? 7.875 14.401 2.750 1.00 96.88 364 VAL A CA 1
ATOM 2940 C C . VAL A 1 364 ? 6.772 14.420 3.824 1.00 96.88 364 VAL A C 1
ATOM 2942 O O . VAL A 1 364 ? 7.120 14.479 5.007 1.00 96.88 364 VAL A O 1
ATOM 2945 N N . PRO A 1 365 ? 5.472 14.252 3.499 1.00 97.75 365 PRO A N 1
ATOM 2946 C CA . PRO A 1 365 ? 4.420 14.121 4.508 1.00 97.75 365 PRO A CA 1
ATOM 2947 C C . PRO A 1 365 ? 4.631 12.910 5.421 1.00 97.75 365 PRO A C 1
ATOM 2949 O O . PRO A 1 365 ? 4.410 12.998 6.629 1.00 97.75 365 PRO A O 1
ATOM 2952 N N . GLY A 1 366 ? 5.119 11.790 4.875 1.00 97.69 366 GLY A N 1
ATOM 2953 C CA . GLY A 1 366 ? 5.466 10.609 5.663 1.00 97.69 366 GLY A CA 1
ATOM 2954 C C . GLY A 1 366 ? 6.558 10.879 6.700 1.00 97.69 366 GLY A C 1
ATOM 2955 O O . GLY A 1 366 ? 6.445 10.425 7.838 1.00 97.69 366 GLY A O 1
ATOM 2956 N N . LEU A 1 367 ? 7.590 11.649 6.345 1.00 97.62 367 LEU A N 1
ATOM 2957 C CA . LEU A 1 367 ? 8.681 12.039 7.239 1.00 97.62 367 LEU A CA 1
ATOM 2958 C C . LEU A 1 367 ? 8.189 12.960 8.347 1.00 97.62 367 LEU A C 1
ATOM 2960 O O . LEU A 1 367 ? 8.514 12.744 9.513 1.00 97.62 367 LEU A O 1
ATOM 2964 N N . ILE A 1 368 ? 7.365 13.941 7.994 1.00 97.62 368 ILE A N 1
ATOM 2965 C CA . ILE A 1 368 ? 6.738 14.862 8.945 1.00 97.62 368 ILE A CA 1
ATOM 2966 C C . ILE A 1 368 ? 5.887 14.083 9.945 1.00 97.62 368 ILE A C 1
ATOM 2968 O O . ILE A 1 368 ? 6.062 14.231 11.157 1.00 97.62 368 ILE A O 1
ATOM 2972 N N . TRP A 1 369 ? 5.026 13.194 9.444 1.00 97.19 369 TRP A N 1
ATOM 2973 C CA . TRP A 1 369 ? 4.212 12.307 10.267 1.00 97.19 369 TRP A CA 1
ATOM 2974 C C . TRP A 1 369 ? 5.094 11.450 11.185 1.00 97.19 369 TRP A C 1
ATOM 2976 O O . TRP A 1 369 ? 4.881 11.409 12.400 1.00 97.19 369 TRP A O 1
ATOM 2986 N N . PHE A 1 370 ? 6.137 10.823 10.639 1.00 96.12 370 PHE A N 1
ATOM 2987 C CA . PHE A 1 370 ? 7.027 9.946 11.393 1.00 96.12 370 PHE A CA 1
ATOM 2988 C C . PHE A 1 370 ? 7.767 10.693 12.506 1.00 96.12 370 PHE A C 1
ATOM 2990 O O . PHE A 1 370 ? 7.729 10.262 13.659 1.00 96.12 370 PHE A O 1
ATOM 2997 N N . ILE A 1 371 ? 8.397 11.833 12.200 1.00 95.44 371 ILE A N 1
ATOM 2998 C CA . ILE A 1 371 ? 9.134 12.646 13.178 1.00 95.44 371 ILE A CA 1
ATOM 2999 C C . ILE A 1 371 ? 8.181 13.201 14.240 1.00 95.44 371 ILE A C 1
ATOM 3001 O O . ILE A 1 371 ? 8.525 13.187 15.424 1.00 95.44 371 ILE A O 1
ATOM 3005 N N . PHE A 1 372 ? 6.976 13.639 13.862 1.00 95.81 372 PHE A N 1
ATOM 3006 C CA . PHE A 1 372 ? 5.979 14.139 14.811 1.00 95.81 372 PHE A CA 1
ATOM 3007 C C . PHE A 1 372 ? 5.648 13.104 15.896 1.00 95.81 372 PHE A C 1
ATOM 3009 O O . PHE A 1 372 ? 5.604 13.429 17.093 1.00 95.81 372 PHE A O 1
ATOM 3016 N N . TRP A 1 373 ? 5.457 11.844 15.497 1.00 94.88 373 TRP A N 1
ATOM 3017 C CA . TRP A 1 373 ? 5.156 10.765 16.433 1.00 94.88 373 TRP A CA 1
ATOM 3018 C C . TRP A 1 373 ? 6.390 10.223 17.147 1.00 94.88 373 TRP A C 1
ATOM 3020 O O . TRP A 1 373 ? 6.324 9.997 18.358 1.00 94.88 373 TRP A O 1
ATOM 3030 N N . TYR A 1 374 ? 7.517 10.079 16.450 1.00 91.31 374 TYR A N 1
ATOM 3031 C CA . TYR A 1 374 ? 8.797 9.685 17.041 1.00 91.31 374 TYR A CA 1
ATOM 3032 C C . TYR A 1 374 ? 9.236 10.692 18.114 1.00 91.31 374 TYR A C 1
ATOM 3034 O O . TYR A 1 374 ? 9.679 10.311 19.195 1.00 91.31 374 TYR A O 1
ATOM 3042 N N . GLY A 1 375 ? 8.971 11.982 17.896 1.00 88.31 375 GLY A N 1
ATOM 3043 C CA . GLY A 1 375 ? 9.202 13.062 18.852 1.00 88.31 375 GLY A CA 1
ATOM 3044 C C . GLY A 1 375 ? 8.467 12.897 20.190 1.00 88.31 375 GLY A C 1
ATOM 3045 O O . GLY A 1 375 ? 8.817 13.553 21.173 1.00 88.31 375 GLY A O 1
ATOM 3046 N N . ASN A 1 376 ? 7.480 11.996 20.294 1.00 87.31 376 ASN A N 1
ATOM 3047 C CA . ASN A 1 376 ? 6.869 11.669 21.582 1.00 87.31 376 ASN A CA 1
ATOM 3048 C C . ASN A 1 376 ? 7.822 10.970 22.556 1.00 87.31 376 ASN A C 1
ATOM 3050 O O . ASN A 1 376 ? 7.536 11.028 23.752 1.00 87.31 376 ASN A O 1
ATOM 3054 N N . SER A 1 377 ? 8.912 10.358 22.077 1.00 86.00 377 SER A N 1
ATOM 3055 C CA . SER A 1 377 ? 9.940 9.752 22.930 1.00 86.00 377 SER A CA 1
ATOM 3056 C C . SER A 1 377 ? 10.989 10.745 23.441 1.00 86.00 377 SER A C 1
ATOM 3058 O O . SER A 1 377 ? 11.887 10.338 24.176 1.00 86.00 377 SER A O 1
ATOM 3060 N N . LEU A 1 378 ? 10.919 12.018 23.037 1.00 88.06 378 LEU A N 1
ATOM 3061 C CA . LEU A 1 378 ? 11.819 13.072 23.509 1.00 88.06 378 LEU A CA 1
ATOM 3062 C C . LEU A 1 378 ? 11.442 13.548 24.919 1.00 88.06 378 LEU A C 1
ATOM 3064 O O . LEU A 1 378 ? 10.321 13.338 25.390 1.00 88.06 378 LEU A O 1
ATOM 3068 N N . SER A 1 379 ? 12.375 14.241 25.582 1.00 91.25 379 SER A N 1
ATOM 3069 C CA . SER A 1 379 ? 12.126 14.860 26.889 1.00 91.25 379 SER A CA 1
ATOM 3070 C C . SER A 1 379 ? 10.985 15.885 26.816 1.00 91.25 379 SER A C 1
ATOM 3072 O O . SER A 1 379 ? 10.746 16.508 25.779 1.00 91.25 379 SER A O 1
ATOM 3074 N N . ALA A 1 380 ? 10.274 16.094 27.929 1.00 92.31 380 ALA A N 1
ATOM 3075 C CA . ALA A 1 380 ? 9.102 16.974 27.964 1.00 92.31 380 ALA A CA 1
ATOM 3076 C C . ALA A 1 380 ? 9.410 18.414 27.503 1.00 92.31 380 ALA A C 1
ATOM 3078 O O . ALA A 1 380 ? 8.592 19.018 26.810 1.00 92.31 380 ALA A O 1
ATOM 3079 N N . ARG A 1 381 ? 10.599 18.941 27.840 1.00 93.81 381 ARG A N 1
ATOM 3080 C CA . ARG A 1 381 ? 11.064 20.272 27.415 1.00 93.81 381 ARG A CA 1
ATOM 3081 C C . ARG A 1 381 ? 11.266 20.340 25.902 1.00 93.81 381 ARG A C 1
ATOM 3083 O O . ARG A 1 381 ? 10.711 21.225 25.261 1.00 93.81 381 ARG A O 1
ATOM 3090 N N . LEU A 1 382 ? 11.991 19.375 25.332 1.00 92.88 382 LEU A N 1
ATOM 3091 C CA . LEU A 1 382 ? 12.233 19.307 23.888 1.00 92.88 382 LEU A CA 1
ATOM 3092 C C . LEU A 1 382 ? 10.929 19.124 23.112 1.00 92.88 382 LEU A C 1
ATOM 3094 O O . LEU A 1 382 ? 10.703 19.801 22.115 1.00 92.88 382 LEU A O 1
ATOM 3098 N N . LYS A 1 383 ? 10.023 18.280 23.608 1.00 91.88 383 LYS A N 1
ATOM 3099 C CA . LYS A 1 383 ? 8.717 18.029 22.991 1.00 91.88 383 LYS A CA 1
ATOM 3100 C C . LYS A 1 383 ? 7.858 19.290 22.861 1.00 91.88 383 LYS A C 1
ATOM 3102 O O . LYS A 1 383 ? 7.187 19.438 21.844 1.00 91.88 383 LYS A O 1
ATOM 3107 N N . LYS A 1 384 ? 7.870 20.182 23.862 1.00 92.81 384 LYS A N 1
ATOM 3108 C CA . LYS A 1 384 ? 7.118 21.452 23.831 1.00 92.81 384 LYS A CA 1
ATOM 3109 C C . LYS A 1 384 ? 7.611 22.412 22.744 1.00 92.81 384 LYS A C 1
ATOM 3111 O O . LYS A 1 384 ? 6.815 23.202 22.263 1.00 92.81 384 LYS A O 1
ATOM 3116 N N . ILE A 1 385 ? 8.885 22.327 22.363 1.00 94.62 385 ILE A N 1
ATOM 3117 C CA . ILE A 1 385 ? 9.503 23.194 21.348 1.00 94.62 385 ILE A CA 1
ATOM 3118 C C . ILE A 1 385 ? 9.413 22.542 19.966 1.00 94.62 385 ILE A C 1
ATOM 3120 O O . ILE A 1 385 ? 8.941 23.141 19.008 1.00 94.62 385 ILE A O 1
ATOM 3124 N N . ILE A 1 386 ? 9.825 21.278 19.872 1.00 93.38 386 ILE A N 1
ATOM 3125 C CA . ILE A 1 386 ? 9.964 20.565 18.602 1.00 93.38 386 ILE A CA 1
ATOM 3126 C C . ILE A 1 386 ? 8.602 20.284 17.964 1.00 93.38 386 ILE A C 1
ATOM 3128 O O . ILE A 1 386 ? 8.479 20.382 16.749 1.00 93.38 386 ILE A O 1
ATOM 3132 N N . LYS A 1 387 ? 7.557 19.966 18.741 1.00 94.25 387 LYS A N 1
ATOM 3133 C CA . LYS A 1 387 ? 6.243 19.656 18.154 1.00 94.25 387 LYS A CA 1
ATOM 3134 C C . LYS A 1 387 ? 5.604 20.837 17.419 1.00 94.25 387 LYS A C 1
ATOM 3136 O O . LYS A 1 387 ? 5.203 20.624 16.278 1.00 94.25 387 LYS A O 1
ATOM 3141 N N . PRO A 1 388 ? 5.503 22.045 18.007 1.00 96.62 388 PRO A N 1
ATOM 3142 C CA . PRO A 1 388 ? 5.026 23.214 17.275 1.00 96.62 388 PRO A CA 1
ATOM 3143 C C . PRO A 1 388 ? 5.858 23.509 16.028 1.00 96.62 388 PRO A C 1
ATOM 3145 O O . PRO A 1 388 ? 5.281 23.790 14.989 1.00 96.62 388 PRO A O 1
ATOM 3148 N N . LEU A 1 389 ? 7.189 23.372 16.099 1.00 96.56 389 LEU A N 1
ATOM 3149 C CA . LEU A 1 389 ? 8.059 23.568 14.935 1.00 96.56 389 LEU A CA 1
ATOM 3150 C C . LEU A 1 389 ? 7.779 22.551 13.824 1.00 96.56 389 LEU A C 1
ATOM 3152 O O . LEU A 1 389 ? 7.706 22.933 12.661 1.00 96.56 389 LEU A O 1
ATOM 3156 N N . ILE A 1 390 ? 7.570 21.275 14.169 1.00 96.88 390 ILE A N 1
ATOM 3157 C CA . ILE A 1 390 ? 7.182 20.251 13.190 1.00 96.88 390 ILE A CA 1
ATOM 3158 C C . ILE A 1 390 ? 5.817 20.574 12.587 1.00 96.88 390 ILE A C 1
ATOM 3160 O O . ILE A 1 390 ? 5.668 20.422 11.387 1.00 96.88 390 ILE A O 1
ATOM 3164 N N . LEU A 1 391 ? 4.833 21.009 13.381 1.00 97.88 391 LEU A N 1
ATOM 3165 C CA . LEU A 1 391 ? 3.505 21.371 12.869 1.00 97.88 391 LEU A CA 1
ATOM 3166 C C . LEU A 1 391 ? 3.551 22.614 11.973 1.00 97.88 391 LEU A C 1
ATOM 3168 O O . LEU A 1 391 ? 2.880 22.645 10.948 1.00 97.88 391 LEU A O 1
ATOM 3172 N N . LEU A 1 392 ? 4.364 23.611 12.326 1.00 97.62 392 LEU A N 1
ATOM 3173 C CA . LEU A 1 392 ? 4.586 24.789 11.493 1.00 97.62 392 LEU A CA 1
ATOM 3174 C C . LEU A 1 392 ? 5.236 24.389 10.169 1.00 97.62 392 LEU A C 1
ATOM 3176 O O . LEU A 1 392 ? 4.751 24.777 9.117 1.00 97.62 392 LEU A O 1
ATOM 3180 N N . PHE A 1 393 ? 6.289 23.569 10.222 1.00 97.56 393 PHE A N 1
ATOM 3181 C CA . PHE A 1 393 ? 6.930 23.036 9.023 1.00 97.56 393 PHE A CA 1
ATOM 3182 C C . PHE A 1 393 ? 5.959 22.181 8.202 1.00 97.56 393 PHE A C 1
ATOM 3184 O O . PHE A 1 393 ? 5.914 22.320 6.989 1.00 97.56 393 PHE A O 1
ATOM 3191 N N . ALA A 1 394 ? 5.137 21.355 8.857 1.00 97.75 394 ALA A N 1
ATOM 3192 C CA . ALA A 1 394 ? 4.116 20.529 8.220 1.00 97.75 394 ALA A CA 1
ATOM 3193 C C . ALA A 1 394 ? 3.112 21.337 7.406 1.00 97.75 394 ALA A C 1
ATOM 3195 O O . ALA A 1 394 ? 2.627 20.826 6.409 1.00 97.75 394 ALA A O 1
ATOM 3196 N N . ALA A 1 395 ? 2.823 22.569 7.823 1.00 98.12 395 ALA A N 1
ATOM 3197 C CA . ALA A 1 395 ? 1.885 23.453 7.148 1.00 98.12 395 ALA A CA 1
ATOM 3198 C C . ALA A 1 395 ? 2.441 24.121 5.883 1.00 98.12 395 ALA A C 1
ATOM 3200 O O . ALA A 1 395 ? 1.675 24.764 5.177 1.00 98.12 395 ALA A O 1
ATOM 3201 N N . VAL A 1 396 ? 3.747 24.014 5.615 1.00 97.88 396 VAL A N 1
ATOM 3202 C CA . VAL A 1 396 ? 4.415 24.689 4.485 1.00 97.88 396 VAL A CA 1
ATOM 3203 C C . VAL A 1 396 ? 5.459 23.808 3.784 1.00 97.88 396 VAL A C 1
ATOM 3205 O O . VAL A 1 396 ? 6.259 24.302 2.984 1.00 97.88 396 VAL A O 1
ATOM 3208 N N . ALA A 1 397 ? 5.518 22.515 4.104 1.00 97.00 397 ALA A N 1
ATOM 3209 C CA . ALA A 1 397 ? 6.634 21.658 3.720 1.00 97.00 397 ALA A CA 1
ATOM 3210 C C . ALA A 1 397 ? 6.722 21.462 2.206 1.00 97.00 397 ALA A C 1
ATOM 3212 O O . ALA A 1 397 ? 7.821 21.544 1.649 1.00 97.00 397 ALA A O 1
ATOM 3213 N N . LEU A 1 398 ? 5.596 21.213 1.532 1.00 95.31 398 LEU A N 1
ATOM 3214 C CA . LEU A 1 398 ? 5.593 20.983 0.088 1.00 95.31 398 LEU A CA 1
ATOM 3215 C C . LEU A 1 398 ? 5.865 22.253 -0.736 1.00 95.31 398 LEU A C 1
ATOM 3217 O O . LEU A 1 398 ? 6.711 22.178 -1.627 1.00 95.31 398 LEU A O 1
ATOM 3221 N N . PRO A 1 399 ? 5.270 23.428 -0.449 1.00 95.00 399 PRO A N 1
ATOM 3222 C CA . PRO A 1 399 ? 5.649 24.687 -1.077 1.00 95.00 399 PRO A CA 1
ATOM 3223 C C . PRO A 1 399 ? 7.139 24.993 -0.932 1.00 95.00 399 PRO A C 1
ATOM 3225 O O . PRO A 1 399 ? 7.778 25.374 -1.915 1.00 95.00 399 PRO A O 1
ATOM 3228 N N . ILE A 1 400 ? 7.721 24.779 0.257 1.00 95.56 400 ILE A N 1
ATOM 3229 C CA . ILE A 1 400 ? 9.169 24.936 0.466 1.00 95.56 400 ILE A CA 1
ATOM 3230 C C . ILE A 1 400 ? 9.940 23.943 -0.405 1.00 95.56 400 ILE A C 1
ATOM 3232 O O . ILE A 1 400 ? 10.872 24.340 -1.104 1.00 95.56 400 ILE A O 1
ATOM 3236 N N . PHE A 1 401 ? 9.550 22.667 -0.396 1.00 92.94 401 PHE A N 1
ATOM 3237 C CA . PHE A 1 401 ? 10.213 21.628 -1.179 1.00 92.94 401 PHE A CA 1
ATOM 3238 C C . PHE A 1 401 ? 10.198 21.936 -2.683 1.00 92.94 401 PHE A C 1
ATOM 3240 O O . PHE A 1 401 ? 11.253 21.922 -3.320 1.00 92.94 401 PHE A O 1
ATOM 3247 N N . PHE A 1 402 ? 9.040 22.286 -3.245 1.00 91.19 402 PHE A N 1
ATOM 3248 C CA . PHE A 1 402 ? 8.926 22.657 -4.654 1.00 91.19 402 PHE A CA 1
ATOM 3249 C C . PHE A 1 402 ? 9.707 23.931 -4.974 1.00 91.19 402 PHE A C 1
ATOM 3251 O O . PHE A 1 402 ? 10.403 23.972 -5.987 1.00 91.19 402 PHE A O 1
ATOM 3258 N N . SER A 1 403 ? 9.675 24.939 -4.099 1.00 92.75 403 SER A N 1
ATOM 3259 C CA . SER A 1 403 ? 10.448 26.174 -4.290 1.00 92.75 403 SER A CA 1
ATOM 3260 C C . SER A 1 403 ? 11.956 25.925 -4.304 1.00 92.75 403 SER A C 1
ATOM 3262 O O . SER A 1 403 ? 12.685 26.581 -5.046 1.00 92.75 403 SER A O 1
ATOM 3264 N N . LEU A 1 404 ? 12.446 24.979 -3.496 1.00 92.31 404 LEU A N 1
ATOM 3265 C CA . LEU A 1 404 ? 13.849 24.562 -3.525 1.00 92.31 404 LEU A CA 1
ATOM 3266 C C . LEU A 1 404 ? 14.180 23.805 -4.813 1.00 92.31 404 LEU A C 1
ATOM 3268 O O . LEU A 1 404 ? 15.210 24.081 -5.422 1.00 92.31 404 LEU A O 1
ATOM 3272 N N . LEU A 1 405 ? 13.304 22.899 -5.258 1.00 88.12 405 LEU A N 1
ATOM 3273 C CA . LEU A 1 405 ? 13.492 22.181 -6.521 1.00 88.12 405 LEU A CA 1
ATOM 3274 C C . LEU A 1 405 ? 13.527 23.121 -7.732 1.00 88.12 405 LEU A C 1
ATOM 3276 O O . LEU A 1 405 ? 14.385 22.944 -8.591 1.00 88.12 405 LEU A O 1
ATOM 3280 N N . ALA A 1 406 ? 12.679 24.151 -7.762 1.00 89.94 406 ALA A N 1
ATOM 3281 C CA . ALA A 1 406 ? 12.655 25.161 -8.825 1.00 89.94 406 ALA A CA 1
ATOM 3282 C C . ALA A 1 406 ? 13.952 25.962 -8.945 1.00 89.94 406 ALA A C 1
ATOM 3284 O O . ALA A 1 406 ? 14.295 26.447 -10.016 1.00 89.94 406 ALA A O 1
ATOM 3285 N N . LYS A 1 407 ? 14.709 26.085 -7.851 1.00 90.31 407 LYS A N 1
ATOM 3286 C CA . LYS A 1 407 ? 16.028 26.730 -7.876 1.00 90.31 407 LYS A CA 1
ATOM 3287 C C . LYS A 1 407 ? 17.131 25.813 -8.396 1.00 90.31 407 LYS A C 1
ATOM 3289 O O . LYS A 1 407 ? 18.162 26.308 -8.835 1.00 90.31 407 LYS A O 1
ATOM 3294 N N . ILE A 1 408 ? 16.950 24.497 -8.288 1.00 87.75 408 ILE A N 1
ATOM 3295 C CA . ILE A 1 408 ? 17.963 23.496 -8.652 1.00 87.75 408 ILE A CA 1
ATOM 3296 C C . ILE A 1 408 ? 17.763 23.021 -10.094 1.00 87.75 408 ILE A C 1
ATOM 3298 O O . ILE A 1 408 ? 18.736 22.753 -10.795 1.00 87.75 408 ILE A O 1
ATOM 3302 N N . SER A 1 409 ? 16.513 22.894 -10.537 1.00 83.31 409 SER A N 1
ATOM 3303 C CA . SER A 1 409 ? 16.165 22.396 -11.865 1.00 83.31 409 SER A CA 1
ATOM 3304 C C . SER A 1 409 ? 15.790 23.556 -12.782 1.00 83.31 409 SER A C 1
ATOM 3306 O O . SER A 1 409 ? 14.779 24.213 -12.564 1.00 83.31 409 SER A O 1
ATOM 3308 N N . ALA A 1 410 ? 16.603 23.786 -13.817 1.00 76.62 410 ALA A N 1
ATOM 3309 C CA . ALA A 1 410 ? 16.402 24.872 -14.778 1.00 76.62 410 ALA A CA 1
ATOM 3310 C C . ALA A 1 410 ? 15.051 24.791 -15.518 1.00 76.62 410 ALA A C 1
ATOM 3312 O O . ALA A 1 410 ? 14.477 25.822 -15.851 1.00 76.62 410 ALA A O 1
ATOM 3313 N N . ASP A 1 411 ? 14.525 23.578 -15.711 1.00 78.50 411 ASP A N 1
ATOM 3314 C CA . ASP A 1 411 ? 13.273 23.325 -16.438 1.00 78.50 411 ASP A CA 1
ATOM 3315 C C . ASP A 1 411 ? 12.026 23.365 -15.534 1.00 78.50 411 ASP A C 1
ATOM 3317 O O . ASP A 1 411 ? 10.902 23.186 -16.004 1.00 78.50 411 ASP A O 1
ATOM 3321 N N . PHE A 1 412 ? 12.195 23.582 -14.224 1.00 83.81 412 PHE A N 1
ATOM 3322 C CA . PHE A 1 412 ? 11.099 23.573 -13.258 1.00 83.81 412 PHE A CA 1
ATOM 3323 C C . PHE A 1 412 ? 10.790 24.991 -12.771 1.00 83.81 412 PHE A C 1
ATOM 3325 O O . PHE A 1 412 ? 11.426 25.505 -11.853 1.00 83.81 412 PHE A O 1
ATOM 3332 N N . SER A 1 413 ? 9.779 25.626 -13.364 1.00 89.31 413 SER A N 1
ATOM 3333 C CA . SER A 1 413 ? 9.293 26.942 -12.942 1.00 89.31 413 SER A CA 1
ATOM 3334 C C . SER A 1 413 ? 8.005 26.835 -12.124 1.00 89.31 413 SER A C 1
ATOM 3336 O O . SER A 1 413 ? 7.158 25.969 -12.356 1.00 89.31 413 SER A O 1
ATOM 3338 N N . LEU A 1 414 ? 7.861 27.735 -11.150 1.00 93.06 414 LEU A N 1
ATOM 3339 C CA . LEU A 1 414 ? 6.679 27.842 -10.300 1.00 93.06 414 LEU A CA 1
ATOM 3340 C C . LEU A 1 414 ? 6.071 29.230 -10.432 1.00 93.06 414 LEU A C 1
ATOM 3342 O O . LEU A 1 414 ? 6.786 30.232 -10.439 1.00 93.06 414 LEU A O 1
ATOM 3346 N N . SER A 1 415 ? 4.747 29.288 -10.459 1.00 93.00 415 SER A N 1
ATOM 3347 C CA . SER A 1 415 ? 4.001 30.532 -10.294 1.00 93.00 415 SER A CA 1
ATOM 3348 C C . SER A 1 415 ? 2.923 30.353 -9.233 1.00 93.00 415 SER A C 1
ATOM 3350 O O . SER A 1 415 ? 2.409 29.256 -9.035 1.00 93.00 415 SER A O 1
ATOM 3352 N N . PHE A 1 416 ? 2.607 31.426 -8.513 1.00 93.31 416 PHE A N 1
ATOM 3353 C CA . PHE A 1 416 ? 1.553 31.413 -7.503 1.00 93.31 416 PHE A CA 1
ATOM 3354 C C . PHE A 1 416 ? 0.290 32.039 -8.083 1.00 93.31 416 PHE A C 1
ATOM 3356 O O . PHE A 1 416 ? 0.312 33.181 -8.542 1.00 93.31 416 PHE A O 1
ATOM 3363 N N . ASN A 1 417 ? -0.814 31.298 -8.052 1.00 93.00 417 ASN A N 1
ATOM 3364 C CA . ASN A 1 417 ? -2.099 31.731 -8.574 1.00 93.00 417 ASN A CA 1
ATOM 3365 C C . ASN A 1 417 ? -3.242 31.294 -7.649 1.00 93.00 417 ASN A C 1
ATOM 3367 O O . ASN A 1 417 ? -3.616 30.125 -7.593 1.00 93.00 417 ASN A O 1
ATOM 3371 N N . VAL A 1 418 ? -3.859 32.261 -6.967 1.00 93.81 418 VAL A N 1
ATOM 3372 C CA . VAL A 1 418 ? -5.001 32.023 -6.065 1.00 93.81 418 VAL A CA 1
ATOM 3373 C C . VAL A 1 418 ? -6.217 31.458 -6.809 1.00 93.81 418 VAL A C 1
ATOM 3375 O O . VAL A 1 418 ? -6.999 30.715 -6.219 1.00 93.81 418 VAL A O 1
ATOM 3378 N N . LYS A 1 419 ? -6.375 31.734 -8.114 1.00 93.06 419 LYS A N 1
ATOM 3379 C CA . LYS A 1 419 ? -7.452 31.119 -8.909 1.00 93.06 419 LYS A CA 1
ATOM 3380 C C . LYS A 1 419 ? -7.315 29.599 -8.964 1.00 93.06 419 LYS A C 1
ATOM 3382 O O . LYS A 1 419 ? -8.332 28.919 -8.978 1.00 93.06 419 LYS A O 1
ATOM 3387 N N . ASN A 1 420 ? -6.089 29.068 -8.927 1.00 91.25 420 ASN A N 1
ATOM 3388 C CA . ASN A 1 420 ? -5.874 27.623 -8.898 1.00 91.25 420 ASN A CA 1
ATOM 3389 C C . ASN A 1 420 ? -6.440 27.000 -7.611 1.00 91.25 420 ASN A C 1
ATOM 3391 O O . ASN A 1 420 ? -7.083 25.957 -7.665 1.00 91.25 420 ASN A O 1
ATOM 3395 N N . LEU A 1 421 ? -6.331 27.699 -6.473 1.00 93.06 421 LEU A N 1
ATOM 3396 C CA . LEU A 1 421 ? -6.947 27.263 -5.219 1.00 93.06 421 LEU A CA 1
ATOM 3397 C C . LEU A 1 421 ? -8.477 27.289 -5.301 1.00 93.06 421 LEU A C 1
ATOM 3399 O O . LEU A 1 421 ? -9.128 26.377 -4.799 1.00 93.06 421 LEU A O 1
ATOM 3403 N N . ILE A 1 422 ? -9.062 28.310 -5.932 1.00 93.25 422 ILE A N 1
ATOM 3404 C CA . ILE A 1 422 ? -10.517 28.374 -6.136 1.00 93.25 422 ILE A CA 1
ATOM 3405 C C . ILE A 1 422 ? -10.971 27.197 -7.002 1.00 93.25 422 ILE A C 1
ATOM 3407 O O . ILE A 1 422 ? -11.850 26.456 -6.573 1.00 93.25 422 ILE A O 1
ATOM 3411 N N . ASN A 1 423 ? -10.312 26.961 -8.139 1.00 91.38 423 ASN A N 1
ATOM 3412 C CA . ASN A 1 423 ? -10.601 25.831 -9.023 1.00 91.38 423 ASN A CA 1
ATOM 3413 C C . ASN A 1 423 ? -10.437 24.488 -8.291 1.00 91.38 423 ASN A C 1
ATOM 3415 O O . ASN A 1 423 ? -11.255 23.584 -8.450 1.00 91.38 423 ASN A O 1
ATOM 3419 N N . PHE A 1 424 ? -9.409 24.358 -7.445 1.00 91.06 424 PHE A N 1
ATOM 3420 C CA . PHE A 1 424 ? -9.220 23.185 -6.596 1.00 91.06 424 PHE A CA 1
ATOM 3421 C C . PHE A 1 424 ? -10.405 22.991 -5.646 1.00 91.06 424 PHE A C 1
ATOM 3423 O O . PHE A 1 424 ? -11.000 21.915 -5.623 1.00 91.06 424 PHE A O 1
ATOM 3430 N N . LEU A 1 425 ? -10.790 24.025 -4.895 1.00 91.50 425 LEU A N 1
ATOM 3431 C CA . LEU A 1 425 ? -11.925 23.966 -3.973 1.00 91.50 425 LEU A CA 1
ATOM 3432 C C . LEU A 1 425 ? -13.247 23.705 -4.704 1.00 91.50 425 LEU A C 1
ATOM 3434 O O . LEU A 1 425 ? -14.098 23.001 -4.169 1.00 91.50 425 LEU A O 1
ATOM 3438 N N . GLU A 1 426 ? -13.426 24.238 -5.911 1.00 89.06 426 GLU A N 1
ATOM 3439 C CA . GLU A 1 426 ? -14.574 23.948 -6.774 1.00 89.06 426 GLU A CA 1
ATOM 3440 C C . GLU A 1 426 ? -14.587 22.489 -7.234 1.00 89.06 426 GLU A C 1
ATOM 3442 O O . GLU A 1 426 ? -15.635 21.849 -7.161 1.00 89.06 426 GLU A O 1
ATOM 3447 N N . SER A 1 427 ? -13.428 21.917 -7.572 1.00 86.81 427 SER A N 1
ATOM 3448 C CA . SER A 1 427 ? -13.313 20.488 -7.902 1.00 86.81 427 SER A CA 1
ATOM 3449 C C . SER A 1 427 ? -13.648 19.563 -6.725 1.00 86.81 427 SER A C 1
ATOM 3451 O O . SER A 1 427 ? -14.087 18.437 -6.932 1.00 86.81 427 SER A O 1
ATOM 3453 N N . LEU A 1 428 ? -13.495 20.033 -5.479 1.00 85.00 428 LEU A N 1
ATOM 3454 C CA . LEU A 1 428 ? -13.941 19.303 -4.284 1.00 85.00 428 LEU A CA 1
ATOM 3455 C C . LEU A 1 428 ? -15.436 19.495 -3.995 1.00 85.00 428 LEU A C 1
ATOM 3457 O O . LEU A 1 428 ? -16.015 18.731 -3.222 1.00 85.00 428 LEU A O 1
ATOM 3461 N N . LYS A 1 429 ? -16.048 20.545 -4.554 1.00 76.88 429 LYS A N 1
ATOM 3462 C CA . LYS A 1 429 ? -17.434 20.932 -4.276 1.00 76.88 429 LYS A CA 1
ATOM 3463 C C . LYS A 1 429 ? -18.457 20.202 -5.125 1.00 76.88 429 LYS A C 1
ATOM 3465 O O . LYS A 1 429 ? -19.625 20.376 -4.785 1.00 76.88 429 LYS A O 1
ATOM 3470 N N . GLU A 1 430 ? -18.065 19.463 -6.173 1.00 61.84 430 GLU A N 1
ATOM 3471 C CA . GLU A 1 430 ? -18.962 18.845 -7.168 1.00 61.84 430 GLU A CA 1
ATOM 3472 C C . GLU A 1 430 ? -20.275 18.339 -6.537 1.00 61.84 430 GLU A C 1
ATOM 3474 O O . GLU A 1 430 ? -20.382 17.248 -5.987 1.00 61.84 430 GLU A O 1
ATOM 3479 N N . ASN A 1 431 ? -21.260 19.241 -6.558 1.00 55.53 431 ASN A N 1
ATOM 3480 C CA . ASN A 1 431 ? -22.649 19.142 -6.140 1.00 55.53 431 ASN A CA 1
ATOM 3481 C C . ASN A 1 431 ? -23.014 18.120 -5.038 1.00 55.53 431 ASN A C 1
ATOM 3483 O O . ASN A 1 431 ? -23.978 17.373 -5.198 1.00 55.53 431 ASN A O 1
ATOM 3487 N N . ILE A 1 432 ? -22.360 18.191 -3.867 1.00 55.09 432 ILE A N 1
ATOM 3488 C CA . ILE A 1 432 ? -22.710 17.427 -2.639 1.00 55.09 432 ILE A CA 1
ATOM 3489 C C . ILE A 1 432 ? -24.228 17.439 -2.348 1.00 55.09 432 ILE A C 1
ATOM 3491 O O . ILE A 1 432 ? -24.790 16.435 -1.915 1.00 55.09 432 ILE A O 1
ATOM 3495 N N . LEU A 1 433 ? -24.898 18.569 -2.609 1.00 53.94 433 LEU A N 1
ATOM 3496 C CA . LEU A 1 433 ? -26.337 18.770 -2.373 1.00 53.94 433 LEU A CA 1
ATOM 3497 C C . LEU A 1 433 ? -27.167 18.970 -3.653 1.00 53.94 433 LEU A C 1
ATOM 3499 O O . LEU A 1 433 ? -28.389 18.879 -3.604 1.00 53.94 433 LEU A O 1
ATOM 3503 N N . ASN A 1 434 ? -26.516 19.236 -4.787 1.00 54.38 434 ASN A N 1
ATOM 3504 C CA . ASN A 1 434 ? -27.168 19.644 -6.037 1.00 54.38 434 ASN A CA 1
ATOM 3505 C C . ASN A 1 434 ? -27.155 18.546 -7.113 1.00 54.38 434 ASN A C 1
ATOM 3507 O O . ASN A 1 434 ? -27.703 18.753 -8.196 1.00 54.38 434 ASN A O 1
ATOM 3511 N N . TYR A 1 435 ? -26.556 17.376 -6.847 1.00 57.62 435 TYR A N 1
ATOM 3512 C CA . TYR A 1 435 ? -26.683 16.205 -7.716 1.00 57.62 435 TYR A CA 1
ATOM 3513 C C . TYR A 1 435 ? -28.071 15.589 -7.488 1.00 57.62 435 TYR A C 1
ATOM 3515 O O . TYR A 1 435 ? -28.246 14.582 -6.806 1.00 57.62 435 TYR A O 1
ATOM 3523 N N . LEU A 1 436 ? -29.082 16.280 -8.011 1.00 56.03 436 LEU A N 1
ATOM 3524 C CA . LEU A 1 436 ? -30.495 15.923 -7.952 1.00 56.03 436 LEU A CA 1
ATOM 3525 C C . LEU A 1 436 ? -31.075 15.633 -9.349 1.00 56.03 436 LEU A C 1
ATOM 3527 O O . LEU A 1 436 ? -32.123 16.166 -9.700 1.00 56.03 436 LEU A O 1
ATOM 3531 N N . PRO A 1 437 ? -30.497 14.715 -10.140 1.00 54.59 437 PRO A N 1
ATOM 3532 C CA . PRO A 1 437 ? -31.290 13.920 -11.047 1.00 54.59 437 PRO A CA 1
ATOM 3533 C C . PRO A 1 437 ? -31.527 12.555 -10.386 1.00 54.59 437 PRO A C 1
ATOM 3535 O O . PRO A 1 437 ? -31.012 11.540 -10.844 1.00 54.59 437 PRO A O 1
ATOM 3538 N N . PHE A 1 438 ? -32.302 12.478 -9.293 1.00 55.06 438 PHE A N 1
ATOM 3539 C CA . PHE A 1 438 ? -32.812 11.185 -8.794 1.00 55.06 438 PHE A CA 1
ATOM 3540 C C . PHE A 1 438 ? -33.883 10.631 -9.759 1.00 55.06 438 PHE A C 1
ATOM 3542 O O . PHE A 1 438 ? -35.005 10.335 -9.365 1.00 55.06 438 PHE A O 1
ATOM 3549 N N . TYR A 1 439 ? -33.556 10.477 -11.043 1.00 60.28 439 TYR A N 1
ATOM 3550 C CA . TYR A 1 439 ? -34.449 9.878 -12.037 1.00 60.28 439 TYR A CA 1
ATOM 3551 C C . TYR A 1 439 ? -34.443 8.342 -11.963 1.00 60.28 439 TYR A C 1
ATOM 3553 O O . TYR A 1 439 ? -35.276 7.691 -12.584 1.00 60.28 439 TYR A O 1
ATOM 3561 N N . SER A 1 440 ? -33.498 7.735 -11.227 1.00 69.00 440 SER A N 1
ATOM 3562 C CA . SER A 1 440 ? -33.338 6.275 -11.162 1.00 69.00 440 SER A CA 1
ATOM 3563 C C . SER A 1 440 ? -32.472 5.804 -9.979 1.00 69.00 440 SER A C 1
ATOM 3565 O O . SER A 1 440 ? -31.514 6.503 -9.631 1.00 69.00 440 SER A O 1
ATOM 3567 N N . PRO A 1 441 ? -32.715 4.595 -9.423 1.00 70.38 441 PRO A N 1
ATOM 3568 C CA . PRO A 1 441 ? -31.825 3.923 -8.470 1.00 70.38 441 PRO A CA 1
ATOM 3569 C C . PRO A 1 441 ? -30.364 3.785 -8.927 1.00 70.38 441 PRO A C 1
ATOM 3571 O O . PRO A 1 441 ? -29.478 3.675 -8.081 1.00 70.38 441 PRO A O 1
ATOM 3574 N N . TYR A 1 442 ? -30.083 3.831 -10.237 1.00 70.06 442 TYR A N 1
ATOM 3575 C CA . TYR A 1 442 ? -28.708 3.810 -10.760 1.00 70.06 442 TYR A CA 1
ATOM 3576 C C . TYR A 1 442 ? -27.879 5.025 -10.305 1.00 70.06 442 TYR A C 1
ATOM 3578 O O . TYR A 1 442 ? -26.661 4.919 -10.165 1.00 70.06 442 TYR A O 1
ATOM 3586 N N . HIS A 1 443 ? -28.525 6.148 -9.972 1.00 79.31 443 HIS A N 1
ATOM 3587 C CA . HIS A 1 443 ? -27.843 7.352 -9.491 1.00 79.31 443 HIS A CA 1
ATOM 3588 C C . HIS A 1 443 ? -27.288 7.226 -8.063 1.00 79.31 443 HIS A C 1
ATOM 3590 O O . HIS A 1 443 ? -26.442 8.027 -7.664 1.00 79.31 443 HIS A O 1
ATOM 3596 N N . LEU A 1 444 ? -27.684 6.196 -7.300 1.00 81.00 444 LEU A N 1
ATOM 3597 C CA . LEU A 1 444 ? -27.148 5.947 -5.953 1.00 81.00 444 LEU A CA 1
ATOM 3598 C C . LEU A 1 444 ? -25.633 5.696 -5.959 1.00 81.00 444 LEU A C 1
ATOM 3600 O O . LEU A 1 444 ? -24.946 6.053 -5.002 1.00 81.00 444 LEU A O 1
ATOM 3604 N N . VAL A 1 445 ? -25.105 5.116 -7.041 1.00 86.88 445 VAL A N 1
ATOM 3605 C CA . VAL A 1 445 ? -23.662 4.899 -7.215 1.00 86.88 445 VAL A CA 1
ATOM 3606 C C . VAL A 1 445 ? -22.933 6.242 -7.272 1.00 86.88 445 VAL A C 1
ATOM 3608 O O . VAL A 1 445 ? -21.959 6.458 -6.555 1.00 86.88 445 VAL A O 1
ATOM 3611 N N . TYR A 1 446 ? -23.445 7.188 -8.058 1.00 85.06 446 TYR A N 1
ATOM 3612 C CA . TYR A 1 446 ? -22.850 8.518 -8.182 1.00 85.06 446 TYR A CA 1
ATOM 3613 C C . TYR A 1 446 ? -23.029 9.353 -6.921 1.00 85.06 446 TYR A C 1
ATOM 3615 O O . TYR A 1 446 ? -22.127 10.116 -6.587 1.00 85.06 446 TYR A O 1
ATOM 3623 N N . LEU A 1 447 ? -24.113 9.162 -6.166 1.00 82.81 447 LEU A N 1
ATOM 3624 C CA . LEU A 1 447 ? -24.246 9.794 -4.854 1.00 82.81 447 LEU A CA 1
ATOM 3625 C C . LEU A 1 447 ? -23.075 9.405 -3.941 1.00 82.81 447 LEU A C 1
ATOM 3627 O O . LEU A 1 447 ? -22.494 10.274 -3.296 1.00 82.81 447 LEU A O 1
ATOM 3631 N N . PHE A 1 448 ? -22.683 8.127 -3.927 1.00 85.31 448 PHE A N 1
ATOM 3632 C CA . PHE A 1 448 ? -21.502 7.684 -3.183 1.00 85.31 448 PHE A CA 1
ATOM 3633 C C . PHE A 1 448 ? -20.210 8.324 -3.717 1.00 85.31 448 PHE A C 1
ATOM 3635 O O . PHE A 1 448 ? -19.393 8.776 -2.919 1.00 85.31 448 PHE A O 1
ATOM 3642 N N . HIS A 1 449 ? -20.036 8.410 -5.040 1.00 85.69 449 HIS A N 1
ATOM 3643 C CA . HIS A 1 449 ? -18.848 9.016 -5.656 1.00 85.69 449 HIS A CA 1
ATOM 3644 C C . HIS A 1 449 ? -18.641 10.476 -5.227 1.00 85.69 449 HIS A C 1
ATOM 3646 O O . HIS A 1 449 ? -17.596 10.806 -4.661 1.00 85.69 449 HIS A O 1
ATOM 3652 N N . HIS A 1 450 ? -19.666 11.310 -5.419 1.00 84.69 450 HIS A N 1
ATOM 3653 C CA . HIS A 1 450 ? -19.619 12.748 -5.131 1.00 84.69 450 HIS A CA 1
ATOM 3654 C C . HIS A 1 450 ? -19.527 13.041 -3.624 1.00 84.69 450 HIS A C 1
ATOM 3656 O O . HIS A 1 450 ? -19.046 14.093 -3.220 1.00 84.69 450 HIS A O 1
ATOM 3662 N N . ASN A 1 451 ? -19.944 12.097 -2.770 1.00 87.06 451 ASN A N 1
ATOM 3663 C CA . ASN A 1 451 ? -19.894 12.242 -1.312 1.00 87.06 451 ASN A CA 1
ATOM 3664 C C . ASN A 1 451 ? -18.757 11.449 -0.647 1.00 87.06 451 ASN A C 1
ATOM 3666 O O . ASN A 1 451 ? -18.719 11.355 0.581 1.00 87.06 451 ASN A O 1
ATOM 3670 N N . SER A 1 452 ? -17.820 10.887 -1.414 1.00 87.62 452 SER A N 1
ATOM 3671 C CA . SER A 1 452 ? -16.713 10.086 -0.866 1.00 87.62 452 SER A CA 1
ATOM 3672 C C . SER A 1 452 ? -15.858 10.868 0.141 1.00 87.62 452 SER A C 1
ATOM 3674 O O . SER A 1 452 ? -15.631 10.383 1.249 1.00 87.62 452 SER A O 1
ATOM 3676 N N . LEU A 1 453 ? -15.494 12.117 -0.173 1.00 90.44 453 LEU A N 1
ATOM 3677 C CA . LEU A 1 453 ? -14.752 12.994 0.743 1.00 90.44 453 LEU A CA 1
ATOM 3678 C C . LEU A 1 453 ? -15.545 13.313 2.022 1.00 90.44 453 LEU A C 1
ATOM 3680 O O . LEU A 1 453 ? -14.993 13.316 3.121 1.00 90.44 453 LEU A O 1
ATOM 3684 N N . LEU A 1 454 ? -16.857 13.545 1.908 1.00 91.06 454 LEU A N 1
ATOM 3685 C CA . LEU A 1 454 ? -17.712 13.768 3.075 1.00 91.06 454 LEU A CA 1
ATOM 3686 C C . LEU A 1 454 ? -17.764 12.517 3.962 1.00 91.06 454 LEU A C 1
ATOM 3688 O O . LEU A 1 454 ? -17.659 12.625 5.184 1.00 91.06 454 LEU A O 1
ATOM 3692 N N . LEU A 1 455 ? -17.875 11.327 3.364 1.00 91.25 455 LEU A N 1
ATOM 3693 C CA . LEU A 1 455 ? -17.824 10.059 4.094 1.00 91.25 455 LEU A CA 1
ATOM 3694 C C . LEU A 1 455 ? -16.478 9.870 4.809 1.00 91.25 455 LEU A C 1
ATOM 3696 O O . LEU A 1 455 ? -16.469 9.438 5.964 1.00 91.25 455 LEU A O 1
ATOM 3700 N N . GLU A 1 456 ? -15.359 10.237 4.180 1.00 94.00 456 GLU A N 1
ATOM 3701 C CA . GLU A 1 456 ? -14.034 10.240 4.816 1.00 94.00 456 GLU A CA 1
ATOM 3702 C C . GLU A 1 456 ? -13.997 11.150 6.046 1.00 94.00 456 GLU A C 1
ATOM 3704 O O . GLU A 1 456 ? -13.575 10.711 7.119 1.00 94.00 456 GLU A O 1
ATOM 3709 N N . ILE A 1 457 ? -14.501 12.382 5.925 1.00 95.69 457 ILE A N 1
ATOM 3710 C CA . ILE A 1 457 ? -14.570 13.351 7.029 1.00 95.69 457 ILE A CA 1
ATOM 3711 C C . ILE A 1 457 ? -15.459 12.825 8.163 1.00 95.69 457 ILE A C 1
ATOM 3713 O O . ILE A 1 457 ? -15.080 12.904 9.336 1.00 95.69 457 ILE A O 1
ATOM 3717 N N . LEU A 1 458 ? -16.619 12.245 7.841 1.00 96.12 458 LEU A N 1
ATOM 3718 C CA . LEU A 1 458 ? -17.538 11.680 8.832 1.00 96.12 458 LEU A CA 1
ATOM 3719 C C . LEU A 1 458 ? -16.915 10.490 9.571 1.00 96.12 458 LEU A C 1
ATOM 3721 O O . LEU A 1 458 ? -16.989 10.426 10.802 1.00 96.12 458 LEU A O 1
ATOM 3725 N N . PHE A 1 459 ? -16.259 9.569 8.862 1.00 97.69 459 PHE A N 1
ATOM 3726 C CA . PHE A 1 459 ? -15.556 8.458 9.505 1.00 97.69 459 PHE A CA 1
ATOM 3727 C C . PHE A 1 459 ? -14.334 8.926 10.295 1.00 97.69 459 PHE A C 1
ATOM 3729 O O . PHE A 1 459 ? -14.079 8.396 11.377 1.00 97.69 459 PHE A O 1
ATOM 3736 N N . PHE A 1 460 ? -13.612 9.944 9.828 1.00 98.25 460 PHE A N 1
ATOM 3737 C CA . PHE A 1 460 ? -12.531 10.557 10.593 1.00 98.25 460 PHE A CA 1
ATOM 3738 C C . PHE A 1 460 ? -13.054 11.155 11.909 1.00 98.25 460 PHE A C 1
ATOM 3740 O O . PHE A 1 460 ? -12.540 10.827 12.981 1.00 98.25 460 PHE A O 1
ATOM 3747 N N . GLY A 1 461 ? -14.135 11.940 11.862 1.00 98.50 461 GLY A N 1
ATOM 3748 C CA . GLY A 1 461 ? -14.787 12.503 13.048 1.00 98.50 461 GLY A CA 1
ATOM 3749 C C . GLY A 1 461 ? -15.305 11.430 14.013 1.00 98.50 461 GLY A C 1
ATOM 3750 O O . GLY A 1 461 ? -15.039 11.491 15.216 1.00 98.50 461 GLY A O 1
ATOM 3751 N N . ALA A 1 462 ? -15.964 10.389 13.493 1.00 98.44 462 ALA A N 1
ATOM 3752 C CA . ALA A 1 462 ? -16.403 9.239 14.285 1.00 98.44 462 ALA A CA 1
ATOM 3753 C C . ALA A 1 462 ? -15.222 8.495 14.937 1.00 98.44 462 ALA A C 1
ATOM 3755 O O . ALA A 1 462 ? -15.333 8.025 16.072 1.00 98.44 462 ALA A O 1
ATOM 3756 N N . GLY A 1 463 ? -14.084 8.411 14.246 1.00 98.19 463 GLY A N 1
ATOM 3757 C CA . GLY A 1 463 ? -12.846 7.827 14.754 1.00 98.19 463 GLY A CA 1
ATOM 3758 C C . GLY A 1 463 ? -12.224 8.639 15.885 1.00 98.19 463 GLY A C 1
ATOM 3759 O O . GLY A 1 463 ? -11.871 8.068 16.920 1.00 98.19 463 GLY A O 1
ATOM 3760 N N . LEU A 1 464 ? -12.149 9.966 15.733 1.00 98.44 464 LEU A N 1
ATOM 3761 C CA . LEU A 1 464 ? -11.707 10.869 16.801 1.00 98.44 464 LEU A CA 1
ATOM 3762 C C . LEU A 1 464 ? -12.609 10.742 18.032 1.00 98.44 464 LEU A C 1
ATOM 3764 O O . LEU A 1 464 ? -12.110 10.538 19.140 1.00 98.44 464 LEU A O 1
ATOM 3768 N N . PHE A 1 465 ? -13.929 10.775 17.835 1.00 98.38 465 PHE A N 1
ATOM 3769 C CA . PHE A 1 465 ? -14.904 10.586 18.909 1.00 98.38 465 PHE A CA 1
ATOM 3770 C C . PHE A 1 465 ? -14.733 9.232 19.612 1.00 98.38 465 PHE A C 1
ATOM 3772 O O . PHE A 1 465 ? -14.759 9.152 20.843 1.00 98.38 465 PHE A O 1
ATOM 3779 N N . TYR A 1 466 ? -14.505 8.160 18.849 1.00 97.25 466 TYR A N 1
ATOM 3780 C CA . TYR A 1 466 ? -14.253 6.837 19.410 1.00 97.25 466 TYR A CA 1
ATOM 3781 C C . TYR A 1 466 ? -12.993 6.802 20.286 1.00 97.25 466 TYR A C 1
ATOM 3783 O O . TYR A 1 466 ? -13.032 6.226 21.377 1.00 97.25 466 TYR A O 1
ATOM 3791 N N . LEU A 1 467 ? -11.896 7.428 19.846 1.00 97.06 467 LEU A N 1
ATOM 3792 C CA . LEU A 1 467 ? -10.661 7.517 20.630 1.00 97.06 467 LEU A CA 1
ATOM 3793 C C . LEU A 1 467 ? -10.849 8.329 21.914 1.00 97.06 467 LEU A C 1
ATOM 3795 O O . LEU A 1 467 ? -10.418 7.878 22.975 1.00 97.06 467 LEU A O 1
ATOM 3799 N N . ILE A 1 468 ? -11.544 9.468 21.843 1.00 97.50 468 ILE A N 1
ATOM 3800 C CA . ILE A 1 468 ? -11.895 10.284 23.017 1.00 97.50 468 ILE A CA 1
ATOM 3801 C C . ILE A 1 468 ? -12.678 9.437 24.025 1.00 97.50 468 ILE A C 1
ATOM 3803 O O . ILE A 1 468 ? -12.282 9.322 25.182 1.00 97.50 468 ILE A O 1
ATOM 3807 N N . LYS A 1 469 ? -13.715 8.720 23.572 1.00 96.62 469 LYS A N 1
ATOM 3808 C CA . LYS A 1 469 ? -14.503 7.818 24.428 1.00 96.62 469 LYS A CA 1
ATOM 3809 C C . LYS A 1 469 ? -13.676 6.680 25.046 1.00 96.62 469 LYS A C 1
ATOM 3811 O O . LYS A 1 469 ? -14.072 6.107 26.061 1.00 96.62 469 LYS A O 1
ATOM 3816 N N . LYS A 1 470 ? -12.551 6.316 24.432 1.00 95.00 470 LYS A N 1
ATOM 3817 C CA . LYS A 1 470 ? -11.603 5.316 24.940 1.00 95.00 470 LYS A CA 1
ATOM 3818 C C . LYS A 1 470 ? -10.515 5.898 25.849 1.00 95.00 470 LYS A C 1
ATOM 3820 O O . LYS A 1 470 ? -9.652 5.137 26.272 1.00 95.00 470 LYS A O 1
ATOM 3825 N N . GLY A 1 471 ? -10.573 7.189 26.178 1.00 95.56 471 GLY A N 1
ATOM 3826 C CA . GLY A 1 471 ? -9.584 7.867 27.020 1.00 95.56 471 GLY A CA 1
ATOM 3827 C C . GLY A 1 471 ? -8.302 8.258 26.277 1.00 95.56 471 GLY A C 1
ATOM 3828 O O . GLY A 1 471 ? -7.318 8.644 26.903 1.00 95.56 471 GLY A O 1
ATOM 3829 N N . GLU A 1 472 ? -8.295 8.184 24.943 1.00 95.94 472 GLU A N 1
ATOM 3830 C CA . GLU A 1 472 ? -7.143 8.512 24.093 1.00 95.94 472 GLU A CA 1
ATOM 3831 C C . GLU A 1 472 ? -7.244 9.934 23.507 1.00 95.94 472 GLU A C 1
ATOM 3833 O O . GLU A 1 472 ? -6.856 10.198 22.367 1.00 95.94 472 GLU A O 1
ATOM 3838 N N . GLU A 1 473 ? -7.745 10.884 24.300 1.00 96.88 473 GLU A N 1
ATOM 3839 C CA . GLU A 1 473 ? -7.985 12.283 23.902 1.00 96.88 473 GLU A CA 1
ATOM 3840 C C . GLU A 1 473 ? -6.732 12.959 23.339 1.00 96.88 473 GLU A C 1
ATOM 3842 O O . GLU A 1 473 ? -6.764 13.632 22.310 1.00 96.88 473 GLU A O 1
ATOM 3847 N N . LYS A 1 474 ? -5.580 12.721 23.975 1.00 95.12 474 LYS A N 1
ATOM 3848 C CA . LYS A 1 474 ? -4.297 13.268 23.527 1.00 95.12 474 LYS A CA 1
ATOM 3849 C C . LYS A 1 474 ? -3.883 12.719 22.163 1.00 95.12 474 LYS A C 1
ATOM 3851 O O . LYS A 1 474 ? -3.254 13.439 21.389 1.00 95.12 474 LYS A O 1
ATOM 3856 N N . LEU A 1 475 ? -4.169 11.449 21.878 1.00 95.69 475 LEU A N 1
ATOM 3857 C CA . LEU A 1 475 ? -3.881 10.855 20.574 1.00 95.69 475 LEU A CA 1
ATOM 3858 C C . LEU A 1 475 ? -4.780 11.488 19.509 1.00 95.69 475 LEU A C 1
ATOM 3860 O O . LEU A 1 475 ? -4.262 11.953 18.496 1.00 95.69 475 LEU A O 1
ATOM 3864 N N . ALA A 1 476 ? -6.084 11.582 19.787 1.00 97.50 476 ALA A N 1
ATOM 3865 C CA . ALA A 1 476 ? -7.068 12.214 18.910 1.00 97.50 476 ALA A CA 1
ATOM 3866 C C . ALA A 1 476 ? -6.704 13.677 18.594 1.00 97.50 476 ALA A C 1
ATOM 3868 O O . ALA A 1 476 ? -6.614 14.048 17.426 1.00 97.50 476 ALA A O 1
ATOM 3869 N N . GLY A 1 477 ? -6.391 14.483 19.615 1.00 97.44 477 GLY A N 1
ATOM 3870 C CA . GLY A 1 477 ? -5.992 15.882 19.435 1.00 97.44 477 GLY A CA 1
ATOM 3871 C C . GLY A 1 477 ? -4.695 16.044 18.636 1.00 97.44 477 GLY A C 1
ATOM 3872 O O . GLY A 1 477 ? -4.606 16.909 17.772 1.00 97.44 477 GLY A O 1
ATOM 3873 N N . ASN A 1 478 ? -3.696 15.179 18.859 1.00 96.25 478 ASN A N 1
ATOM 3874 C CA . ASN A 1 478 ? -2.460 15.198 18.067 1.00 96.25 478 ASN A CA 1
ATOM 3875 C C . ASN A 1 478 ? -2.705 14.835 16.592 1.00 96.25 478 ASN A C 1
ATOM 3877 O O . ASN A 1 478 ? -2.077 15.434 15.723 1.00 96.25 478 ASN A O 1
ATOM 3881 N N . TYR A 1 479 ? -3.592 13.873 16.309 1.00 97.00 479 TYR A N 1
ATOM 3882 C CA . TYR A 1 479 ? -3.988 13.549 14.935 1.00 97.00 479 TYR A CA 1
ATOM 3883 C C . TYR A 1 479 ? -4.702 14.724 14.273 1.00 97.00 479 TYR A C 1
ATOM 3885 O O . TYR A 1 479 ? -4.328 15.096 13.168 1.00 97.00 479 TYR A O 1
ATOM 3893 N N . LEU A 1 480 ? -5.676 15.332 14.958 1.00 98.00 480 LEU A N 1
ATOM 3894 C CA . LEU A 1 480 ? -6.396 16.494 14.441 1.00 98.00 480 LEU A CA 1
ATOM 3895 C C . LEU A 1 480 ? -5.428 17.634 14.099 1.00 98.00 480 LEU A C 1
ATOM 3897 O O . LEU A 1 480 ? -5.458 18.126 12.981 1.00 98.00 480 LEU A O 1
ATOM 3901 N N . LEU A 1 481 ? -4.513 17.986 15.008 1.00 97.88 481 LEU A N 1
ATOM 3902 C CA . LEU A 1 481 ? -3.513 19.033 14.766 1.00 97.88 481 LEU A CA 1
ATOM 3903 C C . LEU A 1 481 ? -2.618 18.736 13.557 1.00 97.88 481 LEU A C 1
ATOM 3905 O O . LEU A 1 481 ? -2.374 19.628 12.747 1.00 97.88 481 LEU A O 1
ATOM 3909 N N . LEU A 1 482 ? -2.126 17.500 13.434 1.00 98.00 482 LEU A N 1
ATOM 3910 C CA . LEU A 1 482 ? -1.258 17.112 12.324 1.00 98.00 482 LEU A CA 1
ATOM 3911 C C . LEU A 1 482 ? -2.003 17.140 10.984 1.00 98.00 482 LEU A C 1
ATOM 3913 O O . LEU A 1 482 ? -1.477 17.678 10.014 1.00 98.00 482 LEU A O 1
ATOM 3917 N N . ILE A 1 483 ? -3.218 16.589 10.930 1.00 98.31 483 ILE A N 1
ATOM 3918 C CA . ILE A 1 483 ? -4.037 16.603 9.713 1.00 98.31 483 ILE A CA 1
ATOM 3919 C C . ILE A 1 483 ? -4.412 18.039 9.339 1.00 98.31 483 ILE A C 1
ATOM 3921 O O . ILE A 1 483 ? -4.277 18.397 8.176 1.00 98.31 483 ILE A O 1
ATOM 3925 N N . THR A 1 484 ? -4.777 18.892 10.301 1.00 98.44 484 THR A N 1
ATOM 3926 C CA . THR A 1 484 ? -5.033 20.316 10.038 1.00 98.44 484 THR A CA 1
ATOM 3927 C C . THR A 1 484 ? -3.806 21.016 9.459 1.00 98.44 484 THR A C 1
ATOM 3929 O O . THR A 1 484 ? -3.944 21.756 8.491 1.00 98.44 484 THR A O 1
ATOM 3932 N N . ALA A 1 485 ? -2.606 20.765 9.995 1.00 98.56 485 ALA A N 1
ATOM 3933 C CA . ALA A 1 485 ? -1.379 21.333 9.438 1.00 98.56 485 ALA A CA 1
ATOM 3934 C C . ALA A 1 485 ? -1.168 20.898 7.978 1.00 98.56 485 ALA A C 1
ATOM 3936 O O . ALA A 1 485 ? -0.941 21.741 7.121 1.00 98.56 485 ALA A O 1
ATOM 3937 N N . LEU A 1 486 ? -1.337 19.611 7.664 1.00 98.44 486 LEU A N 1
ATOM 3938 C CA . LEU A 1 486 ? -1.214 19.123 6.286 1.00 98.44 486 LEU A CA 1
ATOM 3939 C C . LEU A 1 486 ? -2.320 19.647 5.356 1.00 98.44 486 LEU A C 1
ATOM 3941 O O . LEU A 1 486 ? -2.072 19.853 4.175 1.00 98.44 486 LEU A O 1
ATOM 3945 N N . VAL A 1 487 ? -3.531 19.892 5.865 1.00 98.25 487 VAL A N 1
ATOM 3946 C CA . VAL A 1 487 ? -4.600 20.542 5.091 1.00 98.25 487 VAL A CA 1
ATOM 3947 C C . VAL A 1 487 ? -4.235 21.994 4.777 1.00 98.25 487 VAL A C 1
ATOM 3949 O O . VAL A 1 487 ? -4.489 22.443 3.666 1.00 98.25 487 VAL A O 1
ATOM 3952 N N . ILE A 1 488 ? -3.595 22.722 5.699 1.00 98.38 488 ILE A N 1
ATOM 3953 C CA . ILE A 1 488 ? -3.059 24.062 5.400 1.00 98.38 488 ILE A CA 1
ATOM 3954 C C . ILE A 1 488 ? -2.013 23.972 4.282 1.00 98.38 488 ILE A C 1
ATOM 3956 O O . ILE A 1 488 ? -2.096 24.732 3.319 1.00 98.38 488 ILE A O 1
ATOM 3960 N N . ASP A 1 489 ? -1.098 23.003 4.360 1.00 98.06 489 ASP A N 1
ATOM 3961 C CA . ASP A 1 489 ? -0.102 22.750 3.309 1.00 98.06 489 ASP A CA 1
ATOM 3962 C C . ASP A 1 489 ? -0.772 22.450 1.960 1.00 98.06 489 ASP A C 1
ATOM 3964 O O . ASP A 1 489 ? -0.385 22.991 0.929 1.00 98.06 489 ASP A O 1
ATOM 3968 N N . LEU A 1 490 ? -1.847 21.653 1.962 1.00 97.50 490 LEU A N 1
ATOM 3969 C CA . LEU A 1 490 ? -2.628 21.336 0.765 1.00 97.50 490 LEU A CA 1
ATOM 3970 C C . LEU A 1 490 ? -3.235 22.588 0.133 1.00 97.50 490 LEU A C 1
ATOM 3972 O O . LEU A 1 490 ? -3.173 22.739 -1.085 1.00 97.50 490 LEU A O 1
ATOM 3976 N N . LEU A 1 491 ? -3.802 23.487 0.941 1.00 97.00 491 LEU A N 1
ATOM 3977 C CA . LEU A 1 491 ? -4.354 24.748 0.444 1.00 97.00 491 LEU A CA 1
ATOM 3978 C C . LEU A 1 491 ? -3.258 25.629 -0.171 1.00 97.00 491 LEU A C 1
ATOM 3980 O O . LEU A 1 491 ? -3.486 26.251 -1.204 1.00 97.00 491 LEU A O 1
ATOM 3984 N N . LEU A 1 492 ? -2.055 25.645 0.413 1.00 96.50 492 LEU A N 1
ATOM 3985 C CA . LEU A 1 492 ? -0.918 26.372 -0.156 1.00 96.50 492 LEU A CA 1
ATOM 3986 C C . LEU A 1 492 ? -0.412 25.737 -1.455 1.00 96.50 492 LEU A C 1
ATOM 3988 O O . LEU A 1 492 ? -0.127 26.462 -2.405 1.00 96.50 492 LEU A O 1
ATOM 3992 N N . VAL A 1 493 ? -0.337 24.405 -1.529 1.00 94.94 493 VAL A N 1
ATOM 3993 C CA . VAL A 1 493 ? -0.011 23.683 -2.771 1.00 94.94 493 VAL A CA 1
ATOM 3994 C C . VAL A 1 493 ? -1.063 23.948 -3.847 1.00 94.94 493 VAL A C 1
ATOM 3996 O O . VAL A 1 493 ? -0.702 24.129 -5.004 1.00 94.94 493 VAL A O 1
ATOM 3999 N N . GLY A 1 494 ? -2.341 24.058 -3.476 1.00 93.94 494 GLY A N 1
ATOM 4000 C CA . GLY A 1 494 ? -3.421 24.451 -4.385 1.00 93.94 494 GLY A CA 1
ATOM 4001 C C . GLY A 1 494 ? -3.240 25.842 -5.005 1.00 93.94 494 GLY A C 1
ATOM 4002 O O . GLY A 1 494 ? -3.834 26.123 -6.038 1.00 93.94 494 GLY A O 1
ATOM 4003 N N . CYS A 1 495 ? -2.394 26.704 -4.432 1.00 95.31 495 CYS A N 1
ATOM 4004 C CA . CYS A 1 495 ? -2.030 27.997 -5.016 1.00 95.31 495 CYS A CA 1
ATOM 4005 C C . CYS A 1 495 ? -0.851 27.922 -5.999 1.00 95.31 495 CYS A C 1
ATOM 4007 O O . CYS A 1 495 ? -0.504 28.950 -6.579 1.00 95.31 495 CYS A O 1
ATOM 4009 N N . ILE A 1 496 ? -0.185 26.775 -6.153 1.00 93.44 496 ILE A N 1
ATOM 4010 C CA . ILE A 1 496 ? 1.019 26.632 -6.980 1.00 93.44 496 ILE A CA 1
ATOM 4011 C C . ILE A 1 496 ? 0.633 26.133 -8.375 1.00 93.44 496 ILE A C 1
ATOM 4013 O O . ILE A 1 496 ? -0.108 25.163 -8.508 1.00 93.44 496 ILE A O 1
ATOM 4017 N N . ASN A 1 497 ? 1.189 26.773 -9.400 1.00 92.50 497 ASN A N 1
ATOM 4018 C CA . ASN A 1 497 ? 1.156 26.340 -10.792 1.00 92.50 497 ASN A CA 1
ATOM 4019 C C . ASN A 1 497 ? 2.567 25.926 -11.226 1.00 92.50 497 ASN A C 1
ATOM 4021 O O . ASN A 1 497 ? 3.531 26.679 -11.040 1.00 92.50 497 ASN A O 1
ATOM 4025 N N . PHE A 1 498 ? 2.676 24.754 -11.841 1.00 89.38 498 PHE A N 1
ATOM 4026 C CA . PHE A 1 498 ? 3.923 24.197 -12.355 1.00 89.38 498 PHE A CA 1
ATOM 4027 C C . PHE A 1 498 ? 4.050 24.519 -13.845 1.00 89.38 498 PHE A C 1
ATOM 4029 O O . PHE A 1 498 ? 3.247 24.040 -14.641 1.00 89.38 498 PHE A O 1
ATOM 4036 N N . GLY A 1 499 ? 5.053 25.300 -14.250 1.00 85.88 499 GLY A N 1
ATOM 4037 C CA . GLY A 1 499 ? 5.165 25.763 -15.641 1.00 85.88 499 GLY A CA 1
ATOM 4038 C C . GLY A 1 499 ? 5.423 24.656 -16.672 1.00 85.88 499 GLY A C 1
ATOM 4039 O O . GLY A 1 499 ? 5.141 24.846 -17.848 1.00 85.88 499 GLY A O 1
ATOM 4040 N N . ALA A 1 500 ? 5.917 23.493 -16.236 1.00 81.31 500 ALA A N 1
ATOM 4041 C CA . ALA A 1 500 ? 6.142 22.319 -17.085 1.00 81.31 500 ALA A CA 1
ATOM 4042 C C . ALA A 1 500 ? 4.904 21.407 -17.230 1.00 81.31 500 ALA A C 1
ATOM 4044 O O . ALA A 1 500 ? 4.968 20.395 -17.925 1.00 81.31 500 ALA A O 1
ATOM 4045 N N . VAL A 1 501 ? 3.804 21.724 -16.543 1.00 83.06 501 VAL A N 1
ATOM 4046 C CA . VAL A 1 501 ? 2.585 20.905 -16.493 1.00 83.06 501 VAL A CA 1
ATOM 4047 C C . VAL A 1 501 ? 1.487 21.607 -17.284 1.00 83.06 501 VAL A C 1
ATOM 4049 O O . VAL A 1 501 ? 1.350 22.828 -17.232 1.00 83.06 501 VAL A O 1
ATOM 4052 N N . ILE A 1 502 ? 0.701 20.843 -18.035 1.00 83.06 502 ILE A N 1
ATOM 4053 C CA . ILE A 1 502 ? -0.378 21.389 -18.863 1.00 83.06 502 ILE A CA 1
ATOM 4054 C C . ILE A 1 502 ? -1.524 21.860 -17.951 1.00 83.06 502 ILE A C 1
ATOM 4056 O O . ILE A 1 502 ? -1.765 21.269 -16.899 1.00 83.06 502 ILE A O 1
ATOM 4060 N N . ASP A 1 503 ? -2.245 22.915 -18.341 1.00 80.81 503 ASP A N 1
ATOM 4061 C CA . ASP A 1 503 ? -3.241 23.593 -17.492 1.00 80.81 503 ASP A CA 1
ATOM 4062 C C . ASP A 1 503 ? -4.287 22.658 -16.861 1.00 80.81 503 ASP A C 1
ATOM 4064 O O . ASP A 1 503 ? -4.626 22.814 -15.687 1.00 80.81 503 ASP A O 1
ATOM 4068 N N . TYR A 1 504 ? -4.770 21.650 -17.595 1.00 79.62 504 TYR A N 1
ATOM 4069 C CA . TYR A 1 504 ? -5.781 20.717 -17.084 1.00 79.62 504 TYR A CA 1
ATOM 4070 C C . TYR A 1 504 ? -5.231 19.697 -16.065 1.00 79.62 504 TYR A C 1
ATOM 4072 O O . TYR A 1 504 ? -6.018 19.062 -15.365 1.00 79.62 504 TYR A O 1
ATOM 4080 N N . GLU A 1 505 ? -3.906 19.556 -15.933 1.00 84.50 505 GLU A N 1
ATOM 4081 C CA . GLU A 1 505 ? -3.250 18.645 -14.975 1.00 84.50 505 GLU A CA 1
ATOM 4082 C C . GLU A 1 505 ? -2.730 19.358 -13.717 1.00 84.50 505 GLU A C 1
ATOM 4084 O O . GLU A 1 505 ? -2.284 18.704 -12.773 1.00 84.50 505 GLU A O 1
ATOM 4089 N N . GLN A 1 506 ? -2.815 20.692 -13.649 1.00 87.12 506 GLN A N 1
ATOM 4090 C CA . GLN A 1 506 ? -2.287 21.481 -12.524 1.00 87.12 506 GLN A CA 1
ATOM 4091 C C . GLN A 1 506 ? -2.860 21.038 -11.169 1.00 87.12 506 GLN A C 1
ATOM 4093 O O . GLN A 1 506 ? -2.148 20.964 -10.165 1.00 87.12 506 GLN A O 1
ATOM 4098 N N . LEU A 1 507 ? -4.146 20.678 -11.146 1.00 90.44 507 LEU A N 1
ATOM 4099 C CA . LEU A 1 507 ? -4.850 20.253 -9.935 1.00 90.44 507 LEU A CA 1
ATOM 4100 C C . LEU A 1 507 ? -4.509 18.824 -9.491 1.00 90.44 507 LEU A C 1
ATOM 4102 O O . LEU A 1 507 ? -4.784 18.460 -8.343 1.00 90.44 507 LEU A O 1
ATOM 4106 N N . GLU A 1 508 ? -3.898 18.009 -10.353 1.00 89.69 508 GLU A N 1
ATOM 4107 C CA . GLU A 1 508 ? -3.616 16.606 -10.039 1.00 89.69 508 GLU A CA 1
ATOM 4108 C C . GLU A 1 508 ? -2.611 16.464 -8.893 1.00 89.69 508 GLU A C 1
ATOM 4110 O O . GLU A 1 508 ? -2.741 15.555 -8.073 1.00 89.69 508 GLU A O 1
ATOM 4115 N N . PHE A 1 509 ? -1.667 17.399 -8.742 1.00 89.81 509 PHE A N 1
ATOM 4116 C CA . PHE A 1 509 ? -0.738 17.410 -7.605 1.00 89.81 509 PHE A CA 1
ATOM 4117 C C . PHE A 1 509 ? -1.454 17.620 -6.267 1.00 89.81 509 PHE A C 1
ATOM 4119 O O . PHE A 1 509 ? -1.186 16.893 -5.307 1.00 89.81 509 PHE A O 1
ATOM 4126 N N . ALA A 1 510 ? -2.390 18.571 -6.204 1.00 94.06 510 ALA A N 1
ATOM 4127 C CA . ALA A 1 510 ? -3.175 18.833 -5.001 1.00 94.06 510 ALA A CA 1
ATOM 4128 C C . ALA A 1 510 ? -4.086 17.640 -4.664 1.00 94.06 510 ALA A C 1
ATOM 4130 O O . ALA A 1 510 ? -4.109 17.189 -3.518 1.00 94.06 510 ALA A O 1
ATOM 4131 N N . LYS A 1 511 ? -4.756 17.042 -5.659 1.00 93.81 511 LYS A N 1
ATOM 4132 C CA . LYS A 1 511 ? -5.571 15.825 -5.462 1.00 93.81 511 LYS A CA 1
ATOM 4133 C C . LYS A 1 511 ? -4.734 14.642 -4.964 1.00 93.81 511 LYS A C 1
ATOM 4135 O O . LYS A 1 511 ? -5.112 13.967 -4.008 1.00 93.81 511 LYS A O 1
ATOM 4140 N N . ARG A 1 512 ? -3.560 14.421 -5.559 1.00 94.81 512 ARG A N 1
ATOM 4141 C CA . ARG A 1 512 ? -2.580 13.410 -5.126 1.00 94.81 512 ARG A CA 1
ATOM 4142 C C . ARG A 1 512 ? -2.103 13.647 -3.691 1.00 94.81 512 ARG A C 1
ATOM 4144 O O . ARG A 1 512 ? -1.905 12.687 -2.946 1.00 94.81 512 ARG A O 1
ATOM 4151 N N . PHE A 1 513 ? -1.934 14.905 -3.282 1.00 96.62 513 PHE A N 1
ATOM 4152 C CA . PHE A 1 513 ? -1.578 15.229 -1.904 1.00 96.62 513 PHE A CA 1
ATOM 4153 C C . PHE A 1 513 ? -2.748 15.023 -0.931 1.00 96.62 513 PHE A C 1
ATOM 4155 O O . PHE A 1 513 ? -2.543 14.443 0.136 1.00 96.62 513 PHE A O 1
ATOM 4162 N N . LEU A 1 514 ? -3.980 15.369 -1.318 1.00 96.81 514 LEU A N 1
ATOM 4163 C CA . LEU A 1 514 ? -5.181 15.048 -0.542 1.00 96.81 514 LEU A CA 1
ATOM 4164 C C . LEU A 1 514 ? -5.286 13.535 -0.277 1.00 96.81 514 LEU A C 1
ATOM 4166 O O . LEU A 1 514 ? -5.501 13.134 0.864 1.00 96.81 514 LEU A O 1
ATOM 4170 N N . GLN A 1 515 ? -5.011 12.691 -1.278 1.00 96.56 515 GLN A N 1
ATOM 4171 C CA . GLN A 1 515 ? -4.958 11.232 -1.096 1.00 96.56 515 GLN A CA 1
ATOM 4172 C C . GLN A 1 515 ? -3.916 10.805 -0.049 1.00 96.56 515 GLN A C 1
ATOM 4174 O O . GLN A 1 515 ? -4.172 9.909 0.756 1.00 96.56 515 GLN A O 1
ATOM 4179 N N . ILE A 1 516 ? -2.743 11.446 -0.020 1.00 98.25 516 ILE A N 1
ATOM 4180 C CA . ILE A 1 516 ? -1.709 11.178 0.992 1.00 98.25 516 ILE A CA 1
ATOM 4181 C C . ILE A 1 516 ? -2.188 11.594 2.387 1.00 98.25 516 ILE A C 1
ATOM 4183 O O . ILE A 1 516 ? -1.972 10.851 3.346 1.00 98.25 516 ILE A O 1
ATOM 4187 N N . ILE A 1 517 ? -2.880 12.729 2.515 1.00 98.38 517 ILE A N 1
ATOM 4188 C CA . ILE A 1 517 ? -3.497 13.148 3.782 1.00 98.38 517 ILE A CA 1
ATOM 4189 C C . ILE A 1 517 ? -4.524 12.103 4.239 1.00 98.38 517 ILE A C 1
ATOM 4191 O O . ILE A 1 517 ? -4.478 11.684 5.400 1.00 98.38 517 ILE A O 1
ATOM 4195 N N . THR A 1 518 ? -5.370 11.599 3.334 1.00 97.44 518 THR A N 1
ATOM 4196 C CA . THR A 1 518 ? -6.312 10.506 3.626 1.00 97.44 518 THR A CA 1
ATOM 4197 C C . THR A 1 518 ? -5.582 9.234 4.075 1.00 97.44 518 THR A C 1
ATOM 4199 O O . THR A 1 518 ? -5.982 8.630 5.071 1.00 97.44 518 THR A O 1
ATOM 4202 N N . ILE A 1 519 ? -4.466 8.850 3.438 1.00 98.19 519 ILE A N 1
ATOM 4203 C CA . ILE A 1 519 ? -3.632 7.708 3.874 1.00 98.19 519 ILE A CA 1
ATOM 4204 C C . ILE A 1 519 ? -3.136 7.901 5.315 1.00 98.19 519 ILE A C 1
ATOM 4206 O O . ILE A 1 519 ? -3.232 6.981 6.133 1.00 98.19 519 ILE A O 1
ATOM 4210 N N . LEU A 1 520 ? -2.627 9.090 5.651 1.00 98.19 520 LEU A N 1
ATOM 4211 C CA . LEU A 1 520 ? -2.139 9.408 6.998 1.00 98.19 520 LEU A CA 1
ATOM 4212 C C . LEU A 1 520 ? -3.274 9.447 8.040 1.00 98.19 520 LEU A C 1
ATOM 4214 O O . LEU A 1 520 ? -3.046 9.127 9.211 1.00 98.19 520 LEU A O 1
ATOM 4218 N N . ALA A 1 521 ? -4.491 9.807 7.621 1.00 97.88 521 ALA A N 1
ATOM 4219 C CA . ALA A 1 521 ? -5.704 9.813 8.439 1.00 97.88 521 ALA A CA 1
ATOM 4220 C C . ALA A 1 521 ? -6.372 8.428 8.562 1.00 97.88 521 ALA A C 1
ATOM 4222 O O . ALA A 1 521 ? -7.200 8.217 9.458 1.00 97.88 521 ALA A O 1
ATOM 4223 N N . LEU A 1 522 ? -6.005 7.465 7.709 1.00 97.31 522 LEU A N 1
ATOM 4224 C CA . LEU A 1 522 ? -6.713 6.194 7.568 1.00 97.31 522 LEU A CA 1
ATOM 4225 C C . LEU A 1 522 ? -6.824 5.359 8.858 1.00 97.31 522 LEU A C 1
ATOM 4227 O O . LEU A 1 522 ? -7.859 4.718 9.039 1.00 97.31 522 LEU A O 1
ATOM 4231 N N . PRO A 1 523 ? -5.866 5.369 9.812 1.00 96.69 523 PRO A N 1
ATOM 4232 C CA . PRO A 1 523 ? -6.072 4.698 11.097 1.00 96.69 523 PRO A CA 1
ATOM 4233 C C . PRO A 1 523 ? -7.257 5.225 11.905 1.00 96.69 523 PRO A C 1
ATOM 4235 O O . PRO A 1 523 ? -7.953 4.462 12.585 1.00 96.69 523 PRO A O 1
ATOM 4238 N N . ILE A 1 524 ? -7.490 6.534 11.832 1.00 97.81 524 ILE A N 1
ATOM 4239 C CA . ILE A 1 524 ? -8.602 7.191 12.514 1.00 97.81 524 ILE A CA 1
ATOM 4240 C C . ILE A 1 524 ? -9.899 6.899 11.765 1.00 97.81 524 ILE A C 1
ATOM 4242 O O . ILE A 1 524 ? -10.866 6.479 12.396 1.00 97.81 524 ILE A O 1
ATOM 4246 N N . ILE A 1 525 ? -9.892 6.996 10.433 1.00 97.75 525 ILE A N 1
ATOM 4247 C CA . ILE A 1 525 ? -11.032 6.614 9.583 1.00 97.75 525 ILE A CA 1
ATOM 4248 C C . ILE A 1 525 ? -11.446 5.161 9.861 1.00 97.75 525 ILE A C 1
ATOM 4250 O O . ILE A 1 525 ? -12.617 4.896 10.128 1.00 97.75 525 ILE A O 1
ATOM 4254 N N . LEU A 1 526 ? -10.497 4.219 9.909 1.00 96.50 526 LEU A N 1
ATOM 4255 C CA . LEU A 1 526 ? -10.774 2.811 10.211 1.00 96.50 526 LEU A CA 1
ATOM 4256 C C . LEU A 1 526 ? -11.339 2.619 11.627 1.00 96.50 526 LEU A C 1
ATOM 4258 O O . LEU A 1 526 ? -12.223 1.787 11.836 1.00 96.50 526 LEU A O 1
ATOM 4262 N N . SER A 1 527 ? -10.871 3.412 12.595 1.00 96.81 527 SER A N 1
ATOM 4263 C CA . SER A 1 527 ? -11.444 3.438 13.946 1.00 96.81 527 SER A CA 1
ATOM 4264 C C . SER A 1 527 ? -12.891 3.938 13.946 1.00 96.81 527 SER A C 1
ATOM 4266 O O . SER A 1 527 ? -13.724 3.387 14.669 1.00 96.81 527 SER A O 1
ATOM 4268 N N . GLY A 1 528 ? -13.210 4.921 13.104 1.00 97.69 528 GLY A N 1
ATOM 4269 C CA . GLY A 1 528 ? -14.571 5.407 12.889 1.00 97.69 528 GLY A CA 1
ATOM 4270 C C . GLY A 1 528 ? -15.471 4.371 12.226 1.00 97.69 528 GLY A C 1
ATOM 4271 O O . GLY A 1 528 ? -16.557 4.102 12.736 1.00 97.69 528 GLY A O 1
ATOM 4272 N N . ILE A 1 529 ? -14.996 3.716 11.163 1.00 97.00 529 ILE A N 1
ATOM 4273 C CA . ILE A 1 529 ? -15.704 2.608 10.504 1.00 97.00 529 ILE A CA 1
ATOM 4274 C C . ILE A 1 529 ? -15.998 1.499 11.517 1.00 97.00 529 ILE A C 1
ATOM 4276 O O . ILE A 1 529 ? -17.147 1.084 11.662 1.00 97.00 529 ILE A O 1
ATOM 4280 N N . TYR A 1 530 ? -14.992 1.057 12.277 1.00 96.19 530 TYR A N 1
ATOM 4281 C CA . TYR A 1 530 ? -15.174 0.048 13.321 1.00 96.19 530 TYR A CA 1
ATOM 4282 C C . TYR A 1 530 ? -16.220 0.478 14.362 1.00 96.19 530 TYR A C 1
ATOM 4284 O O . TYR A 1 530 ? -17.082 -0.318 14.746 1.00 96.19 530 TYR A O 1
ATOM 4292 N N . PHE A 1 531 ? -16.171 1.735 14.813 1.00 96.38 531 PHE A N 1
ATOM 4293 C CA . PHE A 1 531 ? -17.127 2.272 15.776 1.00 96.38 531 PHE A CA 1
ATOM 4294 C C . PHE A 1 531 ? -18.563 2.270 15.236 1.00 96.38 531 PHE A C 1
ATOM 4296 O O . PHE A 1 531 ? -19.469 1.795 15.928 1.00 96.38 531 PHE A O 1
ATOM 4303 N N . VAL A 1 532 ? -18.764 2.739 14.003 1.00 97.06 532 VAL A N 1
ATOM 4304 C CA . VAL A 1 532 ? -20.072 2.763 13.334 1.00 97.06 532 VAL A CA 1
ATOM 4305 C C . VAL A 1 532 ? -20.602 1.344 13.135 1.00 97.06 532 VAL A C 1
ATOM 4307 O O . VAL A 1 532 ? -21.730 1.057 13.535 1.00 97.06 532 VAL A O 1
ATOM 4310 N N . LEU A 1 533 ? -19.782 0.419 12.626 1.00 95.62 533 LEU A N 1
ATOM 4311 C CA . LEU A 1 533 ? -20.173 -0.985 12.464 1.00 95.62 533 LEU A CA 1
ATOM 4312 C C . LEU A 1 533 ? -20.585 -1.614 13.797 1.00 95.62 533 LEU A C 1
ATOM 4314 O O . LEU A 1 533 ? -21.604 -2.299 13.867 1.00 95.62 533 LEU A O 1
ATOM 4318 N N . LYS A 1 534 ? -19.841 -1.348 14.877 1.00 93.62 534 LYS A N 1
ATOM 4319 C CA . LYS A 1 534 ? -20.198 -1.838 16.213 1.00 93.62 534 LYS A CA 1
ATOM 4320 C C . LYS A 1 534 ? -21.563 -1.312 16.663 1.00 93.62 534 LYS A C 1
ATOM 4322 O O . LYS A 1 534 ? -22.317 -2.056 17.280 1.00 93.62 534 LYS A O 1
ATOM 4327 N N . LYS A 1 535 ? -21.882 -0.049 16.372 1.00 95.12 535 LYS A N 1
ATOM 4328 C CA . LYS A 1 535 ? -23.189 0.540 16.692 1.00 95.12 535 LYS A CA 1
ATOM 4329 C C . LYS A 1 535 ? -24.318 -0.070 15.870 1.00 95.12 535 LYS A C 1
ATOM 4331 O O . LYS A 1 535 ? -25.359 -0.375 16.443 1.00 95.12 535 LYS A O 1
ATOM 4336 N N . ILE A 1 536 ? -24.091 -0.306 14.580 1.00 95.38 536 ILE A N 1
ATOM 4337 C CA . ILE A 1 536 ? -25.069 -0.962 13.708 1.00 95.38 536 ILE A CA 1
ATOM 4338 C C . ILE A 1 536 ? -25.333 -2.393 14.186 1.00 95.38 536 ILE A C 1
ATOM 4340 O O . ILE A 1 536 ? -26.489 -2.787 14.257 1.00 95.38 536 ILE A O 1
ATOM 4344 N N . LEU A 1 537 ? -24.303 -3.147 14.593 1.00 92.69 537 LEU A N 1
ATOM 4345 C CA . LEU A 1 537 ? -24.460 -4.513 15.116 1.00 92.69 537 LEU A CA 1
ATOM 4346 C C . LEU A 1 537 ? -25.340 -4.605 16.370 1.00 92.69 537 LEU A C 1
ATOM 4348 O O . LEU A 1 537 ? -25.902 -5.663 16.616 1.00 92.69 537 LEU A O 1
ATOM 4352 N N . CYS A 1 538 ? -25.492 -3.522 17.139 1.00 92.44 538 CYS A N 1
ATOM 4353 C CA . CYS A 1 538 ? -26.403 -3.492 18.286 1.00 92.44 538 CYS A CA 1
ATOM 4354 C C . CYS A 1 538 ? -27.887 -3.355 17.891 1.00 92.44 538 CYS A C 1
ATOM 4356 O O . CYS A 1 538 ? -28.752 -3.453 18.757 1.00 92.44 538 CYS A O 1
ATOM 4358 N N . LEU A 1 539 ? -28.201 -3.093 16.618 1.00 94.69 539 LEU A N 1
ATOM 4359 C CA . LEU A 1 539 ? -29.576 -3.029 16.120 1.00 94.69 539 LEU A CA 1
ATOM 4360 C C . LEU A 1 539 ? -30.126 -4.439 15.871 1.00 94.69 539 LEU A C 1
ATOM 4362 O O . LEU A 1 539 ? -29.387 -5.331 15.458 1.00 94.69 539 LEU A O 1
ATOM 4366 N N . ARG A 1 540 ? -31.450 -4.619 15.997 1.00 93.62 540 ARG A N 1
ATOM 4367 C CA . ARG A 1 540 ? -32.142 -5.909 15.767 1.00 93.62 540 ARG A CA 1
ATOM 4368 C C . ARG A 1 540 ? -31.777 -6.573 14.432 1.00 93.62 540 ARG A C 1
ATOM 4370 O O . ARG A 1 540 ? -31.648 -7.789 14.370 1.00 93.62 540 ARG A O 1
ATOM 4377 N N . TYR A 1 541 ? -31.598 -5.777 13.377 1.00 95.06 541 TYR A N 1
ATOM 4378 C CA . TYR A 1 541 ? -31.223 -6.240 12.035 1.00 95.06 541 TYR A CA 1
ATOM 4379 C C . TYR A 1 541 ? -29.804 -5.808 11.630 1.00 95.06 541 TYR A C 1
ATOM 4381 O O . TYR A 1 541 ? -29.463 -5.803 10.449 1.00 95.06 541 TYR A O 1
ATOM 4389 N N . GLY A 1 542 ? -28.960 -5.451 12.601 1.00 94.31 542 GLY A N 1
ATOM 4390 C CA . GLY A 1 542 ? -27.640 -4.860 12.382 1.00 94.31 542 GLY A CA 1
ATOM 4391 C C . GLY A 1 542 ? -26.717 -5.674 11.481 1.00 94.31 542 GLY A C 1
ATOM 4392 O O . GLY A 1 542 ? -26.105 -5.141 10.557 1.00 94.31 542 GLY A O 1
ATOM 4393 N N . GLN A 1 543 ? -26.650 -6.987 11.711 1.00 93.62 543 GLN A N 1
ATOM 4394 C CA . GLN A 1 543 ? -25.835 -7.889 10.896 1.00 93.62 543 GLN A CA 1
ATOM 4395 C C . GLN A 1 543 ? -26.314 -7.924 9.435 1.00 93.62 543 GLN A C 1
ATOM 4397 O O . GLN A 1 543 ? -25.492 -7.829 8.527 1.00 93.62 543 GLN A O 1
ATOM 4402 N N . ALA A 1 544 ? -27.630 -8.005 9.204 1.00 95.44 544 ALA A N 1
ATOM 4403 C CA . ALA A 1 544 ? -28.209 -7.995 7.861 1.00 95.44 544 ALA A CA 1
ATOM 4404 C C . ALA A 1 544 ? -27.954 -6.659 7.144 1.00 95.44 544 ALA A C 1
ATOM 4406 O O . ALA A 1 544 ? -27.587 -6.666 5.971 1.00 95.44 544 ALA A O 1
ATOM 4407 N N . ILE A 1 545 ? -28.061 -5.532 7.862 1.00 95.69 545 ILE A N 1
ATOM 4408 C CA . ILE A 1 545 ? -27.730 -4.196 7.341 1.00 95.69 545 ILE A CA 1
ATOM 4409 C C . ILE A 1 545 ? -26.274 -4.157 6.870 1.00 95.69 545 ILE A C 1
ATOM 4411 O O . ILE A 1 545 ? -26.016 -3.769 5.736 1.00 95.69 545 ILE A O 1
ATOM 4415 N N . ILE A 1 546 ? -25.323 -4.604 7.697 1.00 95.12 546 ILE A N 1
ATOM 4416 C CA . ILE A 1 546 ? -23.895 -4.609 7.336 1.00 95.12 546 ILE A CA 1
ATOM 4417 C C . ILE A 1 546 ? -23.625 -5.498 6.126 1.00 95.12 546 ILE A C 1
ATOM 4419 O O . ILE A 1 546 ? -22.879 -5.098 5.238 1.00 95.12 546 ILE A O 1
ATOM 4423 N N . ILE A 1 547 ? -24.221 -6.690 6.079 1.00 96.06 547 ILE A N 1
ATOM 4424 C CA . ILE A 1 547 ? -24.016 -7.631 4.975 1.00 96.06 547 ILE A CA 1
ATOM 4425 C C . ILE A 1 547 ? -24.568 -7.052 3.670 1.00 96.06 547 ILE A C 1
ATOM 4427 O O . ILE A 1 547 ? -23.839 -6.990 2.684 1.00 96.06 547 ILE A O 1
ATOM 4431 N N . LEU A 1 548 ? -25.826 -6.608 3.650 1.00 96.06 548 LEU A N 1
ATOM 4432 C CA . LEU A 1 548 ? -26.468 -6.123 2.426 1.00 96.06 548 LEU A CA 1
ATOM 4433 C C . LEU A 1 548 ? -25.885 -4.780 1.980 1.00 96.06 548 LEU A C 1
ATOM 4435 O O . LEU A 1 548 ? -25.418 -4.656 0.849 1.00 96.06 548 LEU A O 1
ATOM 4439 N N . PHE A 1 549 ? -25.855 -3.792 2.877 1.00 94.56 549 PHE A N 1
ATOM 4440 C CA . PHE A 1 549 ? -25.368 -2.454 2.548 1.00 94.56 549 PHE A CA 1
ATOM 4441 C C . PHE A 1 549 ? -23.860 -2.449 2.289 1.00 94.56 549 PHE A C 1
ATOM 4443 O O . PHE A 1 549 ? -23.409 -1.829 1.333 1.00 94.56 549 PHE A O 1
ATOM 4450 N N . GLY A 1 550 ? -23.076 -3.197 3.073 1.00 95.00 550 GLY A N 1
ATOM 4451 C CA . GLY A 1 550 ? -21.638 -3.338 2.840 1.00 95.00 550 GLY A CA 1
ATOM 4452 C C . GLY A 1 550 ? -21.321 -3.988 1.492 1.00 95.00 550 GLY A C 1
ATOM 4453 O O . GLY A 1 550 ? -20.393 -3.550 0.816 1.00 95.00 550 GLY A O 1
ATOM 4454 N N . SER A 1 551 ? -22.120 -4.972 1.060 1.00 96.75 551 SER A N 1
ATOM 4455 C CA . SER A 1 551 ? -21.957 -5.591 -0.264 1.00 96.75 551 SER A CA 1
ATOM 4456 C C . SER A 1 551 ? -22.292 -4.625 -1.397 1.00 96.75 551 SER A C 1
ATOM 4458 O O . SER A 1 551 ? -21.553 -4.563 -2.381 1.00 96.75 551 SER A O 1
ATOM 4460 N N . LEU A 1 552 ? -23.357 -3.828 -1.248 1.00 94.88 552 LEU A N 1
ATOM 4461 C CA . LEU A 1 552 ? -23.715 -2.784 -2.213 1.00 94.88 552 LEU A CA 1
ATOM 4462 C C . LEU A 1 552 ? -22.611 -1.728 -2.318 1.00 94.88 552 LEU A C 1
ATOM 4464 O O . LEU A 1 552 ? -22.116 -1.468 -3.410 1.00 94.88 552 LEU A O 1
ATOM 4468 N N . VAL A 1 553 ? -22.172 -1.180 -1.183 1.00 94.25 553 VAL A N 1
ATOM 4469 C CA . VAL A 1 553 ? -21.152 -0.123 -1.125 1.00 94.25 553 VAL A CA 1
ATOM 4470 C C . VAL A 1 553 ? -19.819 -0.587 -1.713 1.00 94.25 553 VAL A C 1
ATOM 4472 O O . VAL A 1 553 ? -19.207 0.150 -2.482 1.00 94.25 553 VAL A O 1
ATOM 4475 N N . LEU A 1 554 ? -19.377 -1.814 -1.424 1.00 96.00 554 LEU A N 1
ATOM 4476 C CA . LEU A 1 554 ? -18.151 -2.358 -2.019 1.00 96.00 554 LEU A CA 1
ATOM 4477 C C . LEU A 1 554 ? -18.291 -2.618 -3.526 1.00 96.00 554 LEU A C 1
ATOM 4479 O O . LEU A 1 554 ? -17.329 -2.421 -4.262 1.00 96.00 554 LEU A O 1
ATOM 4483 N N . THR A 1 555 ? -19.476 -3.007 -4.001 1.00 96.31 555 THR A N 1
ATOM 4484 C CA . THR A 1 555 ? -19.734 -3.163 -5.444 1.00 96.31 555 THR A CA 1
ATOM 4485 C C . THR A 1 555 ? -19.746 -1.807 -6.156 1.00 96.31 555 THR A C 1
ATOM 4487 O O . THR A 1 555 ? -19.161 -1.669 -7.229 1.00 96.31 555 THR A O 1
ATOM 4490 N N . PHE A 1 556 ? -20.348 -0.782 -5.545 1.00 94.19 556 PHE A N 1
ATOM 4491 C CA . PHE A 1 556 ? -20.337 0.591 -6.063 1.00 94.19 556 PHE A CA 1
ATOM 4492 C C . PHE A 1 556 ? -18.920 1.149 -6.103 1.00 94.19 556 PHE A C 1
ATOM 4494 O O . PHE A 1 556 ? -18.488 1.691 -7.115 1.00 94.19 556 PHE A O 1
ATOM 4501 N N . SER A 1 557 ? -18.170 0.957 -5.021 1.00 94.38 557 SER A N 1
ATOM 4502 C CA . SER A 1 557 ? -16.770 1.348 -4.950 1.00 94.38 557 SER A CA 1
ATOM 4503 C C . SER A 1 557 ? -15.933 0.671 -6.025 1.00 94.38 557 SER A C 1
ATOM 4505 O O . SER A 1 557 ? -15.137 1.354 -6.664 1.00 94.38 557 SER A O 1
ATOM 4507 N N . LEU A 1 558 ? -16.145 -0.624 -6.284 1.00 95.88 558 LEU A N 1
ATOM 4508 C CA . LEU A 1 558 ? -15.461 -1.315 -7.371 1.00 95.88 558 LEU A CA 1
ATOM 4509 C C . LEU A 1 558 ? -15.722 -0.630 -8.717 1.00 95.88 558 LEU A C 1
ATOM 4511 O O . LEU A 1 558 ? -14.766 -0.300 -9.414 1.00 95.88 558 LEU A O 1
ATOM 4515 N N . TYR A 1 559 ? -16.992 -0.401 -9.059 1.00 95.06 559 TYR A N 1
ATOM 4516 C CA . TYR A 1 559 ? -17.380 0.255 -10.311 1.00 95.06 559 TYR A CA 1
ATOM 4517 C C . TYR A 1 559 ? -16.696 1.617 -10.480 1.00 95.06 559 TYR A C 1
ATOM 4519 O O . TYR A 1 559 ? -16.111 1.905 -11.522 1.00 95.06 559 TYR A O 1
ATOM 4527 N N . LEU A 1 560 ? -16.726 2.424 -9.418 1.00 92.88 560 LEU A N 1
ATOM 4528 C CA . LEU A 1 560 ? -16.225 3.797 -9.409 1.00 92.88 560 LEU A CA 1
ATOM 4529 C C . LEU A 1 560 ? -14.699 3.916 -9.378 1.00 92.88 560 LEU A C 1
ATOM 4531 O O . LEU A 1 560 ? -14.180 4.977 -9.715 1.00 92.88 560 LEU A O 1
ATOM 4535 N N . SER A 1 561 ? -13.989 2.871 -8.943 1.00 93.25 561 SER A N 1
ATOM 4536 C CA . SER A 1 561 ? -12.530 2.917 -8.765 1.00 93.25 561 SER A CA 1
ATOM 4537 C C . SER A 1 561 ? -11.744 2.747 -10.063 1.00 93.25 561 SER A C 1
ATOM 4539 O O . SER A 1 561 ? -10.561 3.071 -10.095 1.00 93.25 561 SER A O 1
ATOM 4541 N N . TYR A 1 562 ? -12.376 2.231 -11.116 1.00 93.94 562 TYR A N 1
ATOM 4542 C CA . TYR A 1 562 ? -11.786 2.127 -12.450 1.00 93.94 562 TYR A CA 1
ATOM 4543 C C . TYR A 1 562 ? -12.381 3.198 -13.373 1.00 93.94 562 TYR A C 1
ATOM 4545 O O . TYR A 1 562 ? -13.445 3.742 -13.060 1.00 93.94 562 TYR A O 1
ATOM 4553 N N . PRO A 1 563 ? -11.738 3.506 -14.517 1.00 90.81 563 PRO A N 1
ATOM 4554 C CA . PRO A 1 563 ? -12.312 4.407 -15.505 1.00 90.81 563 PRO A CA 1
ATOM 4555 C C . PRO A 1 563 ? -13.662 3.916 -15.989 1.00 90.81 563 PRO A C 1
ATOM 4557 O O . PRO A 1 563 ? -13.928 2.712 -16.032 1.00 90.81 563 PRO A O 1
ATOM 4560 N N . ARG A 1 564 ? -14.498 4.875 -16.361 1.00 89.31 564 ARG A N 1
ATOM 4561 C CA . ARG A 1 564 ? -15.878 4.669 -16.777 1.00 89.31 564 ARG A CA 1
ATOM 4562 C C . ARG A 1 564 ? -16.156 5.541 -17.994 1.00 89.31 564 ARG A C 1
ATOM 4564 O O . ARG A 1 564 ? -15.554 6.603 -18.132 1.00 89.31 564 ARG A O 1
ATOM 4571 N N . ASP A 1 565 ? -17.057 5.077 -18.847 1.00 81.69 565 ASP A N 1
ATOM 4572 C CA . ASP A 1 565 ? -17.615 5.844 -19.960 1.00 81.69 565 ASP A CA 1
ATOM 4573 C C . ASP A 1 565 ? -19.112 6.007 -19.691 1.00 81.69 565 ASP A C 1
ATOM 4575 O O . ASP A 1 565 ? -19.943 5.279 -20.225 1.00 81.69 565 ASP A O 1
ATOM 4579 N N . ASP A 1 566 ? -19.421 6.888 -18.739 1.00 71.50 566 ASP A N 1
ATOM 4580 C CA . ASP A 1 566 ? -20.774 7.122 -18.220 1.00 71.50 566 ASP A CA 1
ATOM 4581 C C . ASP A 1 566 ? -21.477 8.298 -18.941 1.00 71.50 566 ASP A C 1
ATOM 4583 O O . ASP A 1 566 ? -22.394 8.894 -18.374 1.00 71.50 566 ASP A O 1
ATOM 4587 N N . ALA A 1 567 ? -20.992 8.666 -20.137 1.00 53.19 567 ALA A N 1
ATOM 4588 C CA . ALA A 1 567 ? -21.391 9.857 -20.895 1.00 53.19 567 ALA A CA 1
ATOM 4589 C C . ALA A 1 567 ? -22.848 9.839 -21.379 1.00 53.19 567 ALA A C 1
ATOM 4591 O O . ALA A 1 567 ? -23.322 8.770 -21.835 1.00 53.19 567 ALA A O 1
#

Organism: NCBI:txid1618677

Sequence (567 aa):
MRIPIVQIKSVNFGVLGVLTGLSLILNILALRLPVLGLILSVFWLAWFVAAIKQWLKLKYKNLGITTTSLTVLSFFIIFGSILFYALNLGTTQIILFIMTMTFLGLIGSGKTADDQKINFTYFASIKQKIYLIFYLLFYFTAWFVLFIYRTAAPIRAPWETLPKIFFVIYFILTLILLIFNAGEESERTEKKFPIINLGLIVSYFLLTLMIAIVVYKIGYGFDPFVHRAAEKSLFELGYLWPKPFYYIGQYSLVVLLSKISGAPLAIIDKLLVPLLAALLIPLVAYAEFKKFFGNKKTLLVAACLILLFATPLFFYTVPQSLANLLLLILVFLNFSCLIKKEKIPSWQWLTLAAIFFIHPLSAVPGLIWFIFWYGNSLSARLKKIIKPLILLFAAVALPIFFSLLAKISADFSLSFNVKNLINFLESLKENILNYLPFYSPYHLVYLFHHNSLLLEILFFGAGLFYLIKKGEEKLAGNYLLLITALVIDLLLVGCINFGAVIDYEQLEFAKRFLQIITILALPIILSGIYFVLKKILCLRYGQAIIILFGSLVLTFSLYLSYPRDDA

Secondary structure (DSSP, 8-state):
------------HHHHHHHHHHHHHHIIIII--HHHHHHHHHHHHHHHHHHHHHHHHTT-TT--HHHHHHHHHHHHHHHHHHHHHHH-S-HHHHHHHHHHHHHHHHHHH-S------------S-HHHHHHHHHHHHHHHHHHHHHHHT-B-S--S-GGGTS-THHHHHHHHHHHHHHHHH-S---GGGTTTSHHHHHHHHHHHHHHHHSHHHHHBSS--SHHHHHHHHHHHHHHHHS--SS--SSSHHHHHHHHHHHHHH---HHHHHHHHHHHHHHHHHHHHHHHHHTTT-S-HHHHHHHHHHTHHHHHHHHSS--HHHHHHHHHHHHHHHHHHHHHHTPPPPTTHHHHHHHHHHH-HHHHHHHHHHHHHHHGGGS-HHHHHHHHHHHHHHHTTHHHHHHHHHHHH-TT--EEE-HHHHHHHHHHHHTTTTT----SSTTHHHHHHHHTHHHHHHHHHHHHHHHHHHTT-HHHHHHHHHHHHHHHHHHHHHTTEEETTS-GGGTTHHHHHHHHHHHHHHHHHHHHHHHHHHHHHHTSTTHHHHHHHHHHHHHHHHHHHHS-----

Foldseek 3Di:
DDDPPPPPPPDQLLVQLVVLLVVLLCCLPPVLDLQSLQVSVVSNLVSLLVLQVQQCCVVPVDDDSLNSNLLVLLCLLVLLLVCCVPPFADSVSLSVVSVVSSVSSSVSRPDDDDPDPPDPDDDDDPVLVVLVVLLVVLLVVLVVQLQVQADQDPDQFLVVRRDPVSLVSLLVNLLSLLVLQFDDDDPVPPDPPPPVNLVSQLSNLLSLLASQVSRNVVHDDDQLVVLLVQLVCCLVVSHDPPHDQAQSSVSSSLSSSCSSSVDDSVVSQFCVQSNCLSNQQSVLQLVQCVLPDDRSSLSSLLSSCCLLLLRLLGSGGDLLSVLLSLLLSLLSNCPNCLVVVHADDPSCVSSLVSSSRRHVLLSQLSVLLVCLSNLSPDDPVCNVVVNVVSLLCLLAVVVVVLVVVCVVDVQKDKDFALVLLVVLVVVLPPCLPHPPPPVDPVCVLVNCVNCVVVLLVQLLVLLLVLCVVVVNVVVSVSLVSSLVSNVSNLSRLSRMAIPNDDPVCSSVSSVSSVSSSSSSSVVSSSSSSSSVLVVLSVDPCSSVCSSNVVSVSSSSSSSVSIRDDPD

Radius of gyration: 24.38 Å; chains: 1; bounding box: 62×82×56 Å